Protein AF-0000000074132474 (afdb_homodimer)

Sequence (498 aa):
MSTITLLTIILFILMWIVGGKRGLASFSSVALNFILLFLTVIFISIGVPALWTTIFAGIAILAVTIYMGNSDEKTTNIAFEATLISLAIVVVVMVPFIKLVGIQGFSPEQSEEIEAFNLLIGVNFESIVISTMILSTLGAIAEAAIAIASGLDEIIEQQPDITLPALYTSGRNIGLQIMGMTFNTLFFGMFGGDLALFILLYKLNATFGYYLNSKIFVAESMEVLFSSISIILVIWITTYMMGKKVSRTMSTITLLTIILFILMWIVGGKRGLASFSSVALNFILLFLTVIFISIGVPALWTTIFAGIAILAVTIYMGNSDEKTTNIAFEATLISLAIVVVVMVPFIKLVGIQGFSPEQSEEIEAFNLLIGVNFESIVISTMILSTLGAIAEAAIAIASGLDEIIEQQPDITLPALYTSGRNIGLQIMGMTFNTLFFGMFGGDLALFILLYKLNATFGYYLNSKIFVAESMEVLFSSISIILVIWITTYMMGKKVSRT

Foldseek 3Di:
DPPVVVVLVVQCVVLCVVVPQLSNLQSVLVVVLVVLVVVLVVCVQVPHQNQVSLLVSLLVSLCSNLVSNDDDPVLSVLLSVLLNVLLVVLLVVLLVVLVVVPCPLAPPVVVVVQVVCCVVRVHRPSSVLSSVLSVVLSVLSSVLLSQLSVVLVVVCVVPVPDDLVRSLVVLVVSLVVSLVVVLVVLVCVLVVVCVVVVVVCVVVVHDPVCVCSHPSNVSSVSSSVSSSSSSSSSSVSSSVSSSVVSVVD/DPPVVVVLVVQCVVLCVVVPQLSNLQSVLVVVLVVLVVVLVVCVQVPHQNQVSLLVSLLVSLCSNLVSNDDDPVLSVLLSVLLNVLLVVLLVVLLVVLVVVPCPLAPPVVVVVQVVCCVVRVHRPSSVLSSVLSVVLSVLSSVLLSQLSVVLVVVCVVPVPDDLVRSLVVLVVSLVVSLVVVLVVLVCVLVVVCVVVVVVCVVVVHDPVCVCSHPSNVSSVSSSVSSSSSSSSSSVSSSVSSSVVSVVD

Radius of gyration: 21.5 Å; Cα contacts (8 Å, |Δi|>4): 686; chains: 2; bounding box: 45×64×52 Å

Solvent-accessible surface area (backbone atoms only — not comparable to full-atom values): 24483 Å² total; per-residue (Å²): 127,55,70,49,56,52,52,49,50,50,44,49,52,51,30,31,71,71,40,42,70,48,18,44,30,20,50,51,29,44,54,52,40,48,52,50,50,50,50,44,38,51,44,37,64,76,64,45,61,42,54,63,46,40,52,55,46,47,53,50,42,50,49,41,45,44,56,45,28,42,83,51,62,68,51,34,50,47,24,49,52,24,35,51,54,24,49,53,54,42,51,65,53,46,55,60,46,51,62,65,64,27,81,64,63,36,44,70,75,55,45,53,57,44,47,48,41,29,68,70,64,70,41,60,59,66,43,49,52,50,32,23,42,52,42,28,30,49,19,51,31,51,31,46,15,42,50,52,35,48,44,50,49,51,42,43,69,76,35,75,81,63,48,62,69,56,48,50,49,50,39,49,53,50,38,50,45,44,51,29,27,47,48,42,17,46,44,23,41,54,52,20,66,39,42,67,58,51,31,51,40,54,72,68,64,53,53,67,66,56,51,52,46,28,50,67,43,41,52,48,50,49,40,42,45,53,36,46,51,28,35,54,45,14,38,52,44,27,40,53,53,53,48,51,53,56,68,73,95,126,56,71,49,57,54,50,49,49,50,44,49,50,51,30,31,72,71,41,42,70,49,18,44,29,20,48,49,28,45,54,51,41,48,52,49,50,50,50,45,38,50,44,37,64,76,63,44,61,41,52,62,47,40,52,54,46,46,53,50,43,50,50,40,45,44,56,44,28,42,84,52,61,67,50,33,50,47,24,48,53,23,35,50,54,24,48,53,54,43,52,63,52,47,55,59,46,51,62,64,63,28,82,64,61,35,45,72,73,54,45,54,57,43,46,48,42,28,70,69,65,72,41,61,58,68,44,49,52,52,31,23,41,52,43,28,29,49,18,52,30,50,32,45,14,42,49,50,36,50,44,51,48,51,41,41,69,77,34,74,81,64,48,63,70,56,49,50,49,50,38,49,54,49,39,48,45,44,50,30,25,48,47,42,18,45,44,24,41,54,52,21,64,38,42,66,58,52,31,51,40,54,72,68,65,52,52,67,65,56,50,54,46,28,48,67,43,41,50,50,50,48,40,41,44,53,36,45,51,28,34,54,45,14,37,54,46,25,41,52,53,53,48,52,52,56,68,73,97

Nearest PDB structures (foldseek):
  7wiw-assembly1_B  TM=2.373E-01  e=6.576E+00  Mycobacterium tuberculosis H37Rv
  7wiw-assembly1_B  TM=2.374E-01  e=6.576E+00  Mycobacterium tuberculosis H37Rv

Structure (mmCIF, N/CA/C/O backbone):
data_AF-0000000074132474-model_v1
#
loop_
_entity.id
_entity.type
_entity.pdbx_description
1 polymer 'Hypothetical membrane spanning protein'
#
loop_
_atom_site.group_PDB
_atom_site.id
_atom_site.type_symbol
_atom_site.label_atom_id
_atom_site.label_alt_id
_atom_site.label_comp_id
_atom_site.label_asym_id
_atom_site.label_entity_id
_atom_site.label_seq_id
_atom_site.pdbx_PDB_ins_code
_atom_site.Cartn_x
_atom_site.Cartn_y
_atom_site.Cartn_z
_atom_site.occupancy
_atom_site.B_iso_or_equiv
_atom_site.auth_seq_id
_atom_site.auth_comp_id
_atom_site.auth_asym_id
_atom_site.auth_atom_id
_atom_site.pdbx_PDB_model_num
ATOM 1 N N . MET A 1 1 ? -9.727 -23.75 16.438 1 53.56 1 MET A N 1
ATOM 2 C CA . MET A 1 1 ? -9.914 -22.453 15.805 1 53.56 1 MET A CA 1
ATOM 3 C C . MET A 1 1 ? -9.039 -22.312 14.562 1 53.56 1 MET A C 1
ATOM 5 O O . MET A 1 1 ? -7.867 -22.703 14.578 1 53.56 1 MET A O 1
ATOM 9 N N . SER A 1 2 ? -9.68 -22.031 13.453 1 67.56 2 SER A N 1
ATOM 10 C CA . SER A 1 2 ? -8.906 -21.953 12.219 1 67.56 2 SER A CA 1
ATOM 11 C C . SER A 1 2 ? -7.852 -20.844 12.289 1 67.56 2 SER A C 1
ATOM 13 O O . SER A 1 2 ? -7.934 -19.953 13.141 1 67.56 2 SER A O 1
ATOM 15 N N . THR A 1 3 ? -6.738 -21.109 11.797 1 69.75 3 THR A N 1
ATOM 16 C CA . THR A 1 3 ? -5.645 -20.156 11.75 1 69.75 3 THR A CA 1
ATOM 17 C C . THR A 1 3 ? -6.164 -18.766 11.375 1 69.75 3 THR A C 1
ATOM 19 O O . THR A 1 3 ? -5.738 -17.766 11.953 1 69.75 3 THR A O 1
ATOM 22 N N . ILE A 1 4 ? -7.18 -18.719 10.586 1 70.88 4 ILE A N 1
ATOM 23 C CA . ILE A 1 4 ? -7.734 -17.453 10.125 1 70.88 4 ILE A CA 1
ATOM 24 C C . ILE A 1 4 ? -8.5 -16.781 11.266 1 70.88 4 ILE A C 1
ATOM 26 O O . ILE A 1 4 ? -8.43 -15.555 11.43 1 70.88 4 ILE A O 1
ATOM 30 N N . THR A 1 5 ? -9.227 -17.578 11.953 1 75.5 5 THR A N 1
ATOM 31 C CA . THR A 1 5 ? -9.984 -17.031 13.07 1 75.5 5 THR A CA 1
ATOM 32 C C . THR A 1 5 ? -9.055 -16.438 14.117 1 75.5 5 THR A C 1
ATOM 34 O O . THR A 1 5 ? -9.312 -15.359 14.648 1 75.5 5 THR A O 1
ATOM 37 N N . LEU A 1 6 ? -8.031 -17.125 14.336 1 75.75 6 LEU A N 1
ATOM 38 C CA . LEU A 1 6 ? -7.047 -16.656 15.305 1 75.75 6 LEU A CA 1
ATOM 39 C C . LEU A 1 6 ? -6.41 -15.344 14.836 1 75.75 6 LEU A C 1
ATOM 41 O O . LEU A 1 6 ? -6.273 -14.398 15.617 1 75.75 6 LEU A O 1
ATOM 45 N N . LEU A 1 7 ? -6.023 -15.32 13.562 1 75.75 7 LEU A N 1
ATOM 46 C CA . LEU A 1 7 ? -5.387 -14.133 13.008 1 75.75 7 LEU A CA 1
ATOM 47 C C . LEU A 1 7 ? -6.348 -12.953 13.016 1 75.75 7 LEU A C 1
ATOM 49 O O . LEU A 1 7 ? -5.941 -11.82 13.289 1 75.75 7 LEU A O 1
ATOM 53 N N . THR A 1 8 ? -7.605 -13.25 12.758 1 76.5 8 THR A N 1
ATOM 54 C CA . THR A 1 8 ? -8.617 -12.195 12.742 1 76.5 8 THR A CA 1
ATOM 55 C C . THR A 1 8 ? -8.805 -11.609 14.133 1 76.5 8 THR A C 1
ATOM 57 O O . THR A 1 8 ? -8.93 -10.398 14.289 1 76.5 8 THR A O 1
ATOM 60 N N . ILE A 1 9 ? -8.789 -12.438 15.094 1 82.5 9 ILE A N 1
ATOM 61 C CA . ILE A 1 9 ? -8.969 -11.992 16.469 1 82.5 9 ILE A CA 1
ATOM 62 C C . ILE A 1 9 ? -7.773 -11.148 16.906 1 82.5 9 ILE A C 1
ATOM 64 O O . ILE A 1 9 ? -7.938 -10.109 17.547 1 82.5 9 ILE A O 1
ATOM 68 N N . ILE A 1 10 ? -6.629 -11.562 16.516 1 78.31 10 ILE A N 1
ATOM 69 C CA . ILE A 1 10 ? -5.414 -10.828 16.844 1 78.31 10 ILE A CA 1
ATOM 70 C C . ILE A 1 10 ? -5.453 -9.445 16.203 1 78.31 10 ILE A C 1
ATOM 72 O O . ILE A 1 10 ? -5.137 -8.445 16.844 1 78.31 10 ILE A O 1
ATOM 76 N N . LEU A 1 11 ? -5.852 -9.5 14.977 1 76.12 11 LEU A N 1
ATOM 77 C CA . LEU A 1 11 ? -5.945 -8.227 14.273 1 76.12 11 LEU A CA 1
ATOM 78 C C . LEU A 1 11 ? -6.973 -7.312 14.93 1 76.12 11 LEU A C 1
ATOM 80 O O . LEU A 1 11 ? -6.73 -6.117 15.109 1 76.12 11 LEU A O 1
ATOM 84 N N . PHE A 1 12 ? -8.047 -7.887 15.32 1 81.38 12 PHE A N 1
ATOM 85 C CA . PHE A 1 12 ? -9.117 -7.145 15.977 1 81.38 12 PHE A CA 1
ATOM 86 C C . PHE A 1 12 ? -8.617 -6.531 17.281 1 81.38 12 PHE A C 1
ATOM 88 O O . PHE A 1 12 ? -8.828 -5.344 17.531 1 81.38 12 PHE A O 1
ATOM 95 N N . ILE A 1 13 ? -8.016 -7.293 18.031 1 82.94 13 ILE A N 1
ATOM 96 C CA . ILE A 1 13 ? -7.527 -6.844 19.328 1 82.94 13 ILE A CA 1
ATOM 97 C C . ILE A 1 13 ? -6.469 -5.762 19.141 1 82.94 13 ILE A C 1
ATOM 99 O O . ILE A 1 13 ? -6.477 -4.746 19.844 1 82.94 13 ILE A O 1
ATOM 103 N N . LEU A 1 14 ? -5.609 -5.953 18.219 1 75.44 14 LEU A N 1
ATOM 104 C CA . LEU A 1 14 ? -4.551 -4.984 17.953 1 75.44 14 LEU A CA 1
ATOM 105 C C . LEU A 1 14 ? -5.133 -3.652 17.5 1 75.44 14 LEU A C 1
ATOM 107 O O . LEU A 1 14 ? -4.703 -2.592 17.969 1 75.44 14 LEU A O 1
ATOM 111 N N . MET A 1 15 ? -6.062 -3.77 16.609 1 76.06 15 MET A N 1
ATOM 112 C CA . MET A 1 15 ? -6.68 -2.551 16.094 1 76.06 15 MET A CA 1
ATOM 113 C C . MET A 1 15 ? -7.461 -1.833 17.188 1 76.06 15 MET A C 1
ATOM 115 O O . MET A 1 15 ? -7.477 -0.602 17.234 1 76.06 15 MET A O 1
ATOM 119 N N . TRP A 1 16 ? -8.023 -2.613 18.031 1 81.62 16 TRP A N 1
ATOM 120 C CA . TRP A 1 16 ? -8.805 -2.043 19.125 1 81.62 16 TRP A CA 1
ATOM 121 C C . TRP A 1 16 ? -7.898 -1.365 20.141 1 81.62 16 TRP A C 1
ATOM 123 O O . TRP A 1 16 ? -8.195 -0.26 20.609 1 81.62 16 TRP A O 1
ATOM 133 N N . ILE A 1 17 ? -6.855 -1.933 20.5 1 79.75 17 ILE A N 1
ATOM 134 C CA . ILE A 1 17 ? -5.949 -1.417 21.516 1 79.75 17 ILE A CA 1
ATOM 135 C C . ILE A 1 17 ? -5.25 -0.161 21 1 79.75 17 ILE A C 1
ATOM 137 O O . ILE A 1 17 ? -5.113 0.825 21.719 1 79.75 17 ILE A O 1
ATOM 141 N N . VAL A 1 18 ? -4.945 -0.224 19.797 1 73.44 18 VAL A N 1
ATOM 142 C CA . VAL A 1 18 ? -4.117 0.852 19.266 1 73.44 18 VAL A CA 1
ATOM 143 C C . VAL A 1 18 ? -5.008 2.008 18.812 1 73.44 18 VAL A C 1
ATOM 145 O O . VAL A 1 18 ? -4.695 3.174 19.062 1 73.44 18 VAL A O 1
ATOM 148 N N . GLY A 1 19 ? -6.008 1.715 18.078 1 74.44 19 GLY A N 1
ATOM 149 C CA . GLY A 1 19 ? -6.824 2.764 17.484 1 74.44 19 GLY A CA 1
ATOM 150 C C . GLY A 1 19 ? -8.055 3.1 18.312 1 74.44 19 GLY A C 1
ATOM 151 O O . GLY A 1 19 ? -8.695 4.125 18.094 1 74.44 19 GLY A O 1
ATOM 152 N N . GLY A 1 20 ? -8.352 2.309 19.359 1 79.88 20 GLY A N 1
ATOM 153 C CA . GLY A 1 20 ? -9.562 2.539 20.125 1 79.88 20 GLY A CA 1
ATOM 154 C C . GLY A 1 20 ? -10.828 2.412 19.297 1 79.88 20 GLY A C 1
ATOM 155 O O . GLY A 1 20 ? -11.031 1.403 18.625 1 79.88 20 GLY A O 1
ATOM 156 N N . LYS A 1 21 ? -11.602 3.482 19.25 1 79.88 21 LYS A N 1
ATOM 157 C CA . LYS A 1 21 ? -12.844 3.498 18.484 1 79.88 21 LYS A CA 1
ATOM 158 C C . LYS A 1 21 ? -12.562 3.568 16.984 1 79.88 21 LYS A C 1
ATOM 160 O O . LYS A 1 21 ? -13.258 2.938 16.203 1 79.88 21 LYS A O 1
ATOM 165 N N . ARG A 1 22 ? -11.625 4.242 16.703 1 76.12 22 ARG A N 1
ATOM 166 C CA . ARG A 1 22 ? -11.266 4.375 15.297 1 76.12 22 ARG A CA 1
ATOM 167 C C . ARG A 1 22 ? -10.695 3.068 14.758 1 76.12 22 ARG A C 1
ATOM 169 O O . ARG A 1 22 ? -10.914 2.729 13.594 1 76.12 22 ARG A O 1
ATOM 176 N N . GLY A 1 23 ? -9.914 2.451 15.602 1 78.75 23 GLY A N 1
ATOM 177 C CA . GLY A 1 23 ? -9.414 1.138 15.219 1 78.75 23 GLY A CA 1
ATOM 178 C C . GLY A 1 23 ? -10.523 0.132 14.969 1 78.75 23 GLY A C 1
ATOM 179 O O . GLY A 1 23 ? -10.445 -0.662 14.023 1 78.75 23 GLY A O 1
ATOM 180 N N . LEU A 1 24 ? -11.516 0.223 15.734 1 82.81 24 LEU A N 1
ATOM 181 C CA . LEU A 1 24 ? -12.656 -0.669 15.562 1 82.81 24 LEU A CA 1
ATOM 182 C C . LEU A 1 24 ? -13.406 -0.351 14.273 1 82.81 24 LEU A C 1
ATOM 184 O O . LEU A 1 24 ? -13.906 -1.257 13.602 1 82.81 24 LEU A O 1
ATOM 188 N N . ALA A 1 25 ? -13.508 0.896 14.047 1 82.94 25 ALA A N 1
ATOM 189 C CA . ALA A 1 25 ? -14.164 1.31 12.805 1 82.94 25 ALA A CA 1
ATOM 190 C C . ALA A 1 25 ? -13.383 0.829 11.586 1 82.94 25 ALA A C 1
ATOM 192 O O . ALA A 1 25 ? -13.977 0.382 10.602 1 82.94 25 ALA A O 1
ATOM 193 N N . SER A 1 26 ? -12.094 0.909 11.711 1 79 26 SER A N 1
ATOM 194 C CA . SER A 1 26 ? -11.242 0.447 10.617 1 79 26 SER A CA 1
ATOM 195 C C . SER A 1 26 ? -11.375 -1.059 10.414 1 79 26 SER A C 1
ATOM 197 O O . SER A 1 26 ? -11.383 -1.538 9.281 1 79 26 SER A O 1
ATOM 199 N N . PHE A 1 27 ? -11.438 -1.724 11.523 1 83.25 27 PHE A N 1
ATOM 200 C CA . PHE A 1 27 ? -11.617 -3.168 11.438 1 83.25 27 PHE A CA 1
ATOM 201 C C . PHE A 1 27 ? -12.953 -3.504 10.781 1 83.25 27 PHE A C 1
ATOM 203 O O . PHE A 1 27 ? -13.031 -4.406 9.945 1 83.25 27 PHE A O 1
ATOM 210 N N . SER A 1 28 ? -13.938 -2.844 11.203 1 87.38 28 SER A N 1
ATOM 211 C CA . SER A 1 28 ? -15.266 -3.066 10.625 1 87.38 28 SER A CA 1
ATOM 212 C C . SER A 1 28 ? -15.273 -2.74 9.141 1 87.38 28 SER A C 1
ATOM 214 O O . SER A 1 28 ? -15.969 -3.4 8.359 1 87.38 28 SER A O 1
ATOM 216 N N . SER A 1 29 ? -14.531 -1.701 8.797 1 87.56 29 SER A N 1
ATOM 217 C CA . SER A 1 29 ? -14.43 -1.339 7.387 1 87.56 29 SER A CA 1
ATOM 218 C C . SER A 1 29 ? -13.789 -2.457 6.57 1 87.56 29 SER A C 1
ATOM 220 O O . SER A 1 29 ? -14.242 -2.762 5.465 1 87.56 29 SER A O 1
ATOM 222 N N . VAL A 1 30 ? -12.82 -3.105 7.145 1 84.5 30 VAL A N 1
ATOM 223 C CA . VAL A 1 30 ? -12.141 -4.199 6.457 1 84.5 30 VAL A CA 1
ATOM 224 C C . VAL A 1 30 ? -13.086 -5.391 6.32 1 84.5 30 VAL A C 1
ATOM 226 O O . VAL A 1 30 ? -13.133 -6.039 5.273 1 84.5 30 VAL A O 1
ATOM 229 N N . ALA A 1 31 ? -13.781 -5.656 7.387 1 86.62 31 ALA A N 1
ATOM 230 C CA . ALA A 1 31 ? -14.742 -6.758 7.367 1 86.62 31 ALA A CA 1
ATOM 231 C C . ALA A 1 31 ? -15.82 -6.531 6.312 1 86.62 31 ALA A C 1
ATOM 233 O O . ALA A 1 31 ? -16.156 -7.445 5.555 1 86.62 31 ALA A O 1
ATOM 234 N N . LEU A 1 32 ? -16.328 -5.375 6.285 1 91.31 32 LEU A N 1
ATOM 235 C CA . LEU A 1 32 ? -17.359 -5.051 5.305 1 91.31 32 LEU A CA 1
ATOM 236 C C . LEU A 1 32 ? -16.781 -5.09 3.889 1 91.31 32 LEU A C 1
ATOM 238 O O . LEU A 1 32 ? -17.469 -5.531 2.957 1 91.31 32 LEU A O 1
ATOM 242 N N . ASN A 1 33 ? -15.602 -4.609 3.771 1 89.5 33 ASN A N 1
ATOM 243 C CA . ASN A 1 33 ? -14.961 -4.617 2.459 1 89.5 33 ASN A CA 1
ATOM 244 C C . ASN A 1 33 ? -14.648 -6.035 1.993 1 89.5 33 ASN A C 1
ATOM 246 O O . ASN A 1 33 ? -14.648 -6.312 0.792 1 89.5 33 ASN A O 1
ATOM 250 N N . PHE A 1 34 ? -14.406 -6.863 2.936 1 86.5 34 PHE A N 1
ATOM 251 C CA . PHE A 1 34 ? -14.234 -8.273 2.6 1 86.5 34 PHE A CA 1
ATOM 252 C C . PHE A 1 34 ? -15.523 -8.859 2.035 1 86.5 34 PHE A C 1
ATOM 254 O O . PHE A 1 34 ? -15.492 -9.617 1.062 1 86.5 34 PHE A O 1
ATOM 261 N N . ILE A 1 35 ? -16.562 -8.531 2.666 1 90.12 35 ILE A N 1
ATOM 262 C CA . ILE A 1 35 ? -17.875 -8.992 2.193 1 90.12 35 ILE A CA 1
ATOM 263 C C . ILE A 1 35 ? -18.141 -8.445 0.793 1 90.12 35 ILE A C 1
ATOM 265 O O . ILE A 1 35 ? -18.594 -9.172 -0.088 1 90.12 35 ILE A O 1
ATOM 269 N N . LEU A 1 36 ? -17.844 -7.195 0.599 1 92.75 36 LEU A N 1
ATOM 270 C CA . LEU A 1 36 ? -18.047 -6.57 -0.7 1 92.75 36 LEU A CA 1
ATOM 271 C C . LEU A 1 36 ? -17.188 -7.219 -1.769 1 92.75 36 LEU A C 1
ATOM 273 O O . LEU A 1 36 ? -17.609 -7.379 -2.914 1 92.75 36 LEU A O 1
ATOM 277 N N . LEU A 1 37 ? -15.969 -7.52 -1.36 1 89.19 37 LEU A N 1
ATOM 278 C CA . LEU A 1 37 ? -15.078 -8.203 -2.289 1 89.19 37 LEU A CA 1
ATOM 279 C C . LEU A 1 37 ? -15.648 -9.555 -2.701 1 89.19 37 LEU A C 1
ATOM 281 O O . LEU A 1 37 ? -15.633 -9.906 -3.883 1 89.19 37 LEU A O 1
ATOM 285 N N . PHE A 1 38 ? -16.141 -10.281 -1.757 1 86.31 38 PHE A N 1
ATOM 286 C CA . PHE A 1 38 ? -16.703 -11.594 -2.057 1 86.31 38 PHE A CA 1
ATOM 287 C C . PHE A 1 38 ? -17.953 -11.461 -2.9 1 86.31 38 PHE A C 1
ATOM 289 O O . PHE A 1 38 ? -18.219 -12.297 -3.773 1 86.31 38 PHE A O 1
ATOM 296 N N . LEU A 1 39 ? -18.703 -10.5 -2.574 1 91.25 39 LEU A N 1
ATOM 297 C CA . LEU A 1 39 ? -19.875 -10.242 -3.402 1 91.25 39 LEU A CA 1
ATOM 298 C C . LEU A 1 39 ? -19.469 -9.953 -4.844 1 91.25 39 LEU A C 1
ATOM 300 O O . LEU A 1 39 ? -20.141 -10.375 -5.781 1 91.25 39 LEU A O 1
ATOM 304 N N . THR A 1 40 ? -18.438 -9.219 -4.98 1 91.44 40 THR A N 1
ATOM 305 C CA . THR A 1 40 ? -17.922 -8.914 -6.309 1 91.44 40 THR A CA 1
ATOM 306 C C . THR A 1 40 ? -17.531 -10.195 -7.039 1 91.44 40 THR A C 1
ATOM 308 O O . THR A 1 40 ? -17.828 -10.359 -8.227 1 91.44 40 THR A O 1
ATOM 311 N N . VAL A 1 41 ? -16.891 -11.086 -6.328 1 86.5 41 VAL A N 1
ATOM 312 C CA . VAL A 1 41 ? -16.469 -12.367 -6.895 1 86.5 41 VAL A CA 1
ATOM 313 C C . VAL A 1 41 ? -17.703 -13.156 -7.344 1 86.5 41 VAL A C 1
ATOM 315 O O . VAL A 1 41 ? -17.719 -13.719 -8.445 1 86.5 41 VAL A O 1
ATOM 318 N N . ILE A 1 42 ? -18.719 -13.18 -6.559 1 87.69 42 ILE A N 1
ATOM 319 C CA . ILE A 1 42 ? -19.938 -13.922 -6.848 1 87.69 42 ILE A CA 1
ATOM 320 C C . ILE A 1 42 ? -20.609 -13.344 -8.086 1 87.69 42 ILE A C 1
ATOM 322 O O . ILE A 1 42 ? -21 -14.078 -9 1 87.69 42 ILE A O 1
ATOM 326 N N . PHE A 1 43 ? -20.703 -12.062 -8.172 1 91.62 43 PHE A N 1
ATOM 327 C CA . PHE A 1 43 ? -21.375 -11.406 -9.289 1 91.62 43 PHE A CA 1
ATOM 328 C C . PHE A 1 43 ? -20.641 -11.656 -10.594 1 91.62 43 PHE A C 1
ATOM 330 O O . PHE A 1 43 ? -21.25 -11.93 -11.625 1 91.62 43 PHE A O 1
ATOM 337 N N . ILE A 1 44 ? -19.391 -11.602 -10.531 1 87.94 44 ILE A N 1
ATOM 338 C CA . ILE A 1 44 ? -18.594 -11.844 -11.734 1 87.94 44 ILE A CA 1
ATOM 339 C C . ILE A 1 44 ? -18.719 -13.305 -12.148 1 87.94 44 ILE A C 1
ATOM 341 O O . ILE A 1 44 ? -18.828 -13.609 -13.336 1 87.94 44 ILE A O 1
ATOM 345 N N . SER A 1 45 ? -18.75 -14.195 -11.211 1 83.62 45 SER A N 1
ATOM 346 C CA . SER A 1 45 ? -18.781 -15.633 -11.469 1 83.62 45 SER A CA 1
ATOM 347 C C . SER A 1 45 ? -20.125 -16.047 -12.078 1 83.62 45 SER A C 1
ATOM 349 O O . SER A 1 45 ? -20.203 -17.016 -12.836 1 83.62 45 SER A O 1
ATOM 351 N N . ILE A 1 46 ? -21.172 -15.383 -11.734 1 86.81 46 ILE A N 1
ATOM 352 C CA . ILE A 1 46 ? -22.484 -15.758 -12.25 1 86.81 46 ILE A CA 1
ATOM 353 C C . ILE A 1 46 ? -22.703 -15.109 -13.617 1 86.81 46 ILE A C 1
ATOM 355 O O . ILE A 1 46 ? -23.766 -15.273 -14.227 1 86.81 46 ILE A O 1
ATOM 359 N N . GLY A 1 47 ? -21.766 -14.289 -14.07 1 85.62 47 GLY A N 1
ATOM 360 C CA . GLY A 1 47 ? -21.812 -13.844 -15.461 1 85.62 47 GLY A CA 1
ATOM 361 C C . GLY A 1 47 ? -22 -12.344 -15.602 1 85.62 47 GLY A C 1
ATOM 362 O O . GLY A 1 47 ? -22.078 -11.828 -16.719 1 85.62 47 GLY A O 1
ATOM 363 N N . VAL A 1 48 ? -22.156 -11.625 -14.516 1 89.75 48 VAL A N 1
ATOM 364 C CA . VAL A 1 48 ? -22.234 -10.172 -14.602 1 89.75 48 VAL A CA 1
ATOM 365 C C . VAL A 1 48 ? -20.906 -9.609 -15.109 1 89.75 48 VAL A C 1
ATOM 367 O O . VAL A 1 48 ? -19.828 -10.086 -14.719 1 89.75 48 VAL A O 1
ATOM 370 N N . PRO A 1 49 ? -21.047 -8.641 -16.016 1 90.75 49 PRO A N 1
ATOM 371 C CA . PRO A 1 49 ? -19.797 -8.078 -16.547 1 90.75 49 PRO A CA 1
ATOM 372 C C . PRO A 1 49 ? -18.859 -7.602 -15.438 1 90.75 49 PRO A C 1
ATOM 374 O O . PRO A 1 49 ? -19.266 -6.871 -14.531 1 90.75 49 PRO A O 1
ATOM 377 N N . ALA A 1 50 ? -17.625 -8.016 -15.508 1 90 50 ALA A N 1
ATOM 378 C CA . ALA A 1 50 ? -16.625 -7.812 -14.461 1 90 50 ALA A CA 1
ATOM 379 C C . ALA A 1 50 ? -16.328 -6.328 -14.258 1 90 50 ALA A C 1
ATOM 381 O O . ALA A 1 50 ? -16.234 -5.855 -13.125 1 90 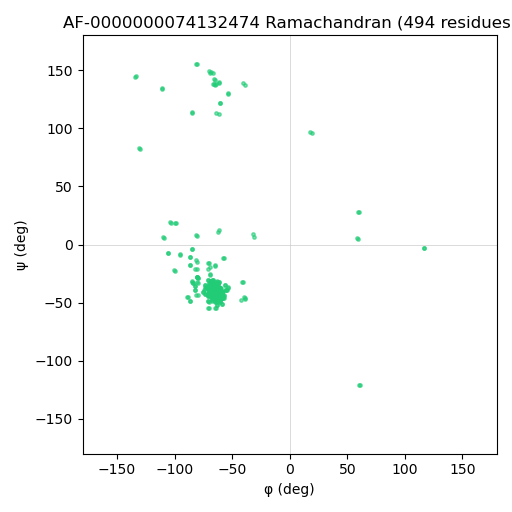50 ALA A O 1
ATOM 382 N N . LEU A 1 51 ? -16.25 -5.613 -15.32 1 89.88 51 LEU A N 1
ATOM 383 C CA . LEU A 1 51 ? -15.875 -4.203 -15.258 1 89.88 51 LEU A CA 1
ATOM 384 C C . LEU A 1 51 ? -16.922 -3.395 -14.492 1 89.88 51 LEU A C 1
ATOM 386 O O . LEU A 1 51 ? -16.578 -2.658 -13.57 1 89.88 51 LEU A O 1
ATOM 390 N N . TRP A 1 52 ? -18.156 -3.557 -14.812 1 91.81 52 TRP A N 1
ATOM 391 C CA . TRP A 1 52 ? -19.234 -2.809 -14.156 1 91.81 52 TRP A CA 1
ATOM 392 C C . TRP A 1 52 ? -19.359 -3.211 -12.695 1 91.81 52 TRP A C 1
ATOM 394 O O . TRP A 1 52 ? -19.562 -2.359 -11.828 1 91.81 52 TRP A O 1
ATOM 404 N N . THR A 1 53 ? -19.25 -4.473 -12.516 1 93.38 53 THR A N 1
ATOM 405 C CA . THR A 1 53 ? -19.328 -4.973 -11.148 1 93.38 53 THR A CA 1
ATOM 406 C C . THR A 1 53 ? -18.219 -4.383 -10.281 1 93.38 53 THR A C 1
ATOM 408 O O . THR A 1 53 ? -18.469 -3.967 -9.148 1 93.38 53 THR A O 1
ATOM 411 N N . THR A 1 54 ? -17.031 -4.297 -10.797 1 92.81 54 THR A N 1
ATOM 412 C CA . THR A 1 54 ? -15.883 -3.811 -10.039 1 92.81 54 THR A CA 1
ATOM 413 C C . THR A 1 54 ? -15.984 -2.307 -9.812 1 92.81 54 THR A C 1
ATOM 415 O O . THR A 1 54 ? -15.586 -1.805 -8.758 1 92.81 54 THR A O 1
ATOM 418 N N . ILE A 1 55 ? -16.5 -1.601 -10.789 1 93.5 55 ILE A N 1
ATOM 419 C CA . ILE A 1 55 ? -16.656 -0.158 -10.641 1 93.5 55 ILE A CA 1
ATOM 420 C C . ILE A 1 55 ? -17.656 0.141 -9.531 1 93.5 55 ILE A C 1
ATOM 422 O O . ILE A 1 55 ? -17.375 0.959 -8.648 1 93.5 55 ILE A O 1
ATOM 426 N N . PHE A 1 56 ? -18.734 -0.543 -9.531 1 95.19 56 PHE A N 1
ATOM 427 C CA . PHE A 1 56 ? -19.766 -0.338 -8.508 1 95.19 56 PHE A CA 1
ATOM 428 C C . PHE A 1 56 ? -19.25 -0.776 -7.141 1 95.19 56 PHE A C 1
ATOM 430 O O . PHE A 1 56 ? -19.453 -0.081 -6.145 1 95.19 56 PHE A O 1
ATOM 437 N N . ALA A 1 57 ? -18.641 -1.926 -7.113 1 94.25 57 ALA A N 1
ATOM 438 C CA . ALA A 1 57 ? -18.047 -2.396 -5.867 1 94.25 57 ALA A CA 1
ATOM 439 C C . ALA A 1 57 ? -16.984 -1.432 -5.367 1 94.25 57 ALA A C 1
ATOM 441 O O . ALA A 1 57 ? -16.859 -1.19 -4.164 1 94.25 57 ALA A O 1
ATOM 442 N N . GLY A 1 58 ? -16.188 -0.905 -6.316 1 94.31 58 GLY A N 1
ATOM 443 C CA . GLY A 1 58 ? -15.141 0.046 -5.961 1 94.31 58 GLY A CA 1
ATOM 444 C C . GLY A 1 58 ? -15.68 1.289 -5.277 1 94.31 58 GLY A C 1
ATOM 445 O O . GLY A 1 58 ? -15.109 1.759 -4.293 1 94.31 58 GLY A O 1
ATOM 446 N N . ILE A 1 59 ? -16.781 1.78 -5.828 1 95.56 59 ILE A N 1
ATOM 447 C CA . ILE A 1 59 ? -17.422 2.955 -5.238 1 95.56 59 ILE A CA 1
ATOM 448 C C . ILE A 1 59 ? -17.891 2.631 -3.824 1 95.56 59 ILE A C 1
ATOM 450 O O . ILE A 1 59 ? -17.688 3.414 -2.896 1 95.56 59 ILE A O 1
ATOM 454 N N . ALA A 1 60 ? -18.469 1.502 -3.664 1 95.69 60 ALA A N 1
ATOM 455 C CA . ALA A 1 60 ? -18.953 1.074 -2.354 1 95.69 60 ALA A CA 1
ATOM 456 C C . ALA A 1 60 ? -17.797 0.883 -1.376 1 95.69 60 ALA A C 1
ATOM 458 O O . ALA A 1 60 ? -17.875 1.294 -0.216 1 95.69 60 ALA A O 1
ATOM 459 N N . ILE A 1 61 ? -16.75 0.293 -1.812 1 93.94 61 ILE A N 1
ATOM 460 C CA . ILE A 1 61 ? -15.578 0.036 -0.985 1 93.94 61 ILE A CA 1
ATOM 461 C C . ILE A 1 61 ? -14.953 1.359 -0.55 1 93.94 61 ILE A C 1
ATOM 463 O O . ILE A 1 61 ? -14.578 1.523 0.614 1 93.94 61 ILE A O 1
ATOM 467 N N . LEU A 1 62 ? -14.883 2.285 -1.5 1 94 62 LEU A N 1
ATOM 468 C CA . LEU A 1 62 ? -14.336 3.598 -1.169 1 94 62 LEU A CA 1
ATOM 469 C C . LEU A 1 62 ? -15.195 4.289 -0.115 1 94 62 LEU A C 1
ATOM 471 O O . LEU A 1 62 ? -14.672 4.91 0.812 1 94 62 LEU A O 1
ATOM 475 N N . ALA A 1 63 ? -16.469 4.18 -0.301 1 94.06 63 ALA A N 1
ATOM 476 C CA . ALA A 1 63 ? -17.391 4.789 0.661 1 94.06 63 ALA A CA 1
ATOM 477 C C . ALA A 1 63 ? -17.188 4.195 2.055 1 94.06 63 ALA A C 1
ATOM 479 O O . ALA A 1 63 ? -17.062 4.934 3.035 1 94.06 63 ALA A O 1
ATOM 480 N N . VAL A 1 64 ? -17.125 2.941 2.115 1 92.44 64 VAL A N 1
ATOM 481 C CA . VAL A 1 64 ? -16.969 2.256 3.395 1 92.44 64 VAL A CA 1
ATOM 482 C C . VAL A 1 64 ? -15.617 2.6 4.016 1 92.44 64 VAL A C 1
ATOM 484 O O . VAL A 1 64 ? -15.539 2.93 5.199 1 92.44 64 VAL A O 1
ATOM 487 N N . THR A 1 65 ? -14.609 2.564 3.268 1 89 65 THR A N 1
ATOM 488 C CA . THR A 1 65 ? -13.25 2.775 3.742 1 89 65 THR A CA 1
ATOM 489 C C . THR A 1 65 ? -13.07 4.203 4.246 1 89 65 THR A C 1
ATOM 491 O O . THR A 1 65 ? -12.469 4.426 5.301 1 89 65 THR A O 1
ATOM 494 N N . ILE A 1 66 ? -13.57 5.145 3.516 1 89.44 66 ILE A N 1
ATOM 495 C CA . ILE A 1 66 ? -13.328 6.551 3.826 1 89.44 66 ILE A CA 1
ATOM 496 C C . ILE A 1 66 ? -14.258 6.996 4.953 1 89.44 66 ILE A C 1
ATOM 498 O O . ILE A 1 66 ? -13.812 7.625 5.918 1 89.44 66 ILE A O 1
ATOM 502 N N . TYR A 1 67 ? -15.492 6.609 4.895 1 88.31 67 TYR A N 1
ATOM 503 C CA . TYR A 1 67 ? -16.453 7.121 5.859 1 88.31 67 TYR A CA 1
ATOM 504 C C . TYR A 1 67 ? -16.344 6.375 7.184 1 88.31 67 TYR A C 1
ATOM 506 O O . TYR A 1 67 ? -16.609 6.949 8.242 1 88.31 67 TYR A O 1
ATOM 514 N N . MET A 1 68 ? -16.031 5.219 7.148 1 84.19 68 MET A N 1
ATOM 515 C CA . MET A 1 68 ? -15.906 4.473 8.398 1 84.19 68 MET A CA 1
ATOM 516 C C . MET A 1 68 ? -14.57 4.746 9.07 1 84.19 68 MET A C 1
ATOM 518 O O . MET A 1 68 ? -14.453 4.645 10.289 1 84.19 68 MET A O 1
ATOM 522 N N . GLY A 1 69 ? -13.602 5.051 8.367 1 74.75 69 GLY A N 1
ATOM 523 C CA . GLY A 1 69 ? -12.266 5.227 8.906 1 74.75 69 GLY A CA 1
ATOM 524 C C . GLY A 1 69 ? -12.008 6.633 9.414 1 74.75 69 GLY A C 1
ATOM 525 O O . GLY A 1 69 ? -10.992 6.887 10.07 1 74.75 69 GLY A O 1
ATOM 526 N N . ASN A 1 70 ? -12.922 7.523 9.109 1 75.31 70 ASN A N 1
ATOM 527 C CA . ASN A 1 70 ? -12.641 8.914 9.453 1 75.31 70 ASN A CA 1
ATOM 528 C C . ASN A 1 70 ? -13.852 9.578 10.117 1 75.31 70 ASN A C 1
ATOM 530 O O . ASN A 1 70 ? -14.992 9.266 9.781 1 75.31 70 ASN A O 1
ATOM 534 N N . SER A 1 71 ? -13.492 10.43 11.047 1 67.12 71 SER A N 1
ATOM 535 C CA . SER A 1 71 ? -14.547 11.023 11.859 1 67.12 71 SER A CA 1
ATOM 536 C C . SER A 1 71 ? -14.906 12.422 11.375 1 67.12 71 SER A C 1
ATOM 538 O O . SER A 1 71 ? -15.992 12.922 11.656 1 67.12 71 SER A O 1
ATOM 540 N N . ASP A 1 72 ? -14.039 13 10.727 1 78.31 72 ASP A N 1
ATOM 541 C CA . ASP A 1 72 ? -14.336 14.359 10.281 1 78.31 72 ASP A CA 1
ATOM 542 C C . ASP A 1 72 ? -15.109 14.344 8.961 1 78.31 72 ASP A C 1
ATOM 544 O O . ASP A 1 72 ? -14.562 13.984 7.918 1 78.31 72 ASP A O 1
ATOM 548 N N . GLU A 1 73 ? -16.266 14.773 9.062 1 82.44 73 GLU A N 1
ATOM 549 C CA . GLU A 1 73 ? -17.203 14.664 7.941 1 82.44 73 GLU A CA 1
ATOM 550 C C . GLU A 1 73 ? -16.719 15.484 6.746 1 82.44 73 GLU A C 1
ATOM 552 O O . GLU A 1 73 ? -16.781 15.023 5.605 1 82.44 73 GLU A O 1
ATOM 557 N N . LYS A 1 74 ? -16.312 16.672 7.031 1 83.62 74 LYS A N 1
ATOM 558 C CA . LYS A 1 74 ? -15.938 17.562 5.926 1 83.62 74 LYS A CA 1
ATOM 559 C C . LYS A 1 74 ? -14.719 17.016 5.184 1 83.62 74 LYS A C 1
ATOM 561 O O . LYS A 1 74 ? -14.727 16.938 3.953 1 83.62 74 LYS A O 1
ATOM 566 N N . THR A 1 75 ? -13.75 16.688 5.961 1 86.38 75 THR A N 1
ATOM 567 C CA . THR A 1 75 ? -12.531 16.141 5.375 1 86.38 75 THR A CA 1
ATOM 568 C C . THR A 1 75 ? -12.812 14.82 4.664 1 86.38 75 THR A C 1
ATOM 570 O O . THR A 1 75 ? -12.266 14.555 3.594 1 86.38 75 THR A O 1
ATOM 573 N N . THR A 1 76 ? -13.695 14.109 5.195 1 89.31 76 THR A N 1
ATOM 574 C CA . THR A 1 76 ? -14.07 12.812 4.641 1 89.31 76 THR A CA 1
ATOM 575 C C . THR A 1 76 ? -14.812 12.977 3.32 1 89.31 76 THR A C 1
ATOM 577 O O . THR A 1 76 ? -14.578 12.234 2.367 1 89.31 76 THR A O 1
ATOM 580 N N . ASN A 1 77 ? -15.664 13.938 3.25 1 93 77 ASN A N 1
ATOM 581 C CA . ASN A 1 77 ? -16.406 14.203 2.027 1 93 77 ASN A CA 1
ATOM 582 C C . ASN A 1 77 ? -15.5 14.641 0.889 1 93 77 ASN A C 1
ATOM 584 O O . ASN A 1 77 ? -15.68 14.219 -0.255 1 93 77 ASN A O 1
ATOM 588 N N . ILE A 1 78 ? -14.586 15.461 1.256 1 93.69 78 ILE A N 1
ATOM 589 C CA . ILE A 1 78 ? -13.648 15.953 0.255 1 93.69 78 ILE A CA 1
ATOM 590 C C . ILE A 1 78 ? -12.797 14.797 -0.266 1 93.69 78 ILE A C 1
ATOM 592 O O . ILE A 1 78 ? -12.625 14.641 -1.477 1 93.69 78 ILE A O 1
ATOM 596 N N . ALA A 1 79 ? -12.32 14.023 0.707 1 93.12 79 ALA A N 1
ATOM 597 C CA . ALA A 1 79 ? -11.508 12.875 0.326 1 93.12 79 ALA A CA 1
ATOM 598 C C . ALA A 1 79 ? -12.297 11.906 -0.548 1 93.12 79 ALA A C 1
ATOM 600 O O . ALA A 1 79 ? -11.773 11.375 -1.532 1 93.12 79 ALA A O 1
ATOM 601 N N . PHE A 1 80 ? -13.602 11.719 -0.216 1 95.38 80 PHE A N 1
ATOM 602 C CA . PHE A 1 80 ? -14.445 10.797 -0.963 1 95.38 80 PHE A CA 1
ATOM 603 C C . PHE A 1 80 ? -14.68 11.305 -2.381 1 95.38 80 PHE A C 1
ATOM 605 O O . PHE A 1 80 ? -14.531 10.547 -3.348 1 95.38 80 PHE A O 1
ATOM 612 N N . GLU A 1 81 ? -15.023 12.492 -2.508 1 95.69 81 GLU A N 1
ATOM 613 C CA . GLU A 1 81 ? -15.266 13.078 -3.82 1 95.69 81 GLU A CA 1
ATOM 614 C C . GLU A 1 81 ? -14.008 13.047 -4.68 1 95.69 81 GLU A C 1
ATOM 616 O O . GLU A 1 81 ? -14.062 12.727 -5.867 1 95.69 81 GLU A O 1
ATOM 621 N N . ALA A 1 82 ? -12.93 13.453 -4.078 1 95.88 82 ALA A N 1
ATOM 622 C CA . ALA A 1 82 ? -11.656 13.461 -4.797 1 95.88 82 ALA A CA 1
ATOM 623 C C . ALA A 1 82 ? -11.297 12.062 -5.293 1 95.88 82 ALA A C 1
ATOM 625 O O . ALA A 1 82 ? -10.812 11.906 -6.414 1 95.88 82 ALA A O 1
ATOM 626 N N . THR A 1 83 ? -11.547 11.023 -4.465 1 95.19 83 THR A N 1
ATOM 627 C CA . THR A 1 83 ? -11.219 9.656 -4.84 1 95.19 83 THR A CA 1
ATOM 628 C C . THR A 1 83 ? -12.133 9.172 -5.965 1 95.19 83 THR A C 1
ATOM 630 O O . THR A 1 83 ? -11.695 8.43 -6.848 1 95.19 83 THR A O 1
ATOM 633 N N . LEU A 1 84 ? -13.383 9.594 -5.926 1 96.31 84 LEU A N 1
ATOM 634 C CA . LEU A 1 84 ? -14.312 9.219 -6.984 1 96.31 84 LEU A CA 1
ATOM 635 C C . LEU A 1 84 ? -13.875 9.789 -8.328 1 96.31 84 LEU A C 1
ATOM 637 O O . LEU A 1 84 ? -13.914 9.102 -9.344 1 96.31 84 LEU A O 1
ATOM 641 N N . ILE A 1 85 ? -13.523 11.023 -8.305 1 95.94 85 ILE A N 1
ATOM 642 C CA . ILE A 1 85 ? -13.078 11.688 -9.523 1 95.94 85 ILE A CA 1
ATOM 643 C C . ILE A 1 85 ? -11.797 11.023 -10.039 1 95.94 85 ILE A C 1
ATOM 645 O O . ILE A 1 85 ? -11.68 10.734 -11.234 1 95.94 85 ILE A O 1
ATOM 649 N N . SER A 1 86 ? -10.875 10.781 -9.125 1 93.56 86 SER A N 1
ATOM 650 C CA . SER A 1 86 ? -9.617 10.148 -9.508 1 93.56 86 SER A CA 1
ATOM 651 C C . SER A 1 86 ? -9.844 8.742 -10.055 1 93.56 86 SER A C 1
ATOM 653 O O . SER A 1 86 ? -9.203 8.344 -11.031 1 93.56 86 SER A O 1
ATOM 655 N N . LEU A 1 87 ? -10.742 7.988 -9.398 1 93.56 87 LEU A N 1
ATOM 656 C CA . LEU A 1 87 ? -11.062 6.641 -9.859 1 93.56 87 LEU A CA 1
ATOM 657 C C . LEU A 1 87 ? -11.672 6.668 -11.25 1 93.56 87 LEU A C 1
ATOM 659 O O . LEU A 1 87 ? -11.312 5.855 -12.109 1 93.56 87 LEU A O 1
ATOM 663 N N . ALA A 1 88 ? -12.586 7.551 -11.492 1 94.31 88 ALA A N 1
ATOM 664 C CA . ALA A 1 88 ? -13.234 7.672 -12.797 1 94.31 88 ALA A CA 1
ATOM 665 C C . ALA A 1 88 ? -12.211 7.953 -13.891 1 94.31 88 ALA A C 1
ATOM 667 O O . ALA A 1 88 ? -12.234 7.328 -14.953 1 94.31 88 ALA A O 1
ATOM 668 N N . ILE A 1 89 ? -11.289 8.836 -13.625 1 92.06 89 ILE A N 1
ATOM 669 C CA . ILE A 1 89 ? -10.281 9.227 -14.609 1 92.06 89 ILE A CA 1
ATOM 670 C C . ILE A 1 89 ? -9.352 8.047 -14.891 1 92.06 89 ILE A C 1
ATOM 672 O O . ILE A 1 89 ? -9.047 7.754 -16.047 1 92.06 89 ILE A O 1
ATOM 676 N N . VAL A 1 90 ? -8.977 7.371 -13.859 1 89.12 90 VAL A N 1
ATOM 677 C CA . VAL A 1 90 ? -8.008 6.289 -14.023 1 89.12 90 VAL A CA 1
ATOM 678 C C . VAL A 1 90 ? -8.656 5.129 -14.773 1 89.12 90 VAL A C 1
ATOM 680 O O . VAL A 1 90 ? -8.016 4.488 -15.609 1 89.12 90 VAL A O 1
ATOM 683 N N . VAL A 1 91 ? -9.906 4.832 -14.469 1 90.56 91 VAL A N 1
ATOM 684 C CA . VAL A 1 91 ? -10.609 3.746 -15.148 1 90.56 91 VAL A CA 1
ATOM 685 C C . VAL A 1 91 ? -10.742 4.062 -16.641 1 90.56 91 VAL A C 1
ATOM 687 O O . VAL A 1 91 ? -10.57 3.184 -17.484 1 90.56 91 VAL A O 1
ATOM 690 N N . VAL A 1 92 ? -11.086 5.277 -16.969 1 91.25 92 VAL A N 1
ATOM 691 C CA . VAL A 1 92 ? -11.273 5.695 -18.344 1 91.25 92 VAL A CA 1
ATOM 692 C C . VAL A 1 92 ? -9.953 5.562 -19.109 1 91.25 92 VAL A C 1
ATOM 694 O O . VAL A 1 92 ? -9.945 5.215 -20.297 1 91.25 92 VAL A O 1
ATOM 697 N N . VAL A 1 93 ? -8.82 5.77 -18.484 1 85.62 93 VAL A N 1
ATOM 698 C CA . VAL A 1 93 ? -7.512 5.691 -19.125 1 85.62 93 VAL A CA 1
ATOM 699 C C . VAL A 1 93 ? -7.051 4.238 -19.188 1 85.62 93 VAL A C 1
ATOM 701 O O . VAL A 1 93 ? -6.426 3.814 -20.156 1 85.62 93 VAL A O 1
ATOM 704 N N . MET A 1 94 ? -7.336 3.541 -18.125 1 86.06 94 MET A N 1
ATOM 705 C CA . MET A 1 94 ? -6.855 2.172 -17.969 1 86.06 94 MET A CA 1
ATOM 706 C C . MET A 1 94 ? -7.484 1.25 -19 1 86.06 94 MET A C 1
ATOM 708 O O . MET A 1 94 ? -6.809 0.387 -19.562 1 86.06 94 MET A O 1
ATOM 712 N N . VAL A 1 95 ? -8.773 1.357 -19.312 1 85.06 95 VAL A N 1
ATOM 713 C CA . VAL A 1 95 ? -9.508 0.434 -20.156 1 85.06 95 VAL A CA 1
ATOM 714 C C . VAL A 1 95 ? -8.953 0.482 -21.578 1 85.06 95 VAL A C 1
ATOM 716 O O . VAL A 1 95 ? -8.555 -0.547 -22.141 1 85.06 95 VAL A O 1
ATOM 719 N N . PRO A 1 96 ? -8.883 1.636 -22.203 1 82.44 96 PRO A N 1
ATOM 720 C CA . PRO A 1 96 ? -8.32 1.668 -23.562 1 82.44 96 PRO A CA 1
ATOM 721 C C . PRO A 1 96 ? -6.844 1.296 -23.594 1 82.44 96 PRO A C 1
ATOM 723 O O . PRO A 1 96 ? -6.371 0.725 -24.594 1 82.44 96 PRO A O 1
ATOM 726 N N . PHE A 1 97 ? -6.094 1.641 -22.609 1 80.62 97 PHE A N 1
ATOM 727 C CA . PHE A 1 97 ? -4.668 1.34 -22.562 1 80.62 97 PHE A CA 1
ATOM 728 C C . PHE A 1 97 ? -4.43 -0.166 -22.547 1 80.62 97 PHE A C 1
ATOM 730 O O . PHE A 1 97 ? -3.549 -0.674 -23.234 1 80.62 97 PHE A O 1
ATOM 737 N N . ILE A 1 98 ? -5.172 -0.796 -21.719 1 78.56 98 ILE A N 1
ATOM 738 C CA . ILE A 1 98 ? -4.996 -2.238 -21.594 1 78.56 98 ILE A CA 1
ATOM 739 C C . ILE A 1 98 ? -5.43 -2.926 -22.875 1 78.56 98 ILE A C 1
ATOM 741 O O . ILE A 1 98 ? -4.816 -3.912 -23.297 1 78.56 98 ILE A O 1
ATOM 745 N N . LYS A 1 99 ? -6.477 -2.441 -23.5 1 73.38 99 LYS A N 1
ATOM 746 C CA . LYS A 1 99 ? -6.91 -2.994 -24.781 1 73.38 99 LYS A CA 1
ATOM 747 C C . LYS A 1 99 ? -5.832 -2.824 -25.859 1 73.38 99 LYS A C 1
ATOM 749 O O . LYS A 1 99 ? -5.656 -3.693 -26.703 1 73.38 99 LYS A O 1
ATOM 754 N N . LEU A 1 100 ? -5.219 -1.617 -25.766 1 70.62 100 LEU A N 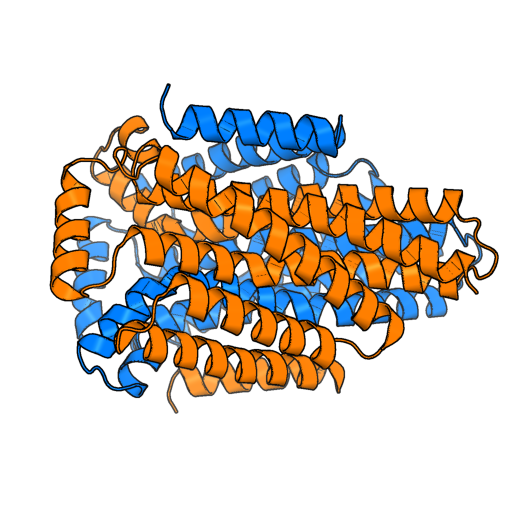1
ATOM 755 C CA . LEU A 1 100 ? -4.176 -1.326 -26.75 1 70.62 100 LEU A CA 1
ATOM 756 C C . LEU A 1 100 ? -2.934 -2.176 -26.484 1 70.62 100 LEU A C 1
ATOM 758 O O . LEU A 1 100 ? -2.293 -2.648 -27.422 1 70.62 100 LEU A O 1
ATOM 762 N N . VAL A 1 101 ? -2.521 -1.999 -25.234 1 62.47 101 VAL A N 1
ATOM 763 C CA . VAL A 1 101 ? -1.34 -2.789 -24.906 1 62.47 101 VAL A CA 1
ATOM 764 C C . VAL A 1 101 ? -1.657 -4.277 -25.047 1 62.47 101 VAL A C 1
ATOM 766 O O . VAL A 1 101 ? -0.77 -5.082 -25.344 1 62.47 101 VAL A O 1
ATOM 769 N N . GLY A 1 102 ? -2.771 -4.445 -25.656 1 54.62 102 GLY A N 1
ATOM 770 C CA . GLY A 1 102 ? -3.18 -5.785 -26.047 1 54.62 102 GLY A CA 1
ATOM 771 C C . GLY A 1 102 ? -2.463 -6.875 -25.281 1 54.62 102 GLY A C 1
ATOM 772 O O . GLY A 1 102 ? -1.246 -6.816 -25.094 1 54.62 102 GLY A O 1
ATOM 773 N N . ILE A 1 103 ? -2.873 -7.547 -24.172 1 47.69 103 ILE A N 1
ATOM 774 C CA . ILE A 1 103 ? -2.266 -8.797 -23.719 1 47.69 103 ILE A CA 1
ATOM 775 C C . ILE A 1 103 ? -1.761 -9.586 -24.922 1 47.69 103 ILE A C 1
ATOM 777 O O . ILE A 1 103 ? -2.439 -10.492 -25.406 1 47.69 103 ILE A O 1
ATOM 781 N N . GLN A 1 104 ? -1.711 -9.289 -26.078 1 42.16 104 GLN A N 1
ATOM 782 C CA . GLN A 1 104 ? -0.813 -9.922 -27.031 1 42.16 104 GLN A CA 1
ATOM 783 C C . GLN A 1 104 ? 0.573 -10.133 -26.438 1 42.16 104 GLN A C 1
ATOM 785 O O . GLN A 1 104 ? 1.319 -11.008 -26.875 1 42.16 104 GLN A O 1
ATOM 790 N N . GLY A 1 105 ? 1.003 -9.219 -25.906 1 42.09 105 GLY A N 1
ATOM 791 C CA . GLY A 1 105 ? 2.367 -9.352 -25.422 1 42.09 105 GLY A CA 1
ATOM 792 C C . GLY A 1 105 ? 2.555 -10.508 -24.469 1 42.09 105 GLY A C 1
ATOM 793 O O . GLY A 1 105 ? 3.623 -10.672 -23.875 1 42.09 105 GLY A O 1
ATOM 794 N N . PHE A 1 106 ? 1.346 -11.023 -24.078 1 43.41 106 PHE A N 1
ATOM 795 C CA . PHE A 1 106 ? 1.478 -12.211 -23.25 1 43.41 106 PHE A CA 1
ATOM 796 C C . PHE A 1 106 ? 2.184 -13.328 -24 1 43.41 106 PHE A C 1
ATOM 798 O O . PHE A 1 106 ? 1.911 -13.555 -25.188 1 43.41 106 PHE A O 1
ATOM 805 N N . SER A 1 107 ? 3.203 -13.562 -23.578 1 44.78 107 SER A N 1
ATOM 806 C CA . SER A 1 107 ? 3.949 -14.648 -24.203 1 44.78 107 SER A CA 1
ATOM 807 C C . SER A 1 107 ? 3.031 -15.805 -24.578 1 44.78 107 SER A C 1
ATOM 809 O O . SER A 1 107 ? 1.999 -16.016 -23.938 1 44.78 107 SER A O 1
ATOM 811 N N . PRO A 1 108 ? 3.221 -16.312 -25.672 1 42 108 PRO A N 1
ATOM 812 C CA . PRO A 1 108 ? 2.465 -17.438 -26.219 1 42 108 PRO A CA 1
ATOM 813 C C . PRO A 1 108 ? 2.129 -18.484 -25.156 1 42 108 PRO A C 1
ATOM 815 O O . PRO A 1 108 ? 1.039 -19.062 -25.188 1 42 108 PRO A O 1
ATOM 818 N N . GLU A 1 109 ? 2.996 -18.828 -24.422 1 42.97 109 GLU A N 1
ATOM 819 C CA . GLU A 1 109 ? 2.83 -19.906 -23.453 1 42.97 109 GLU A CA 1
ATOM 820 C C . GLU A 1 109 ? 1.754 -19.578 -22.422 1 42.97 109 GLU A C 1
ATOM 822 O O . GLU A 1 109 ? 0.99 -20.453 -22.016 1 42.97 109 GLU A O 1
ATOM 827 N N . GLN A 1 110 ? 1.674 -18.406 -22.047 1 46.75 110 GLN A N 1
ATOM 828 C CA . GLN A 1 110 ? 0.699 -17.984 -21.047 1 46.75 110 GLN A CA 1
ATOM 829 C C . GLN A 1 110 ? -0.674 -17.766 -21.672 1 46.75 110 GLN A C 1
ATOM 831 O O . GLN A 1 110 ? -1.694 -17.812 -20.984 1 46.75 110 GLN A O 1
ATOM 836 N N . SER A 1 111 ? -0.638 -17.734 -22.969 1 47.03 111 SER A N 1
ATOM 837 C CA . SER A 1 111 ? -1.886 -17.656 -23.719 1 47.03 111 SER A CA 1
ATOM 838 C C . SER A 1 111 ? -2.736 -18.906 -23.5 1 47.03 111 SER A C 1
ATOM 840 O O . SER A 1 111 ? -3.963 -18.812 -23.406 1 47.03 111 SER A O 1
ATOM 842 N N . GLU A 1 112 ? -2.029 -19.938 -23.375 1 45.59 112 GLU A N 1
ATOM 843 C CA . GLU A 1 112 ? -2.791 -21.156 -23.188 1 45.59 112 GLU A CA 1
ATOM 844 C C . GLU A 1 112 ? -3.463 -21.188 -21.812 1 45.59 112 GLU A C 1
ATOM 846 O O . GLU A 1 112 ? -4.609 -21.609 -21.688 1 45.59 112 GLU A O 1
ATOM 851 N N . GLU A 1 113 ? -2.775 -20.75 -20.812 1 47.78 113 GLU A N 1
ATOM 852 C CA . GLU A 1 113 ? -3.348 -20.703 -19.469 1 47.78 113 GLU A CA 1
ATOM 853 C C . GLU A 1 113 ? -4.469 -19.672 -19.375 1 47.78 113 GLU A C 1
ATOM 855 O O . GLU A 1 113 ? -5.492 -19.906 -18.734 1 47.78 113 GLU A O 1
ATOM 860 N N . ILE A 1 114 ? -4.27 -18.672 -20.141 1 52.44 114 ILE A N 1
ATOM 861 C CA . ILE A 1 114 ? -5.301 -17.641 -20.25 1 52.44 114 ILE A CA 1
ATOM 862 C C . ILE A 1 114 ? -6.516 -18.203 -20.984 1 52.44 114 ILE A C 1
ATOM 864 O O . ILE A 1 114 ? -7.656 -17.969 -20.562 1 52.44 114 ILE A O 1
ATOM 868 N N . GLU A 1 115 ? -6.113 -18.891 -22.031 1 50.38 115 GLU A N 1
ATOM 869 C CA . GLU A 1 115 ? -7.191 -19.516 -22.781 1 50.38 115 GLU A CA 1
ATOM 870 C C . GLU A 1 115 ? -7.938 -20.547 -21.922 1 50.38 115 GLU A C 1
ATOM 872 O O . GLU A 1 115 ? -9.164 -20.656 -22.016 1 50.38 115 GLU A O 1
ATOM 877 N N . ALA A 1 116 ? -7.18 -21.219 -21.219 1 51.88 116 ALA A N 1
ATOM 878 C CA . ALA A 1 116 ? -7.82 -22.203 -20.344 1 51.88 116 ALA A CA 1
ATOM 879 C C . ALA A 1 116 ? -8.688 -21.516 -19.297 1 51.88 116 ALA A C 1
ATOM 881 O O . ALA A 1 116 ? -9.781 -21.984 -18.984 1 51.88 116 ALA A O 1
ATOM 882 N N . PHE A 1 117 ? -8.172 -20.406 -18.859 1 53.25 117 PHE A N 1
ATOM 883 C CA . PHE A 1 117 ? -8.938 -19.609 -17.922 1 53.25 117 PHE A CA 1
ATOM 884 C C . PHE A 1 117 ? -10.211 -19.078 -18.578 1 53.25 117 PHE A C 1
ATOM 886 O O . PHE A 1 117 ? -11.289 -19.125 -17.969 1 53.25 117 PHE A O 1
ATOM 893 N N . ASN A 1 118 ? -10 -18.562 -19.781 1 53.69 118 ASN A N 1
ATOM 894 C CA . ASN A 1 118 ? -11.141 -18.047 -20.531 1 53.69 118 ASN A CA 1
ATOM 895 C C . ASN A 1 118 ? -12.203 -19.125 -20.734 1 53.69 118 ASN A C 1
ATOM 897 O O . ASN A 1 118 ? -13.398 -18.875 -20.578 1 53.69 118 ASN A O 1
ATOM 901 N N . LEU A 1 119 ? -11.719 -20.266 -21.094 1 51.09 119 LEU A N 1
ATOM 902 C CA . LEU A 1 119 ? -12.609 -21.375 -21.391 1 51.09 119 LEU A CA 1
ATOM 903 C C . LEU A 1 119 ? -13.273 -21.906 -20.125 1 51.09 119 LEU A C 1
ATOM 905 O O . LEU A 1 119 ? -14.453 -22.25 -20.141 1 51.09 119 LEU A O 1
ATOM 909 N N . LEU A 1 120 ? -12.438 -21.859 -19.188 1 52.31 120 LEU A N 1
ATOM 910 C CA . LEU A 1 120 ? -12.953 -22.484 -17.984 1 52.31 120 LEU A CA 1
ATOM 911 C C . LEU A 1 120 ? -13.797 -21.516 -17.172 1 52.31 120 LEU A C 1
ATOM 913 O O . LEU A 1 120 ? -14.805 -21.906 -16.578 1 52.31 120 LEU A O 1
ATOM 917 N N . ILE A 1 121 ? -13.414 -20.25 -17.281 1 58.09 121 ILE A N 1
ATOM 918 C CA . ILE A 1 121 ? -14.055 -19.312 -16.375 1 58.09 121 ILE A CA 1
ATOM 919 C C . ILE A 1 121 ? -15.078 -18.469 -17.141 1 58.09 121 ILE A C 1
ATOM 921 O O . ILE A 1 121 ? -16.031 -17.953 -16.562 1 58.09 121 ILE A O 1
ATOM 925 N N . GLY A 1 122 ? -15.062 -18.641 -18.5 1 59.66 122 GLY A N 1
ATOM 926 C CA . GLY A 1 122 ? -16 -17.891 -19.312 1 59.66 122 GLY A CA 1
ATOM 927 C C . GLY A 1 122 ? -15.844 -16.391 -19.156 1 59.66 122 GLY A C 1
ATOM 928 O O . GLY A 1 122 ? -16.797 -15.633 -19.375 1 59.66 122 GLY A O 1
ATOM 929 N N . VAL A 1 123 ? -14.875 -15.984 -18.438 1 64.31 123 VAL A N 1
ATOM 930 C CA . VAL A 1 123 ? -14.664 -14.555 -18.281 1 64.31 123 VAL A CA 1
ATOM 931 C C . VAL A 1 123 ? -13.398 -14.125 -19 1 64.31 123 VAL A C 1
ATOM 933 O O . VAL A 1 123 ? -12.414 -14.875 -19.047 1 64.31 123 VAL A O 1
ATOM 936 N N . ASN A 1 124 ? -13.562 -13.07 -19.703 1 72.38 124 ASN A N 1
ATOM 937 C CA . ASN A 1 124 ? -12.43 -12.523 -20.438 1 72.38 124 ASN A CA 1
ATOM 938 C C . ASN A 1 124 ? -11.289 -12.133 -19.5 1 72.38 124 ASN A C 1
ATOM 940 O O . ASN A 1 124 ? -11.5 -11.414 -18.516 1 72.38 124 ASN A O 1
ATOM 944 N N . PHE A 1 125 ? -10.164 -12.664 -19.672 1 71.94 125 PHE A N 1
ATOM 945 C CA . PHE A 1 125 ? -8.969 -12.445 -18.859 1 71.94 125 PHE A CA 1
ATOM 946 C C . PHE A 1 125 ? -8.656 -10.953 -18.75 1 71.94 125 PHE A C 1
ATOM 948 O O . PHE A 1 125 ? -8.273 -10.477 -17.672 1 71.94 125 PHE A O 1
ATOM 955 N N . GLU A 1 126 ? -8.898 -10.266 -19.828 1 77.12 126 GLU A N 1
ATOM 956 C CA . GLU A 1 126 ? -8.633 -8.828 -19.828 1 77.12 126 GLU A CA 1
ATOM 957 C C . GLU A 1 126 ? -9.508 -8.102 -18.828 1 77.12 126 GLU A C 1
ATOM 959 O O . GLU A 1 126 ? -9.039 -7.215 -18.109 1 77.12 126 GLU A O 1
ATOM 964 N N . SER A 1 127 ? -10.766 -8.539 -18.797 1 82 127 SER A N 1
ATOM 965 C CA . SER A 1 127 ? -11.703 -7.91 -17.875 1 82 127 SER A CA 1
ATOM 966 C C . SER A 1 127 ? -11.336 -8.195 -16.422 1 82 127 SER A C 1
ATOM 968 O O . SER A 1 127 ? -11.523 -7.34 -15.555 1 82 127 SER A O 1
ATOM 970 N N . ILE A 1 128 ? -10.758 -9.297 -16.219 1 80.81 128 ILE A N 1
ATOM 971 C CA . ILE A 1 128 ? -10.367 -9.688 -14.859 1 80.81 128 ILE A CA 1
ATOM 972 C C . ILE A 1 128 ? -9.125 -8.898 -14.438 1 80.81 128 ILE A C 1
ATOM 974 O O . ILE A 1 128 ? -9.031 -8.438 -13.305 1 80.81 128 ILE A O 1
ATOM 978 N N . VAL A 1 129 ? -8.234 -8.75 -15.367 1 79 129 VAL A N 1
ATOM 979 C CA . VAL A 1 129 ? -7.004 -8.016 -15.086 1 79 129 VAL A CA 1
ATOM 980 C C . VAL A 1 129 ? -7.336 -6.562 -14.758 1 79 129 VAL A C 1
ATOM 982 O O . VAL A 1 129 ? -6.816 -6.004 -13.789 1 79 129 VAL A O 1
ATOM 985 N N . ILE A 1 130 ? -8.227 -6.023 -15.5 1 85.31 130 ILE A N 1
ATOM 986 C CA . ILE A 1 130 ? -8.641 -4.645 -15.266 1 85.31 130 ILE A CA 1
ATOM 987 C C . ILE A 1 130 ? -9.328 -4.531 -13.906 1 85.31 130 ILE A C 1
ATOM 989 O O . ILE A 1 130 ? -9.055 -3.604 -13.141 1 85.31 130 ILE A O 1
ATOM 993 N N . SER A 1 131 ? -10.18 -5.48 -13.656 1 87.75 131 SER A N 1
ATOM 994 C CA . SER A 1 131 ? -10.898 -5.5 -12.383 1 87.75 131 SER A CA 1
ATOM 995 C C . SER A 1 131 ? -9.93 -5.617 -11.211 1 87.75 131 SER A C 1
ATOM 997 O O . SER A 1 131 ? -10.094 -4.934 -10.195 1 87.75 131 SER A O 1
ATOM 999 N N . THR A 1 132 ? -9.023 -6.473 -11.367 1 83.5 132 THR A N 1
ATOM 1000 C CA . THR A 1 132 ? -8.023 -6.664 -10.328 1 83.5 132 THR A CA 1
ATOM 1001 C C . THR A 1 132 ? -7.227 -5.383 -10.102 1 83.5 132 THR A C 1
ATOM 1003 O O . THR A 1 132 ? -6.945 -5.012 -8.953 1 83.5 132 THR A O 1
ATOM 1006 N N . MET A 1 133 ? -6.871 -4.699 -11.094 1 84.75 133 MET A N 1
ATOM 1007 C CA . MET A 1 133 ? -6.105 -3.459 -11 1 84.75 133 MET A CA 1
ATOM 1008 C C . MET A 1 133 ? -6.926 -2.363 -10.328 1 84.75 133 MET A C 1
ATOM 1010 O O . MET A 1 133 ? -6.398 -1.596 -9.523 1 84.75 133 MET A O 1
ATOM 1014 N N . ILE A 1 134 ? -8.156 -2.33 -10.672 1 89.25 134 ILE A N 1
ATOM 1015 C CA . ILE A 1 134 ? -9.039 -1.339 -10.062 1 89.25 134 ILE A CA 1
ATOM 1016 C C . ILE A 1 134 ? -9.133 -1.585 -8.555 1 89.25 134 ILE A C 1
ATOM 1018 O O . ILE A 1 134 ? -8.922 -0.671 -7.758 1 89.25 134 ILE A O 1
ATOM 1022 N N . LEU A 1 135 ? -9.344 -2.754 -8.227 1 88.12 135 LEU A N 1
ATOM 1023 C CA . LEU A 1 135 ? -9.508 -3.098 -6.816 1 88.12 135 LEU A CA 1
ATOM 1024 C C . LEU A 1 135 ? -8.227 -2.848 -6.039 1 88.12 135 LEU A C 1
ATOM 1026 O O . LEU A 1 135 ? -8.266 -2.377 -4.898 1 88.12 135 LEU A O 1
ATOM 1030 N N . SER A 1 136 ? -7.168 -3.143 -6.633 1 81.75 136 SER A N 1
ATOM 1031 C CA . SER A 1 136 ? -5.875 -2.99 -5.973 1 81.75 136 SER A CA 1
ATOM 1032 C C . SER A 1 136 ? -5.527 -1.519 -5.77 1 81.75 136 SER A C 1
ATOM 1034 O O . SER A 1 136 ? -4.773 -1.173 -4.855 1 81.75 136 SER A O 1
ATOM 1036 N N . THR A 1 137 ? -6.059 -0.688 -6.582 1 84.75 137 THR A N 1
ATOM 1037 C CA . THR A 1 137 ? -5.723 0.732 -6.543 1 84.75 137 THR A CA 1
ATOM 1038 C C . THR A 1 137 ? -6.613 1.469 -5.543 1 84.75 137 THR A C 1
ATOM 1040 O O . THR A 1 137 ? -6.262 2.555 -5.078 1 84.75 137 THR A O 1
ATOM 1043 N N . LEU A 1 138 ? -7.715 0.891 -5.16 1 88.62 138 LEU A N 1
ATOM 1044 C CA . LEU A 1 138 ? -8.703 1.569 -4.332 1 88.62 138 LEU A CA 1
ATOM 1045 C C . LEU A 1 138 ? -8.109 1.964 -2.984 1 88.62 138 LEU A C 1
ATOM 1047 O O . LEU A 1 138 ? -8.305 3.088 -2.52 1 88.62 138 LEU A O 1
ATOM 1051 N N . GLY A 1 139 ? -7.41 1.079 -2.418 1 85.62 139 GLY A N 1
ATOM 1052 C CA . GLY A 1 139 ? -6.809 1.356 -1.122 1 85.62 139 GLY A CA 1
ATOM 1053 C C . GLY A 1 139 ? -5.801 2.488 -1.162 1 85.62 139 GLY A C 1
ATOM 1054 O O . GLY A 1 139 ? -5.805 3.361 -0.29 1 85.62 139 GLY A O 1
ATOM 1055 N N . ALA A 1 140 ? -4.988 2.494 -2.145 1 85.12 140 ALA A N 1
ATOM 1056 C CA . ALA A 1 140 ? -3.941 3.504 -2.281 1 85.12 140 ALA A CA 1
ATOM 1057 C C . ALA A 1 140 ? -4.539 4.887 -2.523 1 85.12 140 ALA A C 1
ATOM 1059 O O . ALA A 1 140 ? -4.051 5.887 -1.993 1 85.12 140 ALA A O 1
ATOM 1060 N N . ILE A 1 141 ? -5.578 4.934 -3.309 1 89.88 141 ILE A N 1
ATOM 1061 C CA . ILE A 1 141 ? -6.215 6.207 -3.635 1 89.88 141 ILE A CA 1
ATOM 1062 C C . ILE A 1 141 ? -6.879 6.785 -2.387 1 89.88 141 ILE A C 1
ATOM 1064 O O . ILE A 1 141 ? -6.75 7.98 -2.105 1 89.88 141 ILE A O 1
ATOM 1068 N N . ALA A 1 142 ? -7.562 5.957 -1.698 1 90.25 142 ALA A N 1
ATOM 1069 C CA . ALA A 1 142 ? -8.25 6.398 -0.487 1 90.25 142 ALA A CA 1
ATOM 1070 C C . ALA A 1 142 ? -7.254 6.859 0.571 1 90.25 142 ALA A C 1
ATOM 1072 O O . ALA A 1 142 ? -7.469 7.879 1.232 1 90.25 142 ALA A O 1
ATOM 1073 N N . GLU A 1 143 ? -6.227 6.094 0.667 1 87.75 143 GLU A N 1
ATOM 1074 C CA . GLU A 1 143 ? -5.211 6.43 1.66 1 87.75 143 GLU A CA 1
ATOM 1075 C C . GLU A 1 143 ? -4.543 7.766 1.342 1 87.75 143 GLU A C 1
ATOM 1077 O O . GLU A 1 143 ? -4.348 8.594 2.232 1 87.75 143 GLU A O 1
ATOM 1082 N N . ALA A 1 144 ? -4.164 7.941 0.135 1 88.88 144 ALA A N 1
ATOM 1083 C CA . ALA A 1 144 ? -3.518 9.188 -0.265 1 88.88 144 ALA A CA 1
ATOM 1084 C C . ALA A 1 144 ? -4.453 10.375 -0.067 1 88.88 144 ALA A C 1
ATOM 1086 O O . ALA A 1 144 ? -4.031 11.438 0.406 1 88.88 144 ALA A O 1
ATOM 1087 N N . ALA A 1 145 ? -5.676 10.219 -0.42 1 91.88 145 ALA A N 1
ATOM 1088 C CA . ALA A 1 145 ? -6.66 11.289 -0.276 1 91.88 145 ALA A CA 1
ATOM 1089 C C . ALA A 1 145 ? -6.832 11.68 1.188 1 91.88 145 ALA A C 1
ATOM 1091 O O . ALA A 1 145 ? -6.832 12.867 1.523 1 91.88 145 ALA A O 1
ATOM 1092 N N . ILE A 1 146 ? -6.914 10.719 2.012 1 88.69 146 ILE A N 1
ATOM 1093 C CA . ILE A 1 146 ? -7.16 10.977 3.426 1 88.69 146 ILE A CA 1
ATOM 1094 C C . ILE A 1 146 ? -5.895 11.531 4.078 1 88.69 146 ILE A C 1
ATOM 1096 O O . ILE A 1 146 ? -5.969 12.398 4.949 1 88.69 146 ILE A O 1
ATOM 1100 N N . ALA A 1 147 ? -4.781 11.016 3.693 1 85.19 147 ALA A N 1
ATOM 1101 C CA . ALA A 1 147 ? -3.521 11.523 4.238 1 85.19 147 ALA A CA 1
ATOM 1102 C C . ALA A 1 147 ? -3.361 13.008 3.961 1 85.19 147 ALA A C 1
ATOM 1104 O O . ALA A 1 147 ? -2.998 13.781 4.855 1 85.19 147 ALA A O 1
ATOM 1105 N N . ILE A 1 148 ? -3.658 13.383 2.773 1 89.69 148 ILE A N 1
ATOM 1106 C CA . ILE A 1 148 ? -3.531 14.781 2.396 1 89.69 148 ILE A CA 1
ATOM 1107 C C . ILE A 1 148 ? -4.625 15.602 3.082 1 89.69 148 ILE A C 1
ATOM 1109 O O . ILE A 1 148 ? -4.352 16.672 3.645 1 89.69 148 ILE A O 1
ATOM 1113 N N . ALA A 1 149 ? -5.824 15.148 3.006 1 90.25 149 ALA A N 1
ATOM 1114 C CA . ALA A 1 149 ? -6.957 15.875 3.574 1 90.25 149 ALA A CA 1
ATOM 1115 C C . ALA A 1 149 ? -6.789 16.062 5.082 1 90.25 149 ALA A C 1
ATOM 1117 O O . ALA A 1 149 ? -7.039 17.141 5.609 1 90.25 149 ALA A O 1
ATOM 1118 N N . SER A 1 150 ? -6.387 14.984 5.711 1 86.19 150 SER A N 1
ATOM 1119 C CA . SER A 1 150 ? -6.219 15.062 7.16 1 86.19 150 SER A CA 1
ATOM 1120 C C . SER A 1 150 ? -5.035 15.945 7.531 1 86.19 150 SER A C 1
ATOM 1122 O O . SER A 1 150 ? -5.086 16.672 8.523 1 86.19 150 SER A O 1
ATOM 1124 N N . GLY A 1 151 ? -3.967 15.883 6.82 1 86.31 151 GLY A N 1
ATOM 1125 C CA . GLY A 1 151 ? -2.832 16.766 7.047 1 86.31 151 GLY A CA 1
ATOM 1126 C C . GLY A 1 151 ? -3.18 18.234 6.906 1 86.31 151 GLY A C 1
ATOM 1127 O O . GLY A 1 151 ? -2.826 19.047 7.766 1 86.31 151 GLY A O 1
ATOM 1128 N N . LEU A 1 152 ? -3.857 18.516 5.891 1 89.88 152 LEU A N 1
ATOM 1129 C CA . LEU A 1 152 ? -4.23 19.891 5.645 1 89.88 152 LEU A CA 1
ATOM 1130 C C . LEU A 1 152 ? -5.258 20.375 6.664 1 89.88 152 LEU A C 1
ATOM 1132 O O . LEU A 1 152 ? -5.238 21.547 7.074 1 89.88 152 LEU A O 1
ATOM 1136 N N . ASP A 1 153 ? -6.102 19.469 7 1 88.69 153 ASP A N 1
ATOM 1137 C CA . ASP A 1 153 ? -7.09 19.812 8.016 1 88.69 153 ASP A CA 1
ATOM 1138 C C . ASP A 1 153 ? -6.418 20.156 9.344 1 88.69 153 ASP A C 1
ATOM 1140 O O . ASP A 1 153 ? -6.836 21.094 10.031 1 88.69 153 ASP A O 1
ATOM 1144 N N . GLU A 1 154 ? -5.461 19.391 9.711 1 86.62 154 GLU A N 1
ATOM 1145 C CA . GLU A 1 154 ? -4.715 19.641 10.938 1 86.62 154 GLU A CA 1
ATOM 1146 C C . GLU A 1 154 ? -3.979 20.984 10.867 1 86.62 154 GLU A C 1
ATOM 1148 O O . GLU A 1 154 ? -3.873 21.688 11.867 1 86.62 154 GLU A O 1
ATOM 1153 N N . ILE A 1 155 ? -3.463 21.297 9.727 1 86.88 155 ILE A N 1
ATOM 1154 C CA . ILE A 1 155 ? -2.762 22.562 9.531 1 86.88 155 ILE A CA 1
ATOM 1155 C C . ILE A 1 155 ? -3.742 23.719 9.68 1 86.88 155 ILE A C 1
ATOM 1157 O O . ILE A 1 155 ? -3.438 24.719 10.328 1 86.88 155 ILE A O 1
ATOM 1161 N N . ILE A 1 156 ? -4.887 23.578 9.109 1 88.31 156 ILE A N 1
ATOM 1162 C CA . ILE A 1 156 ? -5.922 24.609 9.188 1 88.31 156 ILE A CA 1
ATOM 1163 C C . ILE A 1 156 ? -6.371 24.766 10.641 1 88.31 156 ILE A C 1
ATOM 1165 O O . ILE A 1 156 ? -6.625 25.891 11.094 1 88.31 156 ILE A O 1
ATOM 1169 N N . GLU A 1 157 ? -6.473 23.672 11.328 1 85.69 157 GLU A N 1
ATOM 1170 C CA . GLU A 1 157 ? -6.906 23.703 12.727 1 85.69 157 GLU A CA 1
ATOM 1171 C C . GLU A 1 157 ? -5.871 24.391 13.609 1 85.69 157 GLU A C 1
ATOM 1173 O O . GLU A 1 157 ? -6.227 25.109 14.547 1 85.69 157 GLU A O 1
ATOM 1178 N N . GLN A 1 158 ? -4.641 24.156 13.375 1 84.56 158 GLN A N 1
ATOM 1179 C CA . GLN A 1 158 ? -3.57 24.719 14.188 1 84.56 158 GLN A CA 1
ATOM 1180 C C . GLN A 1 158 ? -3.264 26.156 13.781 1 84.56 158 GLN A C 1
ATOM 1182 O O . GLN A 1 158 ? -2.799 26.953 14.594 1 84.56 158 GLN A O 1
ATOM 1187 N N . GLN A 1 159 ? -3.518 26.469 12.484 1 86.06 159 GLN A N 1
ATOM 1188 C CA . GLN A 1 159 ? -3.328 27.812 11.961 1 86.06 159 GLN A CA 1
ATOM 1189 C C . GLN A 1 159 ? -4.559 28.281 11.195 1 86.06 159 GLN A C 1
ATOM 1191 O O . GLN A 1 159 ? -4.531 28.375 9.969 1 86.06 159 GLN A O 1
ATOM 1196 N N . PRO A 1 160 ? -5.492 28.75 11.922 1 85.5 160 PRO A N 1
ATOM 1197 C CA . PRO A 1 160 ? -6.754 29.141 11.281 1 85.5 160 PRO A CA 1
ATOM 1198 C C . PRO A 1 160 ? -6.59 30.312 10.32 1 85.5 160 PRO A C 1
ATOM 1200 O O . PRO A 1 160 ? -7.418 30.5 9.422 1 85.5 160 PRO A O 1
ATOM 1203 N N . ASP A 1 161 ? -5.492 31.016 10.461 1 87.81 161 ASP A N 1
ATOM 1204 C CA . ASP A 1 161 ? -5.289 32.188 9.633 1 87.81 161 ASP A CA 1
ATOM 1205 C C . ASP A 1 161 ? -4.375 31.891 8.445 1 87.81 161 ASP A C 1
ATOM 1207 O O . ASP A 1 161 ? -3.877 32.812 7.781 1 87.81 161 ASP A O 1
ATOM 1211 N N . ILE A 1 162 ? -4.238 30.641 8.141 1 87.56 162 ILE A N 1
ATOM 1212 C CA . ILE A 1 162 ? -3.338 30.25 7.055 1 87.56 162 ILE A CA 1
ATOM 1213 C C . ILE A 1 162 ? -3.885 30.781 5.727 1 87.56 162 ILE A C 1
ATOM 1215 O O . ILE A 1 162 ? -5.094 30.75 5.492 1 87.56 162 ILE A O 1
ATOM 1219 N N . THR A 1 163 ? -2.99 31.281 4.918 1 90.81 163 THR A N 1
ATOM 1220 C CA . THR A 1 163 ? -3.375 31.797 3.605 1 90.81 163 THR A CA 1
ATOM 1221 C C . THR A 1 163 ? -3.523 30.656 2.605 1 90.81 163 THR A C 1
ATOM 1223 O O . THR A 1 163 ? -2.943 29.578 2.787 1 90.81 163 THR A O 1
ATOM 1226 N N . LEU A 1 164 ? -4.305 30.875 1.59 1 91.69 164 LEU A N 1
ATOM 1227 C CA . LEU A 1 164 ? -4.574 29.844 0.582 1 91.69 164 LEU A CA 1
ATOM 1228 C C . LEU A 1 164 ? -3.287 29.422 -0.112 1 91.69 164 LEU A C 1
ATOM 1230 O O . LEU A 1 164 ? -3.037 28.219 -0.28 1 91.69 164 LEU A O 1
ATOM 1234 N N . PRO A 1 165 ? -2.453 30.359 -0.458 1 92.19 165 PRO A N 1
ATOM 1235 C CA . PRO A 1 165 ? -1.203 29.938 -1.094 1 92.19 165 PRO A CA 1
ATOM 1236 C C . PRO A 1 165 ? -0.331 29.094 -0.173 1 92.19 165 PRO A C 1
ATOM 1238 O O . PRO A 1 165 ? 0.321 28.141 -0.631 1 92.19 165 PRO A O 1
ATOM 1241 N N . ALA A 1 166 ? -0.385 29.422 1.058 1 90.38 166 ALA A N 1
ATOM 1242 C CA . ALA A 1 166 ? 0.393 28.656 2.025 1 90.38 166 ALA A CA 1
ATOM 1243 C C . ALA A 1 166 ? -0.173 27.25 2.193 1 90.38 166 ALA A C 1
ATOM 1245 O O . ALA A 1 166 ? 0.58 26.281 2.336 1 90.38 166 ALA A O 1
ATOM 1246 N N . LEU A 1 167 ? -1.459 27.219 2.16 1 91.12 167 LEU A N 1
ATOM 1247 C CA . LEU A 1 167 ? -2.119 25.922 2.277 1 91.12 167 LEU A CA 1
ATOM 1248 C C . LEU A 1 167 ? -1.809 25.047 1.071 1 91.12 167 LEU A C 1
ATOM 1250 O O . LEU A 1 167 ? -1.521 23.859 1.223 1 91.12 167 LEU A O 1
ATOM 1254 N N . TYR A 1 168 ? -1.839 25.609 -0.104 1 91.5 168 TYR A N 1
ATOM 1255 C CA . TYR A 1 168 ? -1.526 24.875 -1.32 1 91.5 168 TYR A CA 1
ATOM 1256 C C . TYR A 1 168 ? -0.069 24.422 -1.328 1 91.5 168 TYR A C 1
ATOM 1258 O O . TYR A 1 168 ? 0.249 23.328 -1.798 1 91.5 168 TYR A O 1
ATOM 1266 N N . THR A 1 169 ? 0.737 25.234 -0.776 1 89.69 169 THR A N 1
ATOM 1267 C CA . THR A 1 169 ? 2.148 24.891 -0.684 1 89.69 169 THR A CA 1
ATOM 1268 C C . THR A 1 169 ? 2.35 23.703 0.272 1 89.69 169 THR A C 1
ATOM 1270 O O . THR A 1 169 ? 3.121 22.797 -0.017 1 89.69 169 THR A O 1
ATOM 1273 N N . SER A 1 170 ? 1.634 23.797 1.354 1 88.88 170 SER A N 1
ATOM 1274 C CA . SER A 1 170 ? 1.703 22.703 2.312 1 88.88 170 SER A CA 1
ATOM 1275 C C . SER A 1 170 ? 1.17 21.406 1.711 1 88.88 170 SER A C 1
ATOM 1277 O O . SER A 1 170 ? 1.744 20.328 1.919 1 88.88 170 SER A O 1
ATOM 1279 N N . GLY A 1 171 ? 0.032 21.562 1.002 1 88.62 171 GLY A N 1
ATOM 1280 C CA . GLY A 1 171 ? -0.532 20.391 0.334 1 88.62 171 GLY A CA 1
ATOM 1281 C C . GLY A 1 171 ? 0.396 19.797 -0.708 1 88.62 171 GLY A C 1
ATOM 1282 O O . GLY A 1 171 ? 0.521 18.578 -0.807 1 88.62 171 GLY A O 1
ATOM 1283 N N . ARG A 1 172 ? 1.032 20.609 -1.405 1 85.31 172 ARG A N 1
ATOM 1284 C CA . ARG A 1 172 ? 1.982 20.156 -2.414 1 85.31 172 ARG A CA 1
ATOM 1285 C C . ARG A 1 172 ? 3.18 19.469 -1.767 1 85.31 172 ARG A C 1
ATOM 1287 O O . ARG A 1 172 ? 3.639 18.438 -2.248 1 85.31 172 ARG A O 1
ATOM 1294 N N . ASN A 1 173 ? 3.658 20.031 -0.718 1 84.94 173 ASN A N 1
ATOM 1295 C CA . ASN A 1 173 ? 4.805 19.469 -0.019 1 84.94 173 ASN A CA 1
ATOM 1296 C C . ASN A 1 173 ? 4.48 18.094 0.558 1 84.94 173 ASN A C 1
ATOM 1298 O O . ASN A 1 173 ? 5.258 17.141 0.395 1 84.94 173 ASN A O 1
ATOM 1302 N N . ILE A 1 174 ? 3.367 18.031 1.176 1 84.12 174 ILE A N 1
ATOM 1303 C CA . ILE A 1 174 ? 2.941 16.766 1.763 1 84.12 174 ILE A CA 1
ATOM 1304 C C . ILE A 1 174 ? 2.695 15.742 0.657 1 84.12 174 ILE A C 1
ATOM 1306 O O . ILE A 1 174 ? 3.129 14.594 0.759 1 84.12 174 ILE A O 1
ATOM 1310 N N . GLY A 1 175 ? 1.979 16.188 -0.389 1 84.56 175 GLY A N 1
ATOM 1311 C CA . GLY A 1 175 ? 1.642 15.32 -1.504 1 84.56 175 GLY A CA 1
ATOM 1312 C C . GLY A 1 175 ? 2.859 14.75 -2.205 1 84.56 175 GLY A C 1
ATOM 1313 O O . GLY A 1 175 ? 2.885 13.562 -2.553 1 84.56 175 GLY A O 1
ATOM 1314 N N . LEU A 1 176 ? 3.855 15.5 -2.41 1 82.19 176 LEU A N 1
ATOM 1315 C CA . LEU A 1 176 ? 5.074 15.055 -3.08 1 82.19 176 LEU A CA 1
ATOM 1316 C C . LEU A 1 176 ? 5.812 14.023 -2.24 1 82.19 176 LEU A C 1
ATOM 1318 O O . LEU A 1 176 ? 6.402 13.086 -2.783 1 82.19 176 LEU A O 1
ATOM 1322 N N . GLN A 1 177 ? 5.762 14.188 -0.992 1 79.38 177 GLN A N 1
ATOM 1323 C CA . GLN A 1 177 ? 6.41 13.219 -0.112 1 79.38 177 GLN A CA 1
ATOM 1324 C C . GLN A 1 177 ? 5.66 11.891 -0.105 1 79.38 177 GLN A C 1
ATOM 1326 O O . GLN A 1 177 ? 6.277 10.82 -0.133 1 79.38 177 GLN A O 1
ATOM 1331 N N . ILE A 1 178 ? 4.371 11.992 -0.159 1 77.75 178 ILE A N 1
ATOM 1332 C CA . ILE A 1 178 ? 3.527 10.805 -0.132 1 77.75 178 ILE A CA 1
ATOM 1333 C C . ILE A 1 178 ? 3.654 10.047 -1.453 1 77.75 178 ILE A C 1
ATOM 1335 O O . ILE A 1 178 ? 3.727 8.82 -1.469 1 77.75 178 ILE A O 1
ATOM 1339 N N . MET A 1 179 ? 3.656 10.758 -2.518 1 78.94 179 MET A N 1
ATOM 1340 C CA . MET A 1 179 ? 3.699 10.156 -3.85 1 78.94 179 MET A CA 1
ATOM 1341 C C . MET A 1 179 ? 4.941 9.297 -4.02 1 78.94 179 MET A C 1
ATOM 1343 O O . MET A 1 179 ? 4.855 8.156 -4.488 1 78.94 179 MET A O 1
ATOM 1347 N N . GLY A 1 180 ? 6.113 9.875 -3.697 1 72.69 180 GLY A N 1
ATOM 1348 C CA . GLY A 1 180 ? 7.352 9.125 -3.814 1 72.69 180 GLY A CA 1
ATOM 1349 C C . GLY A 1 180 ? 7.344 7.832 -3.021 1 72.69 180 GLY A C 1
ATOM 1350 O O . GLY A 1 180 ? 7.781 6.793 -3.518 1 72.69 180 GLY A O 1
ATOM 1351 N N . MET A 1 181 ? 6.727 7.75 -1.877 1 78.81 181 MET A N 1
ATOM 1352 C CA . MET A 1 181 ? 6.719 6.594 -0.987 1 78.81 181 MET A CA 1
ATOM 1353 C C . MET A 1 181 ? 5.68 5.57 -1.434 1 78.81 181 MET A C 1
ATOM 1355 O O . MET A 1 181 ? 5.906 4.363 -1.336 1 78.81 181 MET A O 1
ATOM 1359 N N . THR A 1 182 ? 4.625 6.117 -1.91 1 77.88 182 THR A N 1
ATOM 1360 C CA . THR A 1 182 ? 3.549 5.223 -2.32 1 77.88 182 THR A CA 1
ATOM 1361 C C . THR A 1 182 ? 3.971 4.387 -3.525 1 77.88 182 THR A C 1
ATOM 1363 O O . THR A 1 182 ? 3.6 3.217 -3.635 1 77.88 182 THR A O 1
ATOM 1366 N N . PHE A 1 183 ? 4.711 5.004 -4.348 1 80.5 183 PHE A N 1
ATOM 1367 C CA . PHE A 1 183 ? 5.23 4.262 -5.492 1 80.5 183 PHE A CA 1
ATOM 1368 C C . PHE A 1 183 ? 6.059 3.068 -5.027 1 80.5 183 PHE A C 1
ATOM 1370 O O . PHE A 1 183 ? 5.914 1.965 -5.555 1 80.5 183 PHE A O 1
ATOM 1377 N N . ASN A 1 184 ? 6.84 3.348 -4.129 1 80.5 184 ASN A N 1
ATOM 1378 C CA . ASN A 1 184 ? 7.676 2.277 -3.594 1 80.5 184 ASN A CA 1
ATOM 1379 C C . ASN A 1 184 ? 6.844 1.227 -2.865 1 80.5 184 ASN A C 1
ATOM 1381 O O . ASN A 1 184 ? 7.125 0.031 -2.957 1 80.5 184 ASN A O 1
ATOM 1385 N N . THR A 1 185 ? 5.871 1.678 -2.168 1 80.25 185 THR A N 1
ATOM 1386 C CA . THR A 1 185 ? 4.977 0.775 -1.452 1 80.25 185 THR A CA 1
ATOM 1387 C C . THR A 1 185 ? 4.266 -0.162 -2.422 1 80.25 185 THR A C 1
ATOM 1389 O O . THR A 1 185 ? 4.195 -1.37 -2.189 1 80.25 185 THR A O 1
ATOM 1392 N N . LEU A 1 186 ? 3.736 0.383 -3.441 1 78.5 186 LEU A N 1
ATOM 1393 C CA . LEU A 1 186 ? 3.035 -0.428 -4.434 1 78.5 186 LEU A CA 1
ATOM 1394 C C . LEU A 1 186 ? 4 -1.369 -5.145 1 78.5 186 LEU A C 1
ATOM 1396 O O . LEU A 1 186 ? 3.658 -2.52 -5.426 1 78.5 186 LEU A O 1
ATOM 1400 N N . PHE A 1 187 ? 5.117 -0.835 -5.355 1 80.75 187 PHE A N 1
ATOM 1401 C CA . PHE A 1 187 ? 6.137 -1.629 -6.031 1 80.75 187 PHE A CA 1
ATOM 1402 C C . PHE A 1 187 ? 6.508 -2.854 -5.199 1 80.75 187 PHE A C 1
ATOM 1404 O O . PHE A 1 187 ? 6.492 -3.979 -5.707 1 80.75 187 PHE A O 1
ATOM 1411 N N . PHE A 1 188 ? 6.746 -2.695 -3.98 1 79.06 188 PHE A N 1
ATOM 1412 C CA . PHE A 1 188 ? 7.188 -3.803 -3.141 1 79.06 188 PHE A CA 1
ATOM 1413 C C . PHE A 1 188 ? 6.008 -4.672 -2.729 1 79.06 188 PHE A C 1
ATOM 1415 O O . PHE A 1 188 ? 6.164 -5.871 -2.492 1 79.06 188 PHE A O 1
ATOM 1422 N N . GLY A 1 189 ? 4.93 -4.066 -2.658 1 73.75 189 GLY A N 1
ATOM 1423 C CA . GLY A 1 189 ? 3.746 -4.875 -2.402 1 73.75 189 GLY A CA 1
ATOM 1424 C C . GLY A 1 189 ? 3.455 -5.875 -3.508 1 73.75 189 GLY A C 1
ATOM 1425 O O . GLY A 1 189 ? 3.09 -7.02 -3.236 1 73.75 189 GLY A O 1
ATOM 1426 N N . MET A 1 190 ? 3.684 -5.449 -4.637 1 71 190 MET A N 1
ATOM 1427 C CA . MET A 1 190 ? 3.361 -6.289 -5.789 1 71 190 MET A CA 1
ATOM 1428 C C . MET A 1 190 ? 4.527 -7.207 -6.137 1 71 190 MET A C 1
ATOM 1430 O O . MET A 1 190 ? 4.348 -8.414 -6.289 1 71 190 MET A O 1
ATOM 1434 N N . PHE A 1 191 ? 5.719 -6.641 -6.152 1 71.62 191 PHE A N 1
ATOM 1435 C CA . PHE A 1 191 ? 6.867 -7.438 -6.57 1 71.62 191 PHE A CA 1
ATOM 1436 C C . PHE A 1 191 ? 7.406 -8.258 -5.41 1 71.62 191 PHE A C 1
ATOM 1438 O O . PHE A 1 191 ? 7.945 -9.352 -5.609 1 71.62 191 PHE A O 1
ATOM 1445 N N . GLY A 1 192 ? 7.277 -7.676 -4.254 1 71.06 192 GLY A N 1
ATOM 1446 C CA . GLY A 1 192 ? 7.676 -8.445 -3.088 1 71.06 192 GLY A CA 1
ATOM 1447 C C . GLY A 1 192 ? 6.859 -9.711 -2.904 1 71.06 192 GLY A C 1
ATOM 1448 O O . GLY A 1 192 ? 7.379 -10.734 -2.447 1 71.06 192 GLY A O 1
ATOM 1449 N N . GLY A 1 193 ? 5.602 -9.625 -3.305 1 70.12 193 GLY A N 1
ATOM 1450 C CA . GLY A 1 193 ? 4.719 -10.781 -3.23 1 70.12 193 GLY A CA 1
ATOM 1451 C C . GLY A 1 193 ? 5.066 -11.867 -4.234 1 70.12 193 GLY A C 1
ATOM 1452 O O . GLY A 1 193 ? 4.668 -13.023 -4.07 1 70.12 193 GLY A O 1
ATOM 1453 N N . ASP A 1 194 ? 5.855 -11.516 -5.223 1 72.19 194 ASP A N 1
ATOM 1454 C CA . ASP A 1 194 ? 6.211 -12.453 -6.277 1 72.19 194 ASP A CA 1
ATOM 1455 C C . ASP A 1 194 ? 7.633 -12.984 -6.086 1 72.19 194 ASP A C 1
ATOM 1457 O O . ASP A 1 194 ? 8.227 -13.531 -7.02 1 72.19 194 ASP A O 1
ATOM 1461 N N . LEU A 1 195 ? 8.133 -12.852 -4.957 1 76.31 195 LEU A N 1
ATOM 1462 C CA . LEU A 1 195 ? 9.508 -13.242 -4.684 1 76.31 195 LEU A CA 1
ATOM 1463 C C . LEU A 1 195 ? 9.727 -14.719 -5.004 1 76.31 195 LEU A C 1
ATOM 1465 O O . LEU A 1 195 ? 10.727 -15.078 -5.629 1 76.31 195 LEU A O 1
ATOM 1469 N N . ALA A 1 196 ? 8.859 -15.516 -4.598 1 70.44 196 ALA A N 1
ATOM 1470 C CA . ALA A 1 196 ? 8.969 -16.953 -4.848 1 70.44 196 ALA A CA 1
ATOM 1471 C C . ALA A 1 196 ? 9.023 -17.234 -6.348 1 70.44 196 ALA A C 1
ATOM 1473 O O . ALA A 1 196 ? 9.805 -18.078 -6.793 1 70.44 196 ALA A O 1
ATOM 1474 N N . LEU A 1 197 ? 8.164 -16.531 -6.992 1 69.38 197 LEU A N 1
ATOM 1475 C CA . LEU A 1 197 ? 8.125 -16.703 -8.438 1 69.38 197 LEU A CA 1
ATOM 1476 C C . LEU A 1 197 ? 9.438 -16.266 -9.078 1 69.38 197 LEU A C 1
ATOM 1478 O O . LEU A 1 197 ? 9.93 -16.906 -10 1 69.38 197 LEU A O 1
ATOM 1482 N N . PHE A 1 198 ? 10.023 -15.25 -8.602 1 76.38 198 PHE A N 1
ATOM 1483 C CA . PHE A 1 198 ? 11.266 -14.734 -9.156 1 76.38 198 PHE A CA 1
ATOM 1484 C C . PHE A 1 198 ? 12.422 -15.695 -8.883 1 76.38 198 PHE A C 1
ATOM 1486 O O . PHE A 1 198 ? 13.281 -15.898 -9.742 1 76.38 198 PHE A O 1
ATOM 1493 N N . ILE A 1 199 ? 12.391 -16.25 -7.773 1 77.38 199 ILE A N 1
ATOM 1494 C CA . ILE A 1 199 ? 13.43 -17.219 -7.426 1 77.38 199 ILE A CA 1
ATOM 1495 C C . ILE A 1 199 ? 13.32 -18.438 -8.328 1 77.38 199 ILE A C 1
ATOM 1497 O O . ILE A 1 199 ? 14.328 -18.953 -8.828 1 77.38 199 ILE A O 1
ATOM 1501 N N . LEU A 1 200 ? 12.086 -18.859 -8.477 1 72.62 200 LEU A N 1
ATOM 1502 C CA . LEU A 1 200 ? 11.836 -20.016 -9.336 1 72.62 200 LEU A CA 1
ATOM 1503 C C . LEU A 1 200 ? 12.297 -19.75 -10.758 1 72.62 200 LEU A C 1
ATOM 1505 O O . LEU A 1 200 ? 12.945 -20.594 -11.383 1 72.62 200 LEU A O 1
ATOM 1509 N N . LEU A 1 201 ? 11.977 -18.656 -11.195 1 72.94 201 LEU A N 1
ATOM 1510 C CA . LEU A 1 201 ? 12.336 -18.312 -12.57 1 72.94 201 LEU A CA 1
ATOM 1511 C C . LEU A 1 201 ? 13.844 -18.203 -12.727 1 72.94 201 LEU A C 1
ATOM 1513 O O . LEU A 1 201 ? 14.391 -18.562 -13.773 1 72.94 201 LEU A O 1
ATOM 1517 N N . TYR A 1 202 ? 14.461 -17.719 -11.75 1 76.25 202 TYR A N 1
ATOM 1518 C CA . TYR A 1 202 ? 15.922 -17.625 -11.781 1 76.25 202 TYR A CA 1
ATOM 1519 C C . TYR A 1 202 ? 16.547 -19.016 -11.828 1 76.25 202 TYR A C 1
ATOM 1521 O O . TYR A 1 202 ? 17.516 -19.25 -12.547 1 76.25 202 TYR A O 1
ATOM 1529 N N . LYS A 1 203 ? 16.031 -19.859 -11.148 1 75.56 203 LYS A N 1
ATOM 1530 C CA . LYS A 1 203 ? 16.562 -21.219 -11.07 1 75.56 203 LYS A CA 1
ATOM 1531 C C . LYS A 1 203 ? 16.328 -21.969 -12.375 1 75.56 203 LYS A C 1
ATOM 1533 O O . LYS A 1 203 ? 17.094 -22.875 -12.719 1 75.56 203 LYS A O 1
ATOM 1538 N N . LEU A 1 204 ? 15.242 -21.594 -13.008 1 74.56 204 LEU A N 1
ATOM 1539 C CA . LEU A 1 204 ? 14.93 -22.25 -14.273 1 74.56 204 LEU A CA 1
ATOM 1540 C C . LEU A 1 204 ? 15.742 -21.625 -15.414 1 74.56 204 LEU A C 1
ATOM 1542 O O . LEU A 1 204 ? 15.523 -21.953 -16.578 1 74.56 204 LEU A O 1
ATOM 1546 N N . ASN A 1 205 ? 16.656 -20.766 -15.031 1 76.06 205 ASN A N 1
ATOM 1547 C CA . ASN A 1 205 ? 17.562 -20.125 -15.969 1 76.06 205 ASN A CA 1
ATOM 1548 C C . ASN A 1 205 ? 16.812 -19.312 -17.016 1 76.06 205 ASN A C 1
ATOM 1550 O O . ASN A 1 205 ? 17.172 -19.344 -18.203 1 76.06 205 ASN A O 1
ATOM 1554 N N . ALA A 1 206 ? 15.719 -18.906 -16.578 1 68.88 206 ALA A N 1
ATOM 1555 C CA . ALA A 1 206 ? 15.031 -18.016 -17.5 1 68.88 206 ALA A CA 1
ATOM 1556 C C . ALA A 1 206 ? 15.82 -16.719 -17.688 1 68.88 206 ALA A C 1
ATOM 1558 O O . ALA A 1 206 ? 16.531 -16.281 -16.797 1 68.88 206 ALA A O 1
ATOM 1559 N N . THR A 1 207 ? 15.789 -16.25 -18.906 1 67.25 207 THR A N 1
ATOM 1560 C CA . THR A 1 207 ? 16.484 -14.992 -19.188 1 67.25 207 THR A CA 1
ATOM 1561 C C . THR A 1 207 ? 15.758 -13.82 -18.531 1 67.25 207 THR A C 1
ATOM 1563 O O . THR A 1 207 ? 14.539 -13.867 -18.344 1 67.25 207 THR A O 1
ATOM 1566 N N . PHE A 1 208 ? 16.438 -12.836 -18.156 1 70.31 208 PHE A N 1
ATOM 1567 C CA . PHE A 1 208 ? 15.898 -11.633 -17.531 1 70.31 208 PHE A CA 1
ATOM 1568 C C . PHE A 1 208 ? 14.836 -11 -18.422 1 70.31 208 PHE A C 1
ATOM 1570 O O . PHE A 1 208 ? 13.82 -10.5 -17.922 1 70.31 208 PHE A O 1
ATOM 1577 N N . GLY A 1 209 ? 15.141 -11.055 -19.625 1 63.53 209 GLY A N 1
ATOM 1578 C CA . GLY A 1 209 ? 14.164 -10.523 -20.562 1 63.53 209 GLY A CA 1
ATOM 1579 C C . GLY A 1 209 ? 12.836 -11.266 -20.516 1 63.53 209 GLY A C 1
ATOM 1580 O O . GLY A 1 209 ? 11.773 -10.648 -20.609 1 63.53 209 GLY A O 1
ATOM 1581 N N . TYR A 1 210 ? 12.922 -12.523 -20.344 1 65.12 210 TYR A N 1
ATOM 1582 C CA . TYR A 1 210 ? 11.711 -13.328 -20.203 1 65.12 210 TYR A CA 1
ATOM 1583 C C . TYR A 1 210 ? 10.914 -12.922 -18.969 1 65.12 210 TYR A C 1
ATOM 1585 O O . TYR A 1 210 ? 9.688 -12.781 -19.031 1 65.12 210 TYR A O 1
ATOM 1593 N N . TYR A 1 211 ? 11.578 -12.539 -17.984 1 65.94 211 TYR A N 1
ATOM 1594 C CA . TYR A 1 211 ? 10.977 -12.117 -16.734 1 65.94 211 TYR A CA 1
ATOM 1595 C C . TYR A 1 211 ? 10.203 -10.812 -16.906 1 65.94 211 TYR A C 1
ATOM 1597 O O . TYR A 1 211 ? 9.031 -10.727 -16.531 1 65.94 211 TYR A O 1
ATOM 1605 N N . LEU A 1 212 ? 10.953 -9.992 -17.531 1 67 212 LEU A N 1
ATOM 1606 C CA . LEU A 1 212 ? 10.445 -8.625 -17.641 1 67 212 LEU A CA 1
ATOM 1607 C C . LEU A 1 212 ? 9.258 -8.562 -18.594 1 67 212 LEU A C 1
ATOM 1609 O O . LEU A 1 212 ? 8.391 -7.703 -18.453 1 67 212 LEU A O 1
ATOM 1613 N N . ASN A 1 213 ? 9.273 -9.602 -19.391 1 64.69 213 ASN A N 1
ATOM 1614 C CA . ASN A 1 213 ? 8.227 -9.547 -20.406 1 64.69 213 ASN A CA 1
ATOM 1615 C C . ASN A 1 213 ? 7.133 -10.578 -20.141 1 64.69 213 ASN A C 1
ATOM 1617 O O . ASN A 1 213 ? 6.223 -10.742 -20.953 1 64.69 213 ASN A O 1
ATOM 1621 N N . SER A 1 214 ? 7.363 -11.148 -19.016 1 67.25 214 SER A N 1
ATOM 1622 C CA . SER A 1 214 ? 6.305 -12.086 -18.656 1 67.25 214 SER A CA 1
ATOM 1623 C C . SER A 1 214 ? 4.992 -11.359 -18.375 1 67.25 214 SER A C 1
ATOM 1625 O O . SER A 1 214 ? 4.996 -10.195 -17.969 1 67.25 214 SER A O 1
ATOM 1627 N N . LYS A 1 215 ? 3.859 -11.953 -18.656 1 66.81 215 LYS A N 1
ATOM 1628 C CA . LYS A 1 215 ? 2.531 -11.367 -18.484 1 66.81 215 LYS A CA 1
ATOM 1629 C C . LYS A 1 215 ? 2.316 -10.891 -17.062 1 66.81 215 LYS A C 1
ATOM 1631 O O . LYS A 1 215 ? 1.729 -9.828 -16.828 1 66.81 215 LYS A O 1
ATOM 1636 N N . ILE A 1 216 ? 2.828 -11.695 -16.188 1 66.75 216 ILE A N 1
ATOM 1637 C CA . ILE A 1 216 ? 2.633 -11.359 -14.781 1 66.75 216 ILE A CA 1
ATOM 1638 C C . ILE A 1 216 ? 3.406 -10.086 -14.438 1 66.75 216 ILE A C 1
ATOM 1640 O O . ILE A 1 216 ? 2.895 -9.211 -13.742 1 66.75 216 ILE A O 1
ATOM 1644 N N . PHE A 1 217 ? 4.59 -9.992 -15.008 1 71.62 217 PHE A N 1
ATOM 1645 C CA . PHE A 1 217 ? 5.418 -8.828 -14.727 1 71.62 217 PHE A CA 1
ATOM 1646 C C . PHE A 1 217 ? 4.828 -7.578 -15.367 1 71.62 217 PHE A C 1
ATOM 1648 O O . PHE A 1 217 ? 4.809 -6.508 -14.758 1 71.62 217 PHE A O 1
ATOM 1655 N N . VAL A 1 218 ? 4.406 -7.746 -16.531 1 73.81 218 VAL A N 1
ATOM 1656 C CA . VAL A 1 218 ? 3.816 -6.621 -17.25 1 73.81 218 VAL A CA 1
ATOM 1657 C C . VAL A 1 218 ? 2.549 -6.16 -16.531 1 73.81 218 VAL A C 1
ATOM 1659 O O . VAL A 1 218 ? 2.328 -4.957 -16.359 1 73.81 218 VAL A O 1
ATOM 1662 N N . ALA A 1 219 ? 1.725 -7.113 -16.109 1 73.62 219 ALA A N 1
ATOM 1663 C CA . ALA A 1 219 ? 0.486 -6.793 -15.398 1 73.62 219 ALA A CA 1
ATOM 1664 C C . ALA A 1 219 ? 0.772 -6.059 -14.094 1 73.62 219 ALA A C 1
ATOM 1666 O O . ALA A 1 219 ? 0.102 -5.078 -13.766 1 73.62 219 ALA A O 1
ATOM 1667 N N . GLU A 1 220 ? 1.784 -6.531 -13.398 1 74.94 220 GLU A N 1
ATOM 1668 C CA . GLU A 1 220 ? 2.158 -5.906 -12.141 1 74.94 220 GLU A CA 1
ATOM 1669 C C . GLU A 1 220 ? 2.711 -4.5 -12.367 1 74.94 220 GLU A C 1
ATOM 1671 O O . GLU A 1 220 ? 2.428 -3.584 -11.586 1 74.94 220 GLU A O 1
ATOM 1676 N N . SER A 1 221 ? 3.467 -4.375 -13.398 1 78.12 221 SER A N 1
ATOM 1677 C CA . SER A 1 221 ? 4.027 -3.066 -13.719 1 78.12 221 SER A CA 1
ATOM 1678 C C . SER A 1 221 ? 2.93 -2.078 -14.109 1 78.12 221 SER A C 1
ATOM 1680 O O . SER A 1 221 ? 2.98 -0.907 -13.734 1 78.12 221 SER A O 1
ATOM 1682 N N . MET A 1 222 ? 1.974 -2.559 -14.836 1 81.5 222 MET A N 1
ATOM 1683 C CA . MET A 1 222 ? 0.846 -1.712 -15.211 1 81.5 222 MET A CA 1
ATOM 1684 C C . MET A 1 222 ? 0.036 -1.305 -13.984 1 81.5 222 MET A C 1
ATOM 1686 O O . MET A 1 222 ? -0.433 -0.169 -13.891 1 81.5 222 MET A O 1
ATOM 1690 N N . GLU A 1 223 ? -0.122 -2.254 -13.102 1 80.31 223 GLU A N 1
ATOM 1691 C CA . GLU A 1 223 ? -0.839 -1.969 -11.867 1 80.31 223 GLU A CA 1
ATOM 1692 C C . GLU A 1 223 ? -0.147 -0.866 -11.07 1 80.31 223 GLU A C 1
ATOM 1694 O O . GLU A 1 223 ? -0.806 0.029 -10.539 1 80.31 223 GLU A O 1
ATOM 1699 N N . VAL A 1 224 ? 1.135 -0.962 -11.016 1 80.75 224 VAL A N 1
ATOM 1700 C CA . VAL A 1 224 ? 1.907 0.045 -10.297 1 80.75 224 VAL A CA 1
ATOM 1701 C C . VAL A 1 224 ? 1.779 1.395 -11 1 80.75 224 VAL A C 1
ATOM 1703 O O . VAL A 1 224 ? 1.601 2.426 -10.352 1 80.75 224 VAL A O 1
ATOM 1706 N N . LEU A 1 225 ? 1.85 1.349 -12.266 1 81.94 225 LEU A N 1
ATOM 1707 C CA . LEU A 1 225 ? 1.778 2.572 -13.055 1 81.94 225 LEU A CA 1
ATOM 1708 C C . LEU A 1 225 ? 0.43 3.262 -12.875 1 81.94 225 LEU A C 1
ATOM 1710 O O . LEU A 1 225 ? 0.375 4.457 -12.57 1 81.94 225 LEU A O 1
ATOM 1714 N N . PHE A 1 226 ? -0.628 2.529 -13.07 1 84.56 226 PHE A N 1
ATOM 1715 C CA . PHE A 1 226 ? -1.956 3.127 -12.992 1 84.56 226 PHE A CA 1
ATOM 1716 C C . PHE A 1 226 ? -2.279 3.541 -11.562 1 84.56 226 PHE A C 1
ATOM 1718 O O . PHE A 1 226 ? -2.971 4.539 -11.336 1 84.56 226 PHE A O 1
ATOM 1725 N N . SER A 1 227 ? -1.825 2.768 -10.617 1 83.88 227 SER A N 1
ATOM 1726 C CA . SER A 1 227 ? -1.986 3.164 -9.227 1 83.88 227 SER A CA 1
ATOM 1727 C C . SER A 1 227 ? -1.257 4.473 -8.93 1 83.88 227 SER A C 1
ATOM 1729 O O . SER A 1 227 ? -1.774 5.332 -8.219 1 83.88 227 SER A O 1
ATOM 1731 N N . SER A 1 228 ? -0.07 4.605 -9.492 1 82.88 228 SER A N 1
ATOM 1732 C CA . SER A 1 228 ? 0.713 5.82 -9.297 1 82.88 228 SER A CA 1
ATOM 1733 C C . SER A 1 228 ? 0.024 7.027 -9.922 1 82.88 228 SER A C 1
ATOM 1735 O O . SER A 1 228 ? -0.011 8.109 -9.32 1 82.88 228 SER A O 1
ATOM 1737 N N . ILE A 1 229 ? -0.51 6.812 -11.023 1 84.44 229 ILE A N 1
ATOM 1738 C CA . ILE A 1 229 ? -1.234 7.883 -11.695 1 84.44 229 ILE A CA 1
ATOM 1739 C C . ILE A 1 229 ? -2.439 8.305 -10.859 1 84.44 229 ILE A C 1
ATOM 1741 O O . ILE A 1 229 ? -2.707 9.492 -10.695 1 84.44 229 ILE A O 1
ATOM 1745 N N . SER A 1 230 ? -3.096 7.336 -10.414 1 88.12 230 SER A N 1
ATOM 1746 C CA . SER A 1 230 ? -4.281 7.605 -9.609 1 88.12 230 SER A CA 1
ATOM 1747 C C . SER A 1 230 ? -3.928 8.391 -8.352 1 88.12 230 SER A C 1
ATOM 1749 O O . SER A 1 230 ? -4.672 9.281 -7.934 1 88.12 230 SER A O 1
ATOM 1751 N N . ILE A 1 231 ? -2.818 8.094 -7.766 1 87.69 231 ILE A N 1
ATOM 1752 C CA . ILE A 1 231 ? -2.383 8.734 -6.531 1 87.69 231 ILE A CA 1
ATOM 1753 C C . ILE A 1 231 ? -2.01 10.188 -6.805 1 87.69 231 ILE A C 1
ATOM 1755 O O . ILE A 1 231 ? -2.352 11.078 -6.027 1 87.69 231 ILE A O 1
ATOM 1759 N N . ILE A 1 232 ? -1.316 10.398 -7.852 1 85.81 232 ILE A N 1
ATOM 1760 C CA . ILE A 1 232 ? -0.935 11.758 -8.227 1 85.81 232 ILE A CA 1
ATOM 1761 C C . ILE A 1 232 ? -2.188 12.609 -8.438 1 85.81 232 ILE A C 1
ATOM 1763 O O . ILE A 1 232 ? -2.273 13.734 -7.938 1 85.81 232 ILE A O 1
ATOM 1767 N N . LEU A 1 233 ? -3.107 12.078 -9.125 1 89.56 233 LEU A N 1
ATOM 1768 C CA . LEU A 1 233 ? -4.344 12.797 -9.422 1 89.56 233 LEU A CA 1
ATOM 1769 C C . LEU A 1 233 ? -5.117 13.102 -8.148 1 89.56 233 LEU A C 1
ATOM 1771 O O . LEU A 1 233 ? -5.605 14.219 -7.965 1 89.56 233 LEU A O 1
ATOM 1775 N N . VAL A 1 234 ? -5.188 12.133 -7.297 1 93.44 234 VAL A N 1
ATOM 1776 C CA . VAL A 1 234 ? -6.008 12.312 -6.102 1 93.44 234 VAL A CA 1
ATOM 1777 C C . VAL A 1 234 ? -5.348 13.32 -5.164 1 93.44 234 VAL A C 1
ATOM 1779 O O . VAL A 1 234 ? -6.035 14.07 -4.473 1 93.44 234 VAL A O 1
ATOM 1782 N N . ILE A 1 235 ? -4.066 13.352 -5.129 1 89.75 235 ILE A N 1
ATOM 1783 C CA . ILE A 1 235 ? -3.342 14.32 -4.309 1 89.75 235 ILE A CA 1
ATOM 1784 C C . ILE A 1 235 ? -3.635 15.734 -4.801 1 89.75 235 ILE A C 1
ATOM 1786 O O . ILE A 1 235 ? -3.963 16.625 -4.008 1 89.75 235 ILE A O 1
ATOM 1790 N N . TRP A 1 236 ? -3.588 15.93 -6.078 1 90.19 236 TRP A N 1
ATOM 1791 C CA . TRP A 1 236 ? -3.846 17.234 -6.664 1 90.19 236 TRP A CA 1
ATOM 1792 C C . TRP A 1 236 ? -5.297 17.656 -6.453 1 90.19 236 TRP A C 1
ATOM 1794 O O . TRP A 1 236 ? -5.574 18.781 -6.039 1 90.19 236 TRP A O 1
ATOM 1804 N N . ILE A 1 237 ? -6.18 16.797 -6.695 1 94.69 237 ILE A N 1
ATOM 1805 C CA . ILE A 1 237 ? -7.605 17.094 -6.602 1 94.69 237 ILE A CA 1
ATOM 1806 C C . ILE A 1 237 ? -7.988 17.344 -5.148 1 94.69 237 ILE A C 1
ATOM 1808 O O . ILE A 1 237 ? -8.734 18.281 -4.848 1 94.69 237 ILE A O 1
ATOM 1812 N N . THR A 1 238 ? -7.473 16.531 -4.242 1 94.25 238 THR A N 1
ATOM 1813 C CA . THR A 1 238 ? -7.785 16.688 -2.826 1 94.25 238 THR A CA 1
ATOM 1814 C C . THR A 1 238 ? -7.246 18.016 -2.299 1 94.25 238 THR A C 1
ATOM 1816 O O . THR A 1 238 ? -7.934 18.719 -1.557 1 94.25 238 THR A O 1
ATOM 1819 N N . THR A 1 239 ? -6.004 18.312 -2.664 1 92.81 239 THR A N 1
ATOM 1820 C CA . THR A 1 239 ? -5.402 19.578 -2.23 1 92.81 239 THR A CA 1
ATOM 1821 C C . THR A 1 239 ? -6.223 20.766 -2.723 1 92.81 239 THR A C 1
ATOM 1823 O O . THR A 1 239 ? -6.5 21.688 -1.961 1 92.81 239 THR A O 1
ATOM 1826 N N . TYR A 1 240 ? -6.574 20.672 -3.977 1 93.75 240 TYR A N 1
ATOM 1827 C CA . TYR A 1 240 ? -7.363 21.75 -4.562 1 93.75 240 TYR A CA 1
ATOM 1828 C C . TYR A 1 240 ? -8.711 21.875 -3.865 1 93.75 240 TYR A C 1
ATOM 1830 O O . TYR A 1 240 ? -9.156 22.984 -3.549 1 93.75 240 TYR A O 1
ATOM 1838 N N . MET A 1 241 ? -9.359 20.828 -3.584 1 94.06 241 MET A N 1
ATOM 1839 C CA . MET A 1 241 ? -10.68 20.844 -2.959 1 94.06 241 MET A CA 1
ATOM 1840 C C . MET A 1 241 ? -10.594 21.312 -1.51 1 94.06 241 MET A C 1
ATOM 1842 O O . MET A 1 241 ? -11.508 21.953 -1.008 1 94.06 241 MET A O 1
ATOM 1846 N N . MET A 1 242 ? -9.523 20.969 -0.827 1 91.75 242 MET A N 1
ATOM 1847 C CA . MET A 1 242 ? -9.32 21.453 0.54 1 91.75 242 MET A CA 1
ATOM 1848 C C . MET A 1 242 ? -9.125 22.953 0.569 1 91.75 242 MET A C 1
ATOM 1850 O O . MET A 1 242 ? -9.602 23.641 1.481 1 91.75 242 MET A O 1
ATOM 1854 N N . GLY A 1 243 ? -8.352 23.484 -0.313 1 90.56 243 GLY A N 1
ATOM 1855 C CA . GLY A 1 243 ? -8.172 24.922 -0.409 1 90.56 243 GLY A CA 1
ATOM 1856 C C . GLY A 1 243 ? -9.469 25.672 -0.664 1 90.56 243 GLY A C 1
ATOM 1857 O O . GLY A 1 243 ? -9.695 26.734 -0.095 1 90.56 243 GLY A O 1
ATOM 1858 N N . LYS A 1 244 ? -10.258 25.094 -1.523 1 88.94 244 LYS A N 1
ATOM 1859 C CA . LYS A 1 244 ? -11.539 25.719 -1.84 1 88.94 244 LYS A CA 1
ATOM 1860 C C . LYS A 1 244 ? -12.445 25.766 -0.611 1 88.94 244 LYS A C 1
ATOM 1862 O O . LYS A 1 244 ? -13.242 26.703 -0.462 1 88.94 244 LYS A O 1
ATOM 1867 N N . LYS A 1 245 ? -12.344 24.844 0.21 1 79 245 LYS A N 1
ATOM 1868 C CA . LYS A 1 245 ? -13.148 24.797 1.425 1 79 245 LYS A CA 1
ATOM 1869 C C . LYS A 1 245 ? -12.773 25.922 2.383 1 79 245 LYS A C 1
ATOM 1871 O O . LYS A 1 245 ? -13.641 26.5 3.051 1 79 245 LYS A O 1
ATOM 1876 N N . VAL A 1 246 ? -11.562 26.25 2.494 1 77.06 246 VAL A N 1
ATOM 1877 C CA . VAL A 1 246 ? -11.102 27.312 3.383 1 77.06 246 VAL A CA 1
ATOM 1878 C C . VAL A 1 246 ? -11.477 28.672 2.801 1 77.06 246 VAL A C 1
ATOM 1880 O O . VAL A 1 246 ? -11.766 29.625 3.543 1 77.06 246 VAL A O 1
ATOM 1883 N N . SER A 1 247 ? -11.414 28.688 1.553 1 71.06 247 SER A N 1
ATOM 1884 C CA . SER A 1 247 ? -11.75 29.969 0.932 1 71.06 247 SER A CA 1
ATOM 1885 C C . SER A 1 247 ? -13.234 30.297 1.104 1 71.06 247 SER A C 1
ATOM 1887 O O . SER A 1 247 ? -13.617 31.469 1.161 1 71.06 247 SER A O 1
ATOM 1889 N N . ARG A 1 248 ? -14 29.281 1.142 1 63.19 248 ARG A N 1
ATOM 1890 C CA . ARG A 1 248 ? -15.438 29.5 1.257 1 63.19 248 ARG A CA 1
ATOM 1891 C C . ARG A 1 248 ? -15.836 29.781 2.703 1 63.19 248 ARG A C 1
ATOM 1893 O O . ARG A 1 248 ? -16.953 30.25 2.969 1 63.19 248 ARG A O 1
ATOM 1900 N N . THR A 1 249 ? -14.977 29.359 3.541 1 51.09 249 THR A N 1
ATOM 1901 C CA . THR A 1 249 ? -15.336 29.75 4.898 1 51.09 249 THR A CA 1
ATOM 1902 C C . THR A 1 249 ? -14.781 31.141 5.227 1 51.09 249 THR A C 1
ATOM 1904 O O . THR A 1 249 ? -13.656 31.453 4.855 1 51.09 249 THR A O 1
ATOM 1907 N N . MET B 1 1 ? 9.789 -1.91 -29.078 1 53.69 1 MET B N 1
ATOM 1908 C CA . MET B 1 1 ? 9.984 -1.586 -27.672 1 53.69 1 MET B CA 1
ATOM 1909 C C . MET B 1 1 ? 9.109 -2.477 -26.781 1 53.69 1 MET B C 1
ATOM 1911 O O . MET B 1 1 ? 7.945 -2.715 -27.094 1 53.69 1 MET B O 1
ATOM 1915 N N . SER B 1 2 ? 9.75 -3.17 -25.859 1 67.62 2 SER B N 1
ATOM 1916 C CA . SER B 1 2 ? 8.984 -4.082 -25.016 1 67.62 2 SER B CA 1
ATOM 1917 C C . SER B 1 2 ? 7.93 -3.33 -24.203 1 67.62 2 SER B C 1
ATOM 1919 O O . SER B 1 2 ? 8.016 -2.109 -24.047 1 67.62 2 SER B O 1
ATOM 1921 N N . THR B 1 3 ? 6.809 -3.885 -24.109 1 69.69 3 THR B N 1
ATOM 1922 C CA . THR B 1 3 ? 5.715 -3.316 -23.328 1 69.69 3 THR B CA 1
ATOM 1923 C C . THR B 1 3 ? 6.23 -2.73 -22.031 1 69.69 3 THR B C 1
ATOM 1925 O O . THR B 1 3 ? 5.809 -1.648 -21.609 1 69.69 3 THR B O 1
ATOM 1928 N N . ILE B 1 4 ? 7.25 -3.303 -21.5 1 70.94 4 ILE B N 1
ATOM 1929 C CA . ILE B 1 4 ? 7.805 -2.865 -20.219 1 70.94 4 ILE B CA 1
ATOM 1930 C C . ILE B 1 4 ? 8.562 -1.553 -20.406 1 70.94 4 ILE B C 1
ATOM 1932 O O . ILE B 1 4 ? 8.492 -0.659 -19.562 1 70.94 4 ILE B O 1
ATOM 1936 N N . THR B 1 5 ? 9.297 -1.525 -21.469 1 75.44 5 THR B N 1
ATOM 1937 C CA . THR B 1 5 ? 10.055 -0.309 -21.734 1 75.44 5 THR B CA 1
ATOM 1938 C C . THR B 1 5 ? 9.117 0.879 -21.938 1 75.44 5 THR B C 1
ATOM 1940 O O . THR B 1 5 ? 9.375 1.971 -21.422 1 75.44 5 THR B O 1
ATOM 1943 N N . LEU B 1 6 ? 8.086 0.622 -22.609 1 75.69 6 LEU B N 1
ATOM 1944 C CA . LEU B 1 6 ? 7.105 1.674 -22.844 1 75.69 6 LEU B CA 1
ATOM 1945 C C . LEU B 1 6 ? 6.461 2.125 -21.531 1 75.69 6 LEU B C 1
ATOM 1947 O O . LEU B 1 6 ? 6.324 3.324 -21.281 1 75.69 6 LEU B O 1
ATOM 1951 N N . LEU B 1 7 ? 6.074 1.143 -20.719 1 75.44 7 LEU B N 1
ATOM 1952 C CA . LEU B 1 7 ? 5.438 1.453 -19.453 1 75.44 7 LEU B CA 1
ATOM 1953 C C . LEU B 1 7 ? 6.395 2.203 -18.531 1 75.44 7 LEU B C 1
ATOM 1955 O O . LEU B 1 7 ? 5.988 3.127 -17.828 1 75.44 7 LEU B O 1
ATOM 1959 N N . THR B 1 8 ? 7.656 1.812 -18.594 1 76.44 8 THR B N 1
ATOM 1960 C CA . THR B 1 8 ? 8.664 2.461 -17.766 1 76.44 8 THR B CA 1
ATOM 1961 C C . THR B 1 8 ? 8.859 3.916 -18.188 1 76.44 8 THR B C 1
ATOM 1963 O O . THR B 1 8 ? 8.969 4.801 -17.328 1 76.44 8 THR B O 1
ATOM 1966 N N . ILE B 1 9 ? 8.844 4.145 -19.422 1 82.5 9 ILE B N 1
ATOM 1967 C CA . ILE B 1 9 ? 9.023 5.496 -19.953 1 82.5 9 ILE B CA 1
ATOM 1968 C C . ILE B 1 9 ? 7.824 6.359 -19.562 1 82.5 9 ILE B C 1
ATOM 1970 O O . ILE B 1 9 ? 7.984 7.512 -19.141 1 82.5 9 ILE B O 1
ATOM 1974 N N . ILE B 1 10 ? 6.676 5.789 -19.625 1 78.38 10 ILE B N 1
ATOM 1975 C CA . ILE B 1 10 ? 5.461 6.508 -19.266 1 78.38 10 ILE B CA 1
ATOM 1976 C C . ILE B 1 10 ? 5.496 6.867 -17.781 1 78.38 10 ILE B C 1
ATOM 1978 O O . ILE B 1 10 ? 5.176 7.996 -17.406 1 78.38 10 ILE B O 1
ATOM 1982 N N . LEU B 1 11 ? 5.887 5.883 -17.062 1 76.25 11 LEU B N 1
ATOM 1983 C CA . LEU B 1 11 ? 5.984 6.129 -15.625 1 76.25 11 LEU B CA 1
ATOM 1984 C C . LEU B 1 11 ? 7.008 7.219 -15.328 1 76.25 11 LEU B C 1
ATOM 1986 O O . LEU B 1 11 ? 6.762 8.102 -14.5 1 76.25 11 LEU B O 1
ATOM 1990 N N . PHE B 1 12 ? 8.094 7.152 -16.016 1 81.44 12 PHE B N 1
ATOM 1991 C CA . PHE B 1 12 ? 9.156 8.133 -15.844 1 81.44 12 PHE B CA 1
ATOM 1992 C C . PHE B 1 12 ? 8.656 9.539 -16.172 1 81.44 12 PHE B C 1
ATOM 1994 O O . PHE B 1 12 ? 8.867 10.477 -15.406 1 81.44 12 PHE B O 1
ATOM 2001 N N . ILE B 1 13 ? 8.055 9.648 -17.234 1 83.12 13 ILE B N 1
ATOM 2002 C CA . ILE B 1 13 ? 7.566 10.945 -17.703 1 83.12 13 ILE B CA 1
ATOM 2003 C C . ILE B 1 13 ? 6.504 11.469 -16.734 1 83.12 13 ILE B C 1
ATOM 2005 O O . ILE B 1 13 ? 6.508 12.648 -16.375 1 83.12 13 ILE B O 1
ATOM 2009 N N . LEU B 1 14 ? 5.645 10.625 -16.312 1 75.25 14 LEU B N 1
ATOM 2010 C CA . LEU B 1 14 ? 4.586 11.023 -15.391 1 75.25 14 LEU B CA 1
ATOM 2011 C C . LEU B 1 14 ? 5.168 11.5 -14.062 1 75.25 14 LEU B C 1
ATOM 2013 O O . LEU B 1 14 ? 4.738 12.523 -13.523 1 75.25 14 LEU B O 1
ATOM 2017 N N . MET B 1 15 ? 6.102 10.727 -13.594 1 76.06 15 MET B N 1
ATOM 2018 C CA . MET B 1 15 ? 6.719 11.086 -12.32 1 76.06 15 MET B CA 1
ATOM 2019 C C . MET B 1 15 ? 7.5 12.391 -12.445 1 76.06 15 MET B C 1
ATOM 2021 O O . MET B 1 15 ? 7.516 13.195 -11.516 1 76.06 15 MET B O 1
ATOM 2025 N N . TRP B 1 16 ? 8.062 12.57 -13.586 1 81.75 16 TRP B N 1
ATOM 2026 C CA . TRP B 1 16 ? 8.844 13.781 -13.82 1 81.75 16 TRP B CA 1
ATOM 2027 C C . TRP B 1 16 ? 7.934 15 -13.93 1 81.75 16 TRP B C 1
ATOM 2029 O O . TRP B 1 16 ? 8.227 16.047 -13.359 1 81.75 16 TRP B O 1
ATOM 2039 N N . ILE B 1 17 ? 6.895 14.922 -14.602 1 79.56 17 ILE B N 1
ATOM 2040 C CA . ILE B 1 17 ? 5.984 16.047 -14.836 1 79.56 17 ILE B CA 1
ATOM 2041 C C . ILE B 1 17 ? 5.285 16.422 -13.531 1 79.56 17 ILE B C 1
ATOM 2043 O O . ILE B 1 17 ? 5.145 17.594 -13.211 1 79.56 17 ILE B O 1
ATOM 2047 N N . VAL B 1 18 ? 4.984 15.43 -12.82 1 73.31 18 VAL B N 1
ATOM 2048 C CA . VAL B 1 18 ? 4.16 15.68 -11.641 1 73.31 18 VAL B CA 1
ATOM 2049 C C . VAL B 1 18 ? 5.051 16.047 -10.461 1 73.31 18 VAL B C 1
ATOM 2051 O O . VAL B 1 18 ? 4.742 16.969 -9.711 1 73.31 18 VAL B O 1
ATOM 2054 N N . GLY B 1 19 ? 6.051 15.289 -10.234 1 74.69 19 GLY B N 1
ATOM 2055 C CA . GLY B 1 19 ? 6.867 15.484 -9.047 1 74.69 19 GLY B CA 1
ATOM 2056 C C . GLY B 1 19 ? 8.094 16.344 -9.305 1 74.69 19 GLY B C 1
ATOM 2057 O O . GLY B 1 19 ? 8.742 16.797 -8.359 1 74.69 19 GLY B O 1
ATOM 2058 N N . GLY B 1 20 ? 8.383 16.672 -10.57 1 79.94 20 GLY B N 1
ATOM 2059 C CA . GLY B 1 20 ? 9.594 17.422 -10.867 1 79.94 20 GLY B CA 1
ATOM 2060 C C . GLY B 1 20 ? 10.859 16.703 -10.445 1 79.94 20 GLY B C 1
ATOM 2061 O O . GLY B 1 20 ? 11.07 15.539 -10.805 1 79.94 20 GLY B O 1
ATOM 2062 N N . LYS B 1 21 ? 11.633 17.328 -9.586 1 80.06 21 LYS B N 1
ATOM 2063 C CA . LYS B 1 21 ? 12.875 16.75 -9.086 1 80.06 21 LYS B CA 1
ATOM 2064 C C . LYS B 1 21 ? 12.594 15.617 -8.094 1 80.06 21 LYS B C 1
ATOM 2066 O O . LYS B 1 21 ? 13.289 14.602 -8.086 1 80.06 21 LYS B O 1
ATOM 2071 N N . ARG B 1 22 ? 11.648 15.812 -7.391 1 76.5 22 ARG B N 1
ATOM 2072 C CA . ARG B 1 22 ? 11.281 14.789 -6.41 1 76.5 22 ARG B CA 1
ATOM 2073 C C . ARG B 1 22 ? 10.719 13.555 -7.098 1 76.5 22 ARG B C 1
ATOM 2075 O O . ARG B 1 22 ? 10.93 12.43 -6.633 1 76.5 22 ARG B O 1
ATOM 2082 N N . GLY B 1 23 ? 9.945 13.82 -8.125 1 78.81 23 GLY B N 1
ATOM 2083 C CA . GLY B 1 23 ? 9.453 12.703 -8.914 1 78.81 23 GLY B CA 1
ATOM 2084 C C . GLY B 1 23 ? 10.562 11.883 -9.539 1 78.81 23 GLY B C 1
ATOM 2085 O O . GLY B 1 23 ? 10.484 10.656 -9.578 1 78.81 23 GLY B O 1
ATOM 2086 N N . LEU B 1 24 ? 11.562 12.547 -9.945 1 82.88 24 LEU B N 1
ATOM 2087 C CA . LEU B 1 24 ? 12.703 11.859 -10.531 1 82.88 24 LEU B CA 1
ATOM 2088 C C . LEU B 1 24 ? 13.453 11.047 -9.477 1 82.88 24 LEU B C 1
ATOM 2090 O O . LEU B 1 24 ? 13.953 9.961 -9.758 1 82.88 24 LEU B O 1
ATOM 2094 N N . ALA B 1 25 ? 13.547 11.648 -8.352 1 83.12 25 ALA B N 1
ATOM 2095 C CA . ALA B 1 25 ? 14.203 10.938 -7.258 1 83.12 25 ALA B CA 1
ATOM 2096 C C . ALA B 1 25 ? 13.422 9.688 -6.875 1 83.12 25 ALA B C 1
ATOM 2098 O O . ALA B 1 25 ? 14.008 8.633 -6.602 1 83.12 25 ALA B O 1
ATOM 2099 N N . SER B 1 26 ? 12.125 9.836 -6.891 1 79.25 26 SER B N 1
ATOM 2100 C CA . SER B 1 26 ? 11.281 8.695 -6.57 1 79.25 26 SER B CA 1
ATOM 2101 C C . SER B 1 26 ? 11.414 7.594 -7.617 1 79.25 26 SER B C 1
ATOM 2103 O O . SER B 1 26 ? 11.414 6.406 -7.285 1 79.25 26 SER B O 1
ATOM 2105 N N . PHE B 1 27 ? 11.469 8.047 -8.828 1 83.44 27 PHE B N 1
ATOM 2106 C CA . PHE B 1 27 ? 11.656 7.078 -9.898 1 83.44 27 PHE B CA 1
ATOM 2107 C C . PHE B 1 27 ? 12.992 6.363 -9.758 1 83.44 27 PHE B C 1
ATOM 2109 O O . PHE B 1 27 ? 13.078 5.145 -9.938 1 83.44 27 PHE B O 1
ATOM 2116 N N . SER B 1 28 ? 13.992 7.105 -9.5 1 87.5 28 SER B N 1
ATOM 2117 C CA . SER B 1 28 ? 15.312 6.516 -9.312 1 87.5 28 SER B CA 1
ATOM 2118 C C . SER B 1 28 ? 15.328 5.555 -8.125 1 87.5 28 SER B C 1
ATOM 2120 O O . SER B 1 28 ? 16.016 4.535 -8.156 1 87.5 28 SER B O 1
ATOM 2122 N N . SER B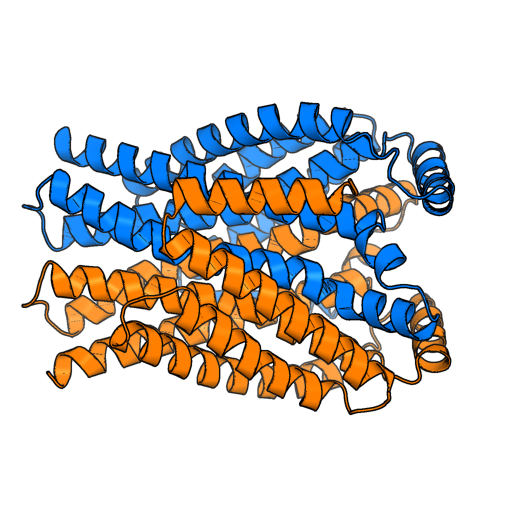 1 29 ? 14.562 5.938 -7.102 1 87.69 29 SER B N 1
ATOM 2123 C CA . SER B 1 29 ? 14.461 5.062 -5.938 1 87.69 29 SER B CA 1
ATOM 2124 C C . SER B 1 29 ? 13.828 3.727 -6.301 1 87.69 29 SER B C 1
ATOM 2126 O O . SER B 1 29 ? 14.273 2.674 -5.848 1 87.69 29 SER B O 1
ATOM 2128 N N . VAL B 1 30 ? 12.859 3.768 -7.164 1 84.69 30 VAL B N 1
ATOM 2129 C CA . VAL B 1 30 ? 12.188 2.545 -7.59 1 84.69 30 VAL B CA 1
ATOM 2130 C C . VAL B 1 30 ? 13.133 1.697 -8.438 1 84.69 30 VAL B C 1
ATOM 2132 O O . VAL B 1 30 ? 13.18 0.474 -8.281 1 84.69 30 VAL B O 1
ATOM 2135 N N . ALA B 1 31 ? 13.828 2.367 -9.312 1 86.62 31 ALA B N 1
ATOM 2136 C CA . ALA B 1 31 ? 14.789 1.666 -10.164 1 86.62 31 ALA B CA 1
ATOM 2137 C C . ALA B 1 31 ? 15.867 0.981 -9.328 1 86.62 31 ALA B C 1
ATOM 2139 O O . ALA B 1 31 ? 16.203 -0.179 -9.57 1 86.62 31 ALA B O 1
ATOM 2140 N N . LEU B 1 32 ? 16.375 1.677 -8.398 1 91.44 32 LEU B N 1
ATOM 2141 C CA . LEU B 1 32 ? 17.391 1.113 -7.531 1 91.44 32 LEU B CA 1
ATOM 2142 C C . LEU B 1 32 ? 16.828 -0.016 -6.68 1 91.44 32 LEU B C 1
ATOM 2144 O O . LEU B 1 32 ? 17.516 -1.019 -6.438 1 91.44 32 LEU B O 1
ATOM 2148 N N . ASN B 1 33 ? 15.641 0.194 -6.234 1 89.56 33 ASN B N 1
ATOM 2149 C CA . ASN B 1 33 ? 15 -0.835 -5.418 1 89.56 33 ASN B CA 1
ATOM 2150 C C . ASN B 1 33 ? 14.695 -2.086 -6.238 1 89.56 33 ASN B C 1
ATOM 2152 O O . ASN B 1 33 ? 14.688 -3.195 -5.703 1 89.56 33 ASN B O 1
ATOM 2156 N N . PHE B 1 34 ? 14.445 -1.861 -7.465 1 86.62 34 PHE B N 1
ATOM 2157 C CA . PHE B 1 34 ? 14.273 -3.002 -8.359 1 86.62 34 PHE B CA 1
ATOM 2158 C C . PHE B 1 34 ? 15.562 -3.809 -8.461 1 86.62 34 PHE B C 1
ATOM 2160 O O . PHE B 1 34 ? 15.531 -5.043 -8.445 1 86.62 34 PHE B O 1
ATOM 2167 N N . ILE B 1 35 ? 16.609 -3.115 -8.602 1 90.19 35 ILE B N 1
ATOM 2168 C CA . ILE B 1 35 ? 17.906 -3.773 -8.672 1 90.19 35 ILE B CA 1
ATOM 2169 C C . ILE B 1 35 ? 18.172 -4.523 -7.367 1 90.19 35 ILE B C 1
ATOM 2171 O O . ILE B 1 35 ? 18.641 -5.668 -7.387 1 90.19 35 ILE B O 1
ATOM 2175 N N . LEU B 1 36 ? 17.891 -3.895 -6.27 1 92.81 36 LEU B N 1
ATOM 2176 C CA . LEU B 1 36 ? 18.094 -4.52 -4.969 1 92.81 36 LEU B CA 1
ATOM 2177 C C . LEU B 1 36 ? 17.219 -5.762 -4.809 1 92.81 36 LEU B C 1
ATOM 2179 O O . LEU B 1 36 ? 17.656 -6.754 -4.219 1 92.81 36 LEU B O 1
ATOM 2183 N N . LEU B 1 37 ? 16.016 -5.625 -5.297 1 89.19 37 LEU B N 1
ATOM 2184 C CA . LEU B 1 37 ? 15.117 -6.777 -5.25 1 89.19 37 LEU B CA 1
ATOM 2185 C C . LEU B 1 37 ? 15.688 -7.941 -6.051 1 89.19 37 LEU B C 1
ATOM 2187 O O . LEU B 1 37 ? 15.68 -9.086 -5.586 1 89.19 37 LEU B O 1
ATOM 2191 N N . PHE B 1 38 ? 16.188 -7.648 -7.215 1 86.38 38 PHE B N 1
ATOM 2192 C CA . PHE B 1 38 ? 16.75 -8.703 -8.055 1 86.38 38 PHE B CA 1
ATOM 2193 C C . PHE B 1 38 ? 18 -9.281 -7.422 1 86.38 38 PHE B C 1
ATOM 2195 O O . PHE B 1 38 ? 18.25 -10.484 -7.527 1 86.38 38 PHE B O 1
ATOM 2202 N N . LEU B 1 39 ? 18.734 -8.445 -6.863 1 91.19 39 LEU B N 1
ATOM 2203 C CA . LEU B 1 39 ? 19.922 -8.938 -6.148 1 91.19 39 LEU B CA 1
ATOM 2204 C C . LEU B 1 39 ? 19.516 -9.875 -5.02 1 91.19 39 LEU B C 1
ATOM 2206 O O . LEU B 1 39 ? 20.188 -10.867 -4.762 1 91.19 39 LEU B O 1
ATOM 2210 N N . THR B 1 40 ? 18.484 -9.516 -4.363 1 91.38 40 THR B N 1
ATOM 2211 C CA . THR B 1 40 ? 17.969 -10.367 -3.295 1 91.38 40 THR B CA 1
ATOM 2212 C C . THR B 1 40 ? 17.562 -11.734 -3.834 1 91.38 40 THR B C 1
ATOM 2214 O O . THR B 1 40 ? 17.875 -12.758 -3.221 1 91.38 40 THR B O 1
ATOM 2217 N N . VAL B 1 41 ? 16.922 -11.734 -4.98 1 86.5 41 VAL B N 1
ATOM 2218 C CA . VAL B 1 41 ? 16.5 -12.977 -5.621 1 86.5 41 VAL B CA 1
ATOM 2219 C C . VAL B 1 41 ? 17.734 -13.828 -5.957 1 86.5 41 VAL B C 1
ATOM 2221 O O . VAL B 1 41 ? 17.75 -15.031 -5.715 1 86.5 41 VAL B O 1
ATOM 2224 N N . ILE B 1 42 ? 18.75 -13.227 -6.473 1 87.75 42 ILE B N 1
ATOM 2225 C CA . ILE B 1 42 ? 19.969 -13.922 -6.871 1 87.75 42 ILE B CA 1
ATOM 2226 C C . ILE B 1 42 ? 20.641 -14.523 -5.645 1 87.75 42 ILE B C 1
ATOM 2228 O O . ILE B 1 42 ? 21.031 -15.695 -5.648 1 87.75 42 ILE B O 1
ATOM 2232 N N . PHE B 1 43 ? 20.75 -13.789 -4.586 1 91.56 43 PHE B N 1
ATOM 2233 C CA . PHE B 1 43 ? 21.422 -14.25 -3.377 1 91.56 43 PHE B CA 1
ATOM 2234 C C . PHE B 1 43 ? 20.672 -15.43 -2.76 1 91.56 43 PHE B C 1
ATOM 2236 O O . PHE B 1 43 ? 21.297 -16.406 -2.324 1 91.56 43 PHE B O 1
ATOM 2243 N N . ILE B 1 44 ? 19.422 -15.336 -2.748 1 87.94 44 ILE B N 1
ATOM 2244 C CA . ILE B 1 44 ? 18.625 -16.422 -2.184 1 87.94 44 ILE B CA 1
ATOM 2245 C C . ILE B 1 44 ? 18.75 -17.672 -3.066 1 87.94 44 ILE B C 1
ATOM 2247 O O . ILE B 1 44 ? 18.859 -18.781 -2.562 1 87.94 44 ILE B O 1
ATOM 2251 N N . SER B 1 45 ? 18.766 -17.5 -4.348 1 83.62 45 SER B N 1
ATOM 2252 C CA . SER B 1 45 ? 18.812 -18.594 -5.305 1 83.62 45 SER B CA 1
ATOM 2253 C C . SER B 1 45 ? 20.156 -19.328 -5.246 1 83.62 45 SER B C 1
ATOM 2255 O O . SER B 1 45 ? 20.219 -20.531 -5.527 1 83.62 45 SER B O 1
ATOM 2257 N N . ILE B 1 46 ? 21.203 -18.656 -4.945 1 86.75 46 ILE B N 1
ATOM 2258 C CA . ILE B 1 46 ? 22.516 -19.297 -4.914 1 86.75 46 ILE B CA 1
ATOM 2259 C C . ILE B 1 46 ? 22.734 -19.953 -3.559 1 86.75 46 ILE B C 1
ATOM 2261 O O . ILE B 1 46 ? 23.797 -20.547 -3.309 1 86.75 46 ILE B O 1
ATOM 2265 N N . GLY B 1 47 ? 21.797 -19.797 -2.629 1 85.62 47 GLY B N 1
ATOM 2266 C CA . GLY B 1 47 ? 21.828 -20.594 -1.417 1 85.62 47 GLY B CA 1
ATOM 2267 C C . GLY B 1 47 ? 22.016 -19.766 -0.158 1 85.62 47 GLY B C 1
ATOM 2268 O O . GLY B 1 47 ? 22.094 -20.312 0.944 1 85.62 47 GLY B O 1
ATOM 2269 N N . VAL B 1 48 ? 22.188 -18.469 -0.271 1 89.69 48 VAL B N 1
ATOM 2270 C CA . VAL B 1 48 ? 22.281 -17.625 0.92 1 89.69 48 VAL B CA 1
ATOM 2271 C C . VAL B 1 48 ? 20.953 -17.672 1.676 1 89.69 48 VAL B C 1
ATOM 2273 O O . VAL B 1 48 ? 19.875 -17.656 1.063 1 89.69 48 VAL B O 1
ATOM 2276 N N . PRO B 1 49 ? 21.078 -17.766 3.002 1 90.75 49 PRO B N 1
ATOM 2277 C CA . PRO B 1 49 ? 19.828 -17.812 3.771 1 90.75 49 PRO B CA 1
ATOM 2278 C C . PRO B 1 49 ? 18.891 -16.656 3.451 1 90.75 49 PRO B C 1
ATOM 2280 O O . PRO B 1 49 ? 19.312 -15.5 3.451 1 90.75 49 PRO B O 1
ATOM 2283 N N . ALA B 1 50 ? 17.656 -16.969 3.168 1 90 50 ALA B N 1
ATOM 2284 C CA . ALA B 1 50 ? 16.672 -16.031 2.672 1 90 50 ALA B CA 1
ATOM 2285 C C . ALA B 1 50 ? 16.375 -14.945 3.707 1 90 50 ALA B C 1
ATOM 2287 O O . ALA B 1 50 ? 16.281 -13.758 3.367 1 90 50 ALA B O 1
ATOM 2288 N N . LEU B 1 51 ? 16.297 -15.328 4.934 1 89.88 51 LEU B N 1
ATOM 2289 C CA . LEU B 1 51 ? 15.922 -14.398 5.996 1 89.88 51 LEU B CA 1
ATOM 2290 C C . LEU B 1 51 ? 16.953 -13.289 6.145 1 89.88 51 LEU B C 1
ATOM 2292 O O . LEU B 1 51 ? 16.625 -12.109 6.141 1 89.88 51 LEU B O 1
ATOM 2296 N N . TRP B 1 52 ? 18.203 -13.633 6.223 1 91.69 52 TRP B N 1
ATOM 2297 C CA . TRP B 1 52 ? 19.266 -12.656 6.398 1 91.69 52 TRP B CA 1
ATOM 2298 C C . TRP B 1 52 ? 19.406 -11.766 5.164 1 91.69 52 TRP B C 1
ATOM 2300 O O . TRP B 1 52 ? 19.609 -10.555 5.285 1 91.69 52 TRP B O 1
ATOM 2310 N N . THR B 1 53 ? 19.297 -12.414 4.07 1 93.38 53 THR B N 1
ATOM 2311 C CA . THR B 1 53 ? 19.375 -11.664 2.82 1 93.38 53 THR B CA 1
ATOM 2312 C C . THR B 1 53 ? 18.266 -10.617 2.742 1 93.38 53 THR B C 1
ATOM 2314 O O . THR B 1 53 ? 18.516 -9.477 2.355 1 93.38 53 THR B O 1
ATOM 2317 N N . THR B 1 54 ? 17.078 -10.969 3.135 1 92.88 54 THR B N 1
ATOM 2318 C CA . THR B 1 54 ? 15.93 -10.078 3.041 1 92.88 54 THR B CA 1
ATOM 2319 C C . THR B 1 54 ? 16.031 -8.953 4.074 1 92.88 54 THR B C 1
ATOM 2321 O O . THR B 1 54 ? 15.633 -7.82 3.805 1 92.88 54 THR B O 1
ATOM 2324 N N . ILE B 1 55 ? 16.531 -9.281 5.234 1 93.5 55 ILE B N 1
ATOM 2325 C CA . ILE B 1 55 ? 16.688 -8.266 6.27 1 93.5 55 ILE B CA 1
ATOM 2326 C C . ILE B 1 55 ? 17.688 -7.207 5.805 1 93.5 55 ILE B C 1
ATOM 2328 O O . ILE B 1 55 ? 17.422 -6.008 5.891 1 93.5 55 ILE B O 1
ATOM 2332 N N . PHE B 1 56 ? 18.781 -7.637 5.27 1 95.19 56 PHE B N 1
ATOM 2333 C CA . PHE B 1 56 ? 19.797 -6.711 4.789 1 95.19 56 PHE B CA 1
ATOM 2334 C C . PHE B 1 56 ? 19.297 -5.922 3.592 1 95.19 56 PHE B C 1
ATOM 2336 O O . PHE B 1 56 ? 19.5 -4.707 3.506 1 95.19 56 PHE B O 1
ATOM 2343 N N . ALA B 1 57 ? 18.688 -6.621 2.676 1 94.25 57 ALA B N 1
ATOM 2344 C CA . ALA B 1 57 ? 18.094 -5.945 1.526 1 94.25 57 ALA B CA 1
ATOM 2345 C C . ALA B 1 57 ? 17.016 -4.953 1.968 1 94.25 57 ALA B C 1
ATOM 2347 O O . ALA B 1 57 ? 16.906 -3.863 1.401 1 94.25 57 ALA B O 1
ATOM 2348 N N . GLY B 1 58 ? 16.219 -5.363 2.971 1 94.31 58 GLY B N 1
ATOM 2349 C CA . GLY B 1 58 ? 15.188 -4.488 3.488 1 94.31 58 GLY B CA 1
ATOM 2350 C C . GLY B 1 58 ? 15.719 -3.18 4.035 1 94.31 58 GLY B C 1
ATOM 2351 O O . GLY B 1 58 ? 15.148 -2.115 3.787 1 94.31 58 GLY B O 1
ATOM 2352 N N . ILE B 1 59 ? 16.828 -3.301 4.766 1 95.56 59 ILE B N 1
ATOM 2353 C CA . ILE B 1 59 ? 17.469 -2.105 5.312 1 95.56 59 ILE B CA 1
ATOM 2354 C C . ILE B 1 59 ? 17.938 -1.205 4.176 1 95.56 59 ILE B C 1
ATOM 2356 O O . ILE B 1 59 ? 17.734 0.011 4.211 1 95.56 59 ILE B O 1
ATOM 2360 N N . ALA B 1 60 ? 18.5 -1.784 3.193 1 95.75 60 ALA B N 1
ATOM 2361 C CA . ALA B 1 60 ? 18.984 -1.029 2.041 1 95.75 60 ALA B CA 1
ATOM 2362 C C . ALA B 1 60 ? 17.828 -0.387 1.279 1 95.75 60 ALA B C 1
ATOM 2364 O O . ALA B 1 60 ? 17.922 0.775 0.875 1 95.75 60 ALA B O 1
ATOM 2365 N N . ILE B 1 61 ? 16.797 -1.103 1.093 1 93.94 61 ILE B N 1
ATOM 2366 C CA . ILE B 1 61 ? 15.625 -0.619 0.374 1 93.94 61 ILE B CA 1
ATOM 2367 C C . ILE B 1 61 ? 15 0.548 1.134 1 93.94 61 ILE B C 1
ATOM 2369 O O . ILE B 1 61 ? 14.633 1.56 0.534 1 93.94 61 ILE B O 1
ATOM 2373 N N . LEU B 1 62 ? 14.93 0.387 2.447 1 94 62 LEU B N 1
ATOM 2374 C CA . LEU B 1 62 ? 14.383 1.468 3.264 1 94 62 LEU B CA 1
ATOM 2375 C C . LEU B 1 62 ? 15.242 2.723 3.146 1 94 62 LEU B C 1
ATOM 2377 O O . LEU B 1 62 ? 14.711 3.834 3.053 1 94 62 LEU B O 1
ATOM 2381 N N . ALA B 1 63 ? 16.516 2.506 3.178 1 94.06 63 ALA B N 1
ATOM 2382 C CA . ALA B 1 63 ? 17.422 3.639 3.053 1 94.06 63 ALA B CA 1
ATOM 2383 C C . ALA B 1 63 ? 17.234 4.355 1.72 1 94.06 63 ALA B C 1
ATOM 2385 O O . ALA B 1 63 ? 17.094 5.582 1.681 1 94.06 63 ALA B O 1
ATOM 2386 N N . VAL B 1 64 ? 17.172 3.625 0.693 1 92.44 64 VAL B N 1
ATOM 2387 C CA . VAL B 1 64 ? 17.016 4.191 -0.642 1 92.44 64 VAL B CA 1
ATOM 2388 C C . VAL B 1 64 ? 15.664 4.887 -0.761 1 92.44 64 VAL B C 1
ATOM 2390 O O . VAL B 1 64 ? 15.586 6.02 -1.245 1 92.44 64 VAL B O 1
ATOM 2393 N N . THR B 1 65 ? 14.648 4.281 -0.316 1 89.06 65 THR B N 1
ATOM 2394 C CA . THR B 1 65 ? 13.289 4.781 -0.447 1 89.06 65 THR B CA 1
ATOM 2395 C C . THR B 1 65 ? 13.102 6.066 0.354 1 89.06 65 THR B C 1
ATOM 2397 O O . THR B 1 65 ? 12.5 7.027 -0.131 1 89.06 65 THR B O 1
ATOM 2400 N N . ILE B 1 66 ? 13.617 6.09 1.536 1 89.56 66 ILE B N 1
ATOM 2401 C CA . ILE B 1 66 ? 13.367 7.207 2.439 1 89.56 66 ILE B CA 1
ATOM 2402 C C . ILE B 1 66 ? 14.297 8.367 2.086 1 89.56 66 ILE B C 1
ATOM 2404 O O . ILE B 1 66 ? 13.844 9.516 1.974 1 89.56 66 ILE B O 1
ATOM 2408 N N . TYR B 1 67 ? 15.523 8.094 1.828 1 88.38 67 TYR B N 1
ATOM 2409 C CA . TYR B 1 67 ? 16.484 9.164 1.622 1 88.38 67 TYR B CA 1
ATOM 2410 C C . TYR B 1 67 ? 16.375 9.742 0.215 1 88.38 67 TYR B C 1
ATOM 2412 O O . TYR B 1 67 ? 16.641 10.93 -0 1 88.38 67 TYR B O 1
ATOM 2420 N N . MET B 1 68 ? 16.062 8.977 -0.667 1 84.25 68 MET B N 1
ATOM 2421 C CA . MET B 1 68 ? 15.945 9.484 -2.031 1 84.25 68 MET B CA 1
ATOM 2422 C C . MET B 1 68 ? 14.602 10.188 -2.238 1 84.25 68 MET B C 1
ATOM 2424 O O . MET B 1 68 ? 14.484 11.07 -3.084 1 84.25 68 MET B O 1
ATOM 2428 N N . GLY B 1 69 ? 13.633 9.82 -1.552 1 74.81 69 GLY B N 1
ATOM 2429 C CA . GLY B 1 69 ? 12.297 10.352 -1.747 1 74.81 69 GLY B CA 1
ATOM 2430 C C . GLY B 1 69 ? 12.039 11.633 -0.97 1 74.81 69 GLY B C 1
ATOM 2431 O O . GLY B 1 69 ? 11.023 12.297 -1.173 1 74.81 69 GLY B O 1
ATOM 2432 N N . ASN B 1 70 ? 12.961 11.945 -0.086 1 75.19 70 ASN B N 1
ATOM 2433 C CA . ASN B 1 70 ? 12.688 13.086 0.782 1 75.19 70 ASN B CA 1
ATOM 2434 C C . ASN B 1 70 ? 13.891 14.023 0.875 1 75.19 70 ASN B C 1
ATOM 2436 O O . ASN B 1 70 ? 15.031 13.57 0.837 1 75.19 70 ASN B O 1
ATOM 2440 N N . SER B 1 71 ? 13.531 15.281 0.966 1 67.06 71 SER B N 1
ATOM 2441 C CA . SER B 1 71 ? 14.594 16.281 0.917 1 67.06 71 SER B CA 1
ATOM 2442 C C . SER B 1 71 ? 14.945 16.781 2.314 1 67.06 71 SER B C 1
ATOM 2444 O O . SER B 1 71 ? 16.031 17.312 2.529 1 67.06 71 SER B O 1
ATOM 2446 N N . ASP B 1 72 ? 14.078 16.625 3.174 1 78.5 72 ASP B N 1
ATOM 2447 C CA . ASP B 1 72 ? 14.367 17.125 4.516 1 78.5 72 ASP B CA 1
ATOM 2448 C C . ASP B 1 72 ? 15.148 16.094 5.324 1 78.5 72 ASP B C 1
ATOM 2450 O O . ASP B 1 72 ? 14.602 15.055 5.691 1 78.5 72 ASP B O 1
ATOM 2454 N N . GLU B 1 73 ? 16.297 16.438 5.59 1 82.56 73 GLU B N 1
ATOM 2455 C CA . GLU B 1 73 ? 17.234 15.508 6.207 1 82.56 73 GLU B CA 1
ATOM 2456 C C . GLU B 1 73 ? 16.75 15.086 7.594 1 82.56 73 GLU B C 1
ATOM 2458 O O . GLU B 1 73 ? 16.812 13.906 7.945 1 82.56 73 GLU B O 1
ATOM 2463 N N . LYS B 1 74 ? 16.344 16.047 8.352 1 83.69 74 LYS B N 1
ATOM 2464 C CA . LYS B 1 74 ? 15.984 15.734 9.734 1 83.69 74 LYS B CA 1
ATOM 2465 C C . LYS B 1 74 ? 14.766 14.82 9.781 1 83.69 74 LYS B C 1
ATOM 2467 O O . LYS B 1 74 ? 14.773 13.805 10.477 1 83.69 74 LYS B O 1
ATOM 2472 N N . THR B 1 75 ? 13.797 15.219 9.031 1 86.38 75 THR B N 1
ATOM 2473 C CA . THR B 1 75 ? 12.578 14.422 8.977 1 86.38 75 THR B CA 1
ATOM 2474 C C . THR B 1 75 ? 12.859 13.047 8.391 1 86.38 75 THR B C 1
ATOM 2476 O O . THR B 1 75 ? 12.305 12.039 8.852 1 86.38 75 THR B O 1
ATOM 2479 N N . THR B 1 76 ? 13.727 13.016 7.492 1 89.38 76 THR B N 1
ATOM 2480 C CA . THR B 1 76 ? 14.102 11.773 6.824 1 89.38 76 THR B CA 1
ATOM 2481 C C . THR B 1 76 ? 14.852 10.844 7.781 1 89.38 76 THR B C 1
ATOM 2483 O O . THR B 1 76 ? 14.609 9.633 7.797 1 89.38 76 THR B O 1
ATOM 2486 N N . ASN B 1 77 ? 15.703 11.391 8.578 1 93 77 ASN B N 1
ATOM 2487 C CA . ASN B 1 77 ? 16.453 10.602 9.547 1 93 77 ASN B CA 1
ATOM 2488 C C . ASN B 1 77 ? 15.539 9.984 10.602 1 93 77 ASN B C 1
ATOM 2490 O O . ASN B 1 77 ? 15.719 8.828 10.992 1 93 77 ASN B O 1
ATOM 2494 N N . ILE B 1 78 ? 14.625 10.781 11.016 1 93.75 78 ILE B N 1
ATOM 2495 C CA . ILE B 1 78 ? 13.688 10.305 12.023 1 93.75 78 ILE B CA 1
ATOM 2496 C C . ILE B 1 78 ? 12.836 9.172 11.445 1 93.75 78 ILE B C 1
ATOM 2498 O O . ILE B 1 78 ? 12.672 8.133 12.078 1 93.75 78 ILE B O 1
ATOM 2502 N N . ALA B 1 79 ? 12.352 9.453 10.242 1 93.19 79 ALA B N 1
ATOM 2503 C CA . ALA B 1 79 ? 11.539 8.438 9.586 1 93.19 79 ALA B CA 1
ATOM 2504 C C . ALA B 1 79 ? 12.328 7.152 9.375 1 93.19 79 ALA B C 1
ATOM 2506 O O . ALA B 1 79 ? 11.805 6.051 9.57 1 93.19 79 ALA B O 1
ATOM 2507 N N . PHE B 1 80 ? 13.648 7.301 9.016 1 95.38 80 PHE B N 1
ATOM 2508 C CA . PHE B 1 80 ? 14.484 6.137 8.758 1 95.38 80 PHE B CA 1
ATOM 2509 C C . PHE B 1 80 ? 14.727 5.348 10.039 1 95.38 80 PHE B C 1
ATOM 2511 O O . PHE B 1 80 ? 14.578 4.125 10.055 1 95.38 80 PHE B O 1
ATOM 2518 N N . GLU B 1 81 ? 15.062 5.988 11.047 1 95.75 81 GLU B N 1
ATOM 2519 C CA . GLU B 1 81 ? 15.305 5.328 12.328 1 95.75 81 GLU B CA 1
ATOM 2520 C C . GLU B 1 81 ? 14.039 4.641 12.844 1 95.75 81 GLU B C 1
ATOM 2522 O O . GLU B 1 81 ? 14.102 3.51 13.328 1 95.75 81 GLU B O 1
ATOM 2527 N N . ALA B 1 82 ? 12.969 5.359 12.781 1 95.94 82 ALA B N 1
ATOM 2528 C CA . ALA B 1 82 ? 11.695 4.801 13.242 1 95.94 82 ALA B CA 1
ATOM 2529 C C . ALA B 1 82 ? 11.344 3.541 12.461 1 95.94 82 ALA B C 1
ATOM 2531 O O . ALA B 1 82 ? 10.852 2.564 13.031 1 95.94 82 ALA B O 1
ATOM 2532 N N . THR B 1 83 ? 11.578 3.541 11.133 1 95.25 83 THR B N 1
ATOM 2533 C CA . THR B 1 83 ? 11.25 2.391 10.297 1 95.25 83 THR B CA 1
ATOM 2534 C C . THR B 1 83 ? 12.156 1.21 10.625 1 95.25 83 THR B C 1
ATOM 2536 O O . THR B 1 83 ? 11.719 0.058 10.602 1 95.25 83 THR B O 1
ATOM 2539 N N . LEU B 1 84 ? 13.422 1.51 10.922 1 96.38 84 LEU B N 1
ATOM 2540 C CA . LEU B 1 84 ? 14.352 0.444 11.289 1 96.38 84 LEU B CA 1
ATOM 2541 C C . LEU B 1 84 ? 13.914 -0.242 12.578 1 96.38 84 LEU B C 1
ATOM 2543 O O . LEU B 1 84 ? 13.961 -1.47 12.68 1 96.38 84 LEU B O 1
ATOM 2547 N N . ILE B 1 85 ? 13.555 0.545 13.523 1 95.94 85 ILE B N 1
ATOM 2548 C CA . ILE B 1 85 ? 13.109 0.014 14.805 1 95.94 85 ILE B CA 1
ATOM 2549 C C . ILE B 1 85 ? 11.836 -0.807 14.609 1 95.94 85 ILE B C 1
ATOM 2551 O O . ILE B 1 85 ? 11.719 -1.916 15.133 1 95.94 85 ILE B O 1
ATOM 2555 N N . SER B 1 86 ? 10.906 -0.247 13.859 1 93.62 86 SER B N 1
ATOM 2556 C CA . SER B 1 86 ? 9.648 -0.938 13.602 1 93.62 86 SER B CA 1
ATOM 2557 C C . SER B 1 86 ? 9.875 -2.244 12.852 1 93.62 86 SER B C 1
ATOM 2559 O O . SER B 1 86 ? 9.242 -3.258 13.148 1 93.62 86 SER B O 1
ATOM 2561 N N . LEU B 1 87 ? 10.773 -2.207 11.852 1 93.62 87 LEU B N 1
ATOM 2562 C CA . LEU B 1 87 ? 11.102 -3.406 11.086 1 93.62 87 LEU B CA 1
ATOM 2563 C C . LEU B 1 87 ? 11.703 -4.48 11.984 1 93.62 87 LEU B C 1
ATOM 2565 O O . LEU B 1 87 ? 11.352 -5.652 11.883 1 93.62 87 LEU B O 1
ATOM 2569 N N . ALA B 1 88 ? 12.633 -4.109 12.812 1 94.31 88 ALA B N 1
ATOM 2570 C CA . ALA B 1 88 ? 13.273 -5.051 13.727 1 94.31 88 ALA B CA 1
ATOM 2571 C C . ALA B 1 88 ? 12.25 -5.73 14.625 1 94.31 88 ALA B C 1
ATOM 2573 O O . ALA B 1 88 ? 12.281 -6.949 14.805 1 94.31 88 ALA B O 1
ATOM 2574 N N . ILE B 1 89 ? 11.32 -4.98 15.148 1 92.06 89 ILE B N 1
ATOM 2575 C CA . ILE B 1 89 ? 10.32 -5.508 16.062 1 92.06 89 ILE B CA 1
ATOM 2576 C C . ILE B 1 89 ? 9.391 -6.465 15.32 1 92.06 89 ILE B C 1
ATOM 2578 O O . ILE B 1 89 ? 9.078 -7.551 15.82 1 92.06 89 ILE B O 1
ATOM 2582 N N . VAL B 1 90 ? 9.008 -6.074 14.148 1 89.19 90 VAL B N 1
ATOM 2583 C CA . VAL B 1 90 ? 8.039 -6.883 13.414 1 89.19 90 VAL B CA 1
ATOM 2584 C C . VAL B 1 90 ? 8.688 -8.195 12.977 1 89.19 90 VAL B C 1
ATOM 2586 O O . VAL B 1 90 ? 8.055 -9.25 12.992 1 89.19 90 VAL B O 1
ATOM 2589 N N . VAL B 1 91 ? 9.953 -8.141 12.555 1 90.69 91 VAL B N 1
ATOM 2590 C CA . VAL B 1 91 ? 10.648 -9.352 12.125 1 90.69 91 VAL B CA 1
ATOM 2591 C C . VAL B 1 91 ? 10.789 -10.312 13.305 1 90.69 91 VAL B C 1
ATOM 2593 O O . VAL B 1 91 ? 10.617 -11.523 13.148 1 90.69 91 VAL B O 1
ATOM 2596 N N . VAL B 1 92 ? 11.133 -9.797 14.453 1 91.25 92 VAL B N 1
ATOM 2597 C CA . VAL B 1 92 ? 11.32 -10.617 15.648 1 91.25 92 VAL B CA 1
ATOM 2598 C C . VAL B 1 92 ? 10 -11.297 16.016 1 91.25 92 VAL B C 1
ATOM 2600 O O . VAL B 1 92 ? 9.992 -12.438 16.484 1 91.25 92 VAL B O 1
ATOM 2603 N N . VAL B 1 93 ? 8.859 -10.68 15.797 1 85.75 93 VAL B N 1
ATOM 2604 C CA . VAL B 1 93 ? 7.555 -11.227 16.141 1 85.75 93 VAL B CA 1
ATOM 2605 C C . VAL B 1 93 ? 7.094 -12.188 15.039 1 85.75 93 VAL B C 1
ATOM 2607 O O . VAL B 1 93 ? 6.473 -13.211 15.32 1 85.75 93 VAL B O 1
ATOM 2610 N N . MET B 1 94 ? 7.375 -11.805 13.836 1 86.25 94 MET B N 1
ATOM 2611 C CA . MET B 1 94 ? 6.895 -12.531 12.664 1 86.25 94 MET B CA 1
ATOM 2612 C C . MET B 1 94 ? 7.527 -13.922 12.594 1 86.25 94 MET B C 1
ATOM 2614 O O . MET B 1 94 ? 6.848 -14.898 12.273 1 86.25 94 MET B O 1
ATOM 2618 N N . VAL B 1 95 ? 8.82 -14.094 12.867 1 85.19 95 VAL B N 1
ATOM 2619 C CA . VAL B 1 95 ? 9.555 -15.336 12.68 1 85.19 95 VAL B CA 1
ATOM 2620 C C . VAL B 1 95 ? 9 -16.406 13.602 1 85.19 95 VAL B C 1
ATOM 2622 O O . VAL B 1 95 ? 8.602 -17.484 13.148 1 85.19 95 VAL B O 1
ATOM 2625 N N . PRO B 1 96 ? 8.922 -16.172 14.898 1 82.75 96 PRO B N 1
ATOM 2626 C CA . PRO B 1 96 ? 8.367 -17.219 15.773 1 82.75 96 PRO B CA 1
ATOM 2627 C C . PRO B 1 96 ? 6.891 -17.484 15.508 1 82.75 96 PRO B C 1
ATOM 2629 O O . PRO B 1 96 ? 6.422 -18.609 15.672 1 82.75 96 PRO B O 1
ATOM 2632 N N . PHE B 1 97 ? 6.148 -16.484 15.156 1 80.56 97 PHE B N 1
ATOM 2633 C CA . PHE B 1 97 ? 4.723 -16.641 14.898 1 80.56 97 PHE B CA 1
ATOM 2634 C C . PHE B 1 97 ? 4.488 -17.562 13.703 1 80.56 97 PHE B C 1
ATOM 2636 O O . PHE B 1 97 ? 3.607 -18.422 13.742 1 80.56 97 PHE B O 1
ATOM 2643 N N . ILE B 1 98 ? 5.223 -17.297 12.688 1 78.56 98 ILE B N 1
ATOM 2644 C CA . ILE B 1 98 ? 5.047 -18.109 11.484 1 78.56 98 ILE B CA 1
ATOM 2645 C C . ILE B 1 98 ? 5.48 -19.547 11.758 1 78.56 98 ILE B C 1
ATOM 2647 O O . ILE B 1 98 ? 4.875 -20.484 11.242 1 78.56 98 ILE B O 1
ATOM 2651 N N . LYS B 1 99 ? 6.543 -19.734 12.531 1 73.5 99 LYS B N 1
ATOM 2652 C CA . LYS B 1 99 ? 6.977 -21.078 12.898 1 73.5 99 LYS B CA 1
ATOM 2653 C C . LYS B 1 99 ? 5.898 -21.812 13.695 1 73.5 99 LYS B C 1
ATOM 2655 O O . LYS B 1 99 ? 5.727 -23.031 13.555 1 73.5 99 LYS B O 1
ATOM 2660 N N . LEU B 1 100 ? 5.285 -20.984 14.578 1 70.88 100 LEU B N 1
ATOM 2661 C CA . LEU B 1 100 ? 4.238 -21.562 15.414 1 70.88 100 LEU B CA 1
ATOM 2662 C C . LEU B 1 100 ? 3 -21.891 14.594 1 70.88 100 LEU B C 1
ATOM 2664 O O . LEU B 1 100 ? 2.359 -22.922 14.805 1 70.88 100 LEU B O 1
ATOM 2668 N N . VAL B 1 101 ? 2.604 -20.797 13.953 1 62.31 101 VAL B N 1
ATOM 2669 C CA . VAL B 1 101 ? 1.425 -21.047 13.125 1 62.31 101 VAL B CA 1
ATOM 2670 C C . VAL B 1 101 ? 1.745 -22.078 12.055 1 62.31 101 VAL B C 1
ATOM 2672 O O . VAL B 1 101 ? 0.859 -22.812 11.609 1 62.31 101 VAL B O 1
ATOM 2675 N N . GLY B 1 102 ? 2.881 -22.625 12.297 1 54.69 102 GLY B N 1
ATOM 2676 C CA . GLY B 1 102 ? 3.303 -23.766 11.5 1 54.69 102 GLY B CA 1
ATOM 2677 C C . GLY B 1 102 ? 2.533 -23.906 10.195 1 54.69 102 GLY B C 1
ATOM 2678 O O . GLY B 1 102 ? 1.314 -23.719 10.172 1 54.69 102 GLY B O 1
ATOM 2679 N N . ILE B 1 103 ? 2.912 -23.469 8.93 1 47.53 103 ILE B N 1
ATOM 2680 C CA . ILE B 1 103 ? 2.234 -23.891 7.707 1 47.53 103 ILE B CA 1
ATOM 2681 C C . ILE B 1 103 ? 1.698 -25.312 7.871 1 47.53 103 ILE B C 1
ATOM 2683 O O . ILE B 1 103 ? 2.398 -26.281 7.578 1 47.53 103 ILE B O 1
ATOM 2687 N N . GLN B 1 104 ? 1.627 -26 8.828 1 42 104 GLN B N 1
ATOM 2688 C CA . GLN B 1 104 ? 0.681 -27.109 8.969 1 42 104 GLN B CA 1
ATOM 2689 C C . GLN B 1 104 ? -0.678 -26.75 8.375 1 42 104 GLN B C 1
ATOM 2691 O O . GLN B 1 104 ? -1.451 -27.625 7.992 1 42 104 GLN B O 1
ATOM 2696 N N . GLY B 1 105 ? -1.076 -25.719 8.688 1 42.44 105 GLY B N 1
ATOM 2697 C CA . GLY B 1 105 ? -2.412 -25.359 8.234 1 42.44 105 GLY B CA 1
ATOM 2698 C C . GLY B 1 105 ? -2.561 -25.391 6.727 1 42.44 105 GLY B C 1
ATOM 2699 O O . GLY B 1 105 ? -3.604 -25.016 6.191 1 42.44 105 GLY B O 1
ATOM 2700 N N . PHE B 1 106 ? -1.326 -25.5 6.125 1 43.62 106 PHE B N 1
ATOM 2701 C CA . PHE B 1 106 ? -1.441 -25.641 4.676 1 43.62 106 PHE B CA 1
ATOM 2702 C C . PHE B 1 106 ? -2.148 -26.938 4.312 1 43.62 106 PHE B C 1
ATOM 2704 O O . PHE B 1 106 ? -1.886 -27.984 4.91 1 43.62 106 PHE B O 1
ATOM 2711 N N . SER B 1 107 ? -3.156 -26.75 3.832 1 44.84 107 SER B N 1
ATOM 2712 C CA . SER B 1 107 ? -3.893 -27.938 3.396 1 44.84 107 SER B CA 1
ATOM 2713 C C . SER B 1 107 ? -2.963 -28.953 2.754 1 44.84 107 SER B C 1
ATOM 2715 O O . SER B 1 107 ? -1.93 -28.594 2.186 1 44.84 107 SER B O 1
ATOM 2717 N N . PRO B 1 108 ? -3.156 -30.141 3.027 1 42.19 108 PRO B N 1
ATOM 2718 C CA . PRO B 1 108 ? -2.387 -31.266 2.494 1 42.19 108 PRO B CA 1
ATOM 2719 C C . PRO B 1 108 ? -2.035 -31.094 1.018 1 42.19 108 PRO B C 1
ATOM 2721 O O . PRO B 1 108 ? -0.94 -31.469 0.593 1 42.19 108 PRO B O 1
ATOM 2724 N N . GLU B 1 109 ? -2.9 -30.719 0.277 1 43.16 109 GLU B N 1
ATOM 2725 C CA . GLU B 1 109 ? -2.709 -30.609 -1.167 1 43.16 109 GLU B CA 1
ATOM 2726 C C . GLU B 1 109 ? -1.63 -29.594 -1.508 1 43.16 109 GLU B C 1
ATOM 2728 O O . GLU B 1 109 ? -0.845 -29.797 -2.436 1 43.16 109 GLU B O 1
ATOM 2733 N N . GLN B 1 110 ? -1.552 -28.578 -0.809 1 46.75 110 GLN B N 1
ATOM 2734 C CA . GLN B 1 110 ? -0.577 -27.516 -1.044 1 46.75 110 GLN B CA 1
ATOM 2735 C C . GLN B 1 110 ? 0.789 -27.891 -0.473 1 46.75 110 GLN B C 1
ATOM 2737 O O . GLN B 1 110 ? 1.817 -27.375 -0.931 1 46.75 110 GLN B O 1
ATOM 2742 N N . SER B 1 111 ? 0.731 -28.891 0.36 1 47.22 111 SER B N 1
ATOM 2743 C CA . SER B 1 111 ? 1.976 -29.453 0.873 1 47.22 111 SER B CA 1
ATOM 2744 C C . SER B 1 111 ? 2.816 -30.047 -0.249 1 47.22 111 SER B C 1
ATOM 2746 O O . SER B 1 111 ? 4.043 -29.938 -0.245 1 47.22 111 SER B O 1
ATOM 2748 N N . GLU B 1 112 ? 2.105 -30.594 -1.143 1 46.31 112 GLU B N 1
ATOM 2749 C CA . GLU B 1 112 ? 2.846 -31.203 -2.246 1 46.31 112 GLU B CA 1
ATOM 2750 C C . GLU B 1 112 ? 3.502 -30.141 -3.121 1 46.31 112 GLU B C 1
ATOM 2752 O O . GLU B 1 112 ? 4.641 -30.297 -3.561 1 46.31 112 GLU B O 1
ATOM 2757 N N . GLU B 1 113 ? 2.809 -29.078 -3.35 1 48.12 113 GLU B N 1
ATOM 2758 C CA . GLU B 1 113 ? 3.363 -27.984 -4.148 1 48.12 113 GLU B CA 1
ATOM 2759 C C . GLU B 1 113 ? 4.496 -27.281 -3.412 1 48.12 113 GLU B C 1
ATOM 2761 O O . GLU B 1 113 ? 5.512 -26.922 -4.016 1 48.12 113 GLU B O 1
ATOM 2766 N N . ILE B 1 114 ? 4.305 -27.281 -2.148 1 52.81 114 ILE B N 1
ATOM 2767 C CA . ILE B 1 114 ? 5.352 -26.719 -1.292 1 52.81 114 ILE B CA 1
ATOM 2768 C C . ILE B 1 114 ? 6.566 -27.641 -1.303 1 52.81 114 ILE B C 1
ATOM 2770 O O . ILE B 1 114 ? 7.707 -27.172 -1.391 1 52.81 114 ILE B O 1
ATOM 2774 N N . GLU B 1 115 ? 6.168 -28.891 -1.184 1 50.94 115 GLU B N 1
ATOM 2775 C CA . GLU B 1 115 ? 7.242 -29.875 -1.234 1 50.94 115 GLU B CA 1
ATOM 2776 C C . GLU B 1 115 ? 7.965 -29.844 -2.576 1 50.94 115 GLU B C 1
ATOM 2778 O O . GLU B 1 115 ? 9.188 -29.969 -2.631 1 50.94 115 GLU B O 1
ATOM 2783 N N . ALA B 1 116 ? 7.211 -29.703 -3.549 1 52.03 116 ALA B N 1
ATOM 2784 C CA . ALA B 1 116 ? 7.828 -29.625 -4.871 1 52.03 116 ALA B CA 1
ATOM 2785 C C . ALA B 1 116 ? 8.695 -28.375 -5 1 52.03 116 ALA B C 1
ATOM 2787 O O . ALA B 1 116 ? 9.781 -28.422 -5.574 1 52.03 116 ALA B O 1
ATOM 2788 N N . PHE B 1 117 ? 8.188 -27.344 -4.383 1 53.72 117 PHE B N 1
ATOM 2789 C CA . PHE B 1 117 ? 8.961 -26.109 -4.348 1 53.72 117 PHE B CA 1
ATOM 2790 C C . PHE B 1 117 ? 10.242 -26.297 -3.547 1 53.72 117 PHE B C 1
ATOM 2792 O O . PHE B 1 117 ? 11.312 -25.844 -3.963 1 53.72 117 PHE B O 1
ATOM 2799 N N . ASN B 1 118 ? 10.039 -26.922 -2.383 1 54.12 118 ASN B N 1
ATOM 2800 C CA . ASN B 1 118 ? 11.188 -27.203 -1.531 1 54.12 118 ASN B CA 1
ATOM 2801 C C . ASN B 1 118 ? 12.242 -28.031 -2.262 1 54.12 118 ASN B C 1
ATOM 2803 O O . ASN B 1 118 ? 13.438 -27.75 -2.164 1 54.12 118 ASN B O 1
ATOM 2807 N N . LEU B 1 119 ? 11.75 -29.016 -2.91 1 51.25 119 LEU B N 1
ATOM 2808 C CA . LEU B 1 119 ? 12.633 -29.953 -3.602 1 51.25 119 LEU B CA 1
ATOM 2809 C C . LEU B 1 119 ? 13.281 -29.297 -4.812 1 51.25 119 LEU B C 1
ATOM 2811 O O . LEU B 1 119 ? 14.461 -29.516 -5.094 1 51.25 119 LEU B O 1
ATOM 2815 N N . LEU B 1 120 ? 12.461 -28.531 -5.336 1 52.56 120 LEU B N 1
ATOM 2816 C CA . LEU B 1 120 ? 12.961 -27.969 -6.586 1 52.56 120 LEU B CA 1
ATOM 2817 C C . LEU B 1 120 ? 13.82 -26.734 -6.324 1 52.56 120 LEU B C 1
ATOM 2819 O O . LEU B 1 120 ? 14.812 -26.5 -7.012 1 52.56 120 LEU B O 1
ATOM 2823 N N . ILE B 1 121 ? 13.453 -26.031 -5.266 1 58.19 121 ILE B N 1
ATOM 2824 C CA . ILE B 1 121 ? 14.109 -24.734 -5.098 1 58.19 121 ILE B CA 1
ATOM 2825 C C . ILE B 1 121 ? 15.125 -24.828 -3.963 1 58.19 121 ILE B C 1
ATOM 2827 O O . ILE B 1 121 ? 16.078 -24.031 -3.918 1 58.19 121 ILE B O 1
ATOM 2831 N N . GLY B 1 122 ? 15.117 -25.969 -3.26 1 59.91 122 GLY B N 1
ATOM 2832 C CA . GLY B 1 122 ? 16.047 -26.141 -2.158 1 59.91 122 GLY B CA 1
ATOM 2833 C C . GLY B 1 122 ? 15.898 -25.078 -1.081 1 59.91 122 GLY B C 1
ATOM 2834 O O . GLY B 1 122 ? 16.844 -24.781 -0.354 1 59.91 122 GLY B O 1
ATOM 2835 N N . VAL B 1 123 ? 14.922 -24.266 -1.219 1 64.44 123 VAL B N 1
ATOM 2836 C CA . VAL B 1 123 ? 14.719 -23.25 -0.202 1 64.44 123 VAL B CA 1
ATOM 2837 C C . VAL B 1 123 ? 13.453 -23.547 0.594 1 64.44 123 VAL B C 1
ATOM 2839 O O . VAL B 1 123 ? 12.469 -24.062 0.042 1 64.44 123 VAL B O 1
ATOM 2842 N N . ASN B 1 124 ? 13.617 -23.422 1.85 1 72.31 124 ASN B N 1
ATOM 2843 C CA . ASN B 1 124 ? 12.484 -23.641 2.744 1 72.31 124 ASN B CA 1
ATOM 2844 C C . ASN B 1 124 ? 11.344 -22.672 2.459 1 72.31 124 ASN B C 1
ATOM 2846 O O . ASN B 1 124 ? 11.555 -21.453 2.4 1 72.31 124 ASN B O 1
ATOM 2850 N N . PHE B 1 125 ? 10.211 -23.141 2.16 1 71.62 125 PHE B N 1
ATOM 2851 C CA . PHE B 1 125 ? 9.023 -22.375 1.825 1 71.62 125 PHE B CA 1
ATOM 2852 C C . PHE B 1 125 ? 8.703 -21.344 2.916 1 71.62 125 PHE B C 1
ATOM 2854 O O . PHE B 1 125 ? 8.32 -20.219 2.621 1 71.62 125 PHE B O 1
ATOM 2861 N N . GLU B 1 126 ? 8.945 -21.766 4.137 1 76.94 126 GLU B N 1
ATOM 2862 C CA . GLU B 1 126 ? 8.68 -20.875 5.258 1 76.94 126 GLU B CA 1
ATOM 2863 C C . GLU B 1 126 ? 9.562 -19.625 5.191 1 76.94 126 GLU B C 1
ATOM 2865 O O . GLU B 1 126 ? 9.086 -18.516 5.434 1 76.94 126 GLU B O 1
ATOM 2870 N N . SER B 1 127 ? 10.812 -19.875 4.832 1 81.81 127 SER B N 1
ATOM 2871 C CA . SER B 1 127 ? 11.758 -18.766 4.746 1 81.81 127 SER B CA 1
ATOM 2872 C C . SER B 1 127 ? 11.391 -17.812 3.617 1 81.81 127 SER B C 1
ATOM 2874 O O . SER B 1 127 ? 11.57 -16.594 3.738 1 81.81 127 SER B O 1
ATOM 2876 N N . ILE B 1 128 ? 10.805 -18.344 2.615 1 80.69 128 ILE B N 1
ATOM 2877 C CA . ILE B 1 128 ? 10.414 -17.531 1.468 1 80.69 128 ILE B CA 1
ATOM 2878 C C . ILE B 1 128 ? 9.172 -16.703 1.815 1 80.69 128 ILE B C 1
ATOM 2880 O O . ILE B 1 128 ? 9.078 -15.531 1.458 1 80.69 128 ILE B O 1
ATOM 2884 N N . VAL B 1 129 ? 8.281 -17.344 2.506 1 78.81 129 VAL B N 1
ATOM 2885 C CA . VAL B 1 129 ? 7.051 -16.672 2.898 1 78.81 129 VAL B CA 1
ATOM 2886 C C . VAL B 1 129 ? 7.379 -15.5 3.826 1 78.81 129 VAL B C 1
ATOM 2888 O O . VAL B 1 129 ? 6.855 -14.398 3.654 1 78.81 129 VAL B O 1
ATOM 2891 N N . ILE B 1 130 ? 8.266 -15.734 4.715 1 85.25 130 ILE B N 1
ATOM 2892 C CA . ILE B 1 130 ? 8.672 -14.695 5.648 1 85.25 130 ILE B CA 1
ATOM 2893 C C . ILE B 1 130 ? 9.359 -13.562 4.887 1 85.25 130 ILE B C 1
ATOM 2895 O O . ILE B 1 130 ? 9.086 -12.383 5.129 1 85.25 130 ILE B O 1
ATOM 2899 N N . SER B 1 131 ? 10.227 -13.953 3.988 1 87.62 131 SER B N 1
ATOM 2900 C CA . SER B 1 131 ? 10.938 -12.969 3.182 1 87.62 131 SER B CA 1
ATOM 2901 C C . SER B 1 131 ? 9.977 -12.133 2.352 1 87.62 131 SER B C 1
ATOM 2903 O O . SER B 1 131 ? 10.133 -10.914 2.25 1 87.62 131 SER B O 1
ATOM 2905 N N . THR B 1 132 ? 9.062 -12.789 1.782 1 83.31 132 THR B N 1
ATOM 2906 C CA . THR B 1 132 ? 8.062 -12.102 0.979 1 83.31 132 THR B CA 1
ATOM 2907 C C . THR B 1 132 ? 7.266 -11.125 1.835 1 83.31 132 THR B C 1
ATOM 2909 O O . THR B 1 132 ? 6.984 -10 1.408 1 83.31 132 THR B O 1
ATOM 2912 N N . MET B 1 133 ? 6.918 -11.477 2.99 1 84.75 133 MET B N 1
ATOM 2913 C CA . MET B 1 133 ? 6.148 -10.633 3.898 1 84.75 133 MET B CA 1
ATOM 2914 C C . MET B 1 133 ? 6.965 -9.414 4.332 1 84.75 133 MET B C 1
ATOM 2916 O O . MET B 1 133 ? 6.438 -8.305 4.422 1 84.75 133 MET B O 1
ATOM 2920 N N . ILE B 1 134 ? 8.195 -9.656 4.574 1 89.25 134 ILE B N 1
ATOM 2921 C CA . ILE B 1 134 ? 9.07 -8.562 4.973 1 89.25 134 ILE B CA 1
ATOM 2922 C C . ILE B 1 134 ? 9.172 -7.547 3.838 1 89.25 134 ILE B C 1
ATOM 2924 O O . ILE B 1 134 ? 8.953 -6.348 4.047 1 89.25 134 ILE B O 1
ATOM 2928 N N . LEU B 1 135 ? 9.391 -8.016 2.715 1 88.06 135 LEU B N 1
ATOM 2929 C CA . LEU B 1 135 ? 9.555 -7.133 1.564 1 88.06 135 LEU B CA 1
ATOM 2930 C C . LEU B 1 135 ? 8.266 -6.371 1.27 1 88.06 135 LEU B C 1
ATOM 2932 O O . LEU B 1 135 ? 8.305 -5.188 0.924 1 88.06 135 LEU B O 1
ATOM 2936 N N . SER B 1 136 ? 7.211 -7.016 1.411 1 81.69 136 SER B N 1
ATOM 2937 C CA . SER B 1 136 ? 5.918 -6.41 1.117 1 81.69 136 SER B CA 1
ATOM 2938 C C . SER B 1 136 ? 5.57 -5.328 2.137 1 81.69 136 SER B C 1
ATOM 2940 O O . SER B 1 136 ? 4.816 -4.398 1.831 1 81.69 136 SER B O 1
ATOM 2942 N N . THR B 1 137 ? 6.098 -5.449 3.295 1 84.88 137 THR B N 1
ATOM 2943 C CA . THR B 1 137 ? 5.762 -4.527 4.375 1 84.88 137 THR B CA 1
ATOM 2944 C C . THR B 1 137 ? 6.652 -3.289 4.328 1 84.88 137 THR B C 1
ATOM 2946 O O . THR B 1 137 ? 6.301 -2.244 4.879 1 84.88 137 THR B O 1
ATOM 2949 N N . LEU B 1 138 ? 7.75 -3.344 3.645 1 88.69 138 LEU B N 1
ATOM 2950 C CA . LEU B 1 138 ? 8.742 -2.273 3.656 1 88.69 138 LEU B CA 1
ATOM 2951 C C . LEU B 1 138 ? 8.148 -0.974 3.125 1 88.69 138 LEU B C 1
ATOM 2953 O O . LEU B 1 138 ? 8.344 0.091 3.713 1 88.69 138 LEU B O 1
ATOM 2957 N N . GLY B 1 139 ? 7.441 -1.08 2.074 1 85.69 139 GLY B N 1
ATOM 2958 C CA . GLY B 1 139 ? 6.844 0.106 1.484 1 85.69 139 GLY B CA 1
ATOM 2959 C C . GLY B 1 139 ? 5.832 0.781 2.395 1 85.69 139 GLY B C 1
ATOM 2960 O O . GLY B 1 139 ? 5.836 2.006 2.529 1 85.69 139 GLY B O 1
ATOM 2961 N N . ALA B 1 140 ? 5.031 0.015 3.008 1 85.19 140 ALA B N 1
ATOM 2962 C CA . ALA B 1 140 ? 3.982 0.538 3.881 1 85.19 140 ALA B CA 1
ATOM 2963 C C . ALA B 1 140 ? 4.582 1.212 5.113 1 85.19 140 ALA B C 1
ATOM 2965 O O . ALA B 1 140 ? 4.094 2.254 5.559 1 85.19 140 ALA B O 1
ATOM 2966 N N . ILE B 1 141 ? 5.617 0.63 5.641 1 89.88 141 ILE B N 1
ATOM 2967 C CA . ILE B 1 141 ? 6.25 1.169 6.84 1 89.88 141 ILE B CA 1
ATOM 2968 C C . ILE B 1 141 ? 6.914 2.504 6.516 1 89.88 141 ILE B C 1
ATOM 2970 O O . ILE B 1 141 ? 6.789 3.471 7.273 1 89.88 141 ILE B O 1
ATOM 2974 N N . ALA B 1 142 ? 7.613 2.521 5.434 1 90.31 142 ALA B N 1
ATOM 2975 C CA . ALA B 1 142 ? 8.297 3.742 5.023 1 90.31 142 ALA B CA 1
ATOM 2976 C C . ALA B 1 142 ? 7.305 4.859 4.723 1 90.31 142 ALA B C 1
ATOM 2978 O O . ALA B 1 142 ? 7.52 6.012 5.109 1 90.31 142 ALA B O 1
ATOM 2979 N N . GLU B 1 143 ? 6.27 4.453 4.059 1 87.69 143 GLU B N 1
ATOM 2980 C CA . GLU B 1 143 ? 5.254 5.438 3.697 1 87.69 143 GLU B CA 1
ATOM 2981 C C . GLU B 1 143 ? 4.586 6.023 4.941 1 87.69 143 GLU B C 1
ATOM 2983 O O . GLU B 1 143 ? 4.391 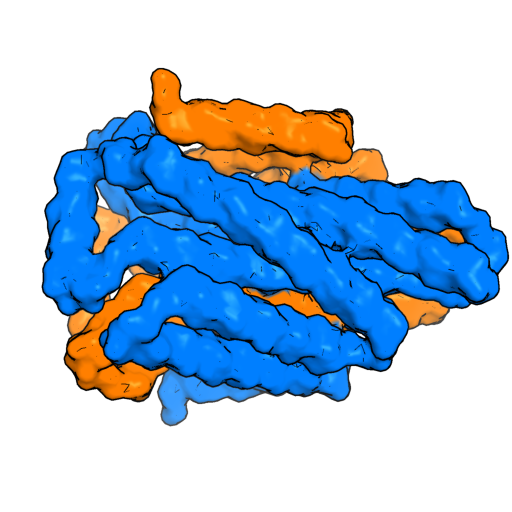7.238 5.035 1 87.69 143 GLU B O 1
ATOM 2988 N N . ALA B 1 144 ? 4.203 5.195 5.836 1 88.81 144 ALA B N 1
ATOM 2989 C CA . ALA B 1 144 ? 3.559 5.66 7.059 1 88.81 144 ALA B CA 1
ATOM 2990 C C . ALA B 1 144 ? 4.492 6.559 7.863 1 88.81 144 ALA B C 1
ATOM 2992 O O . ALA B 1 144 ? 4.07 7.586 8.398 1 88.81 144 ALA B O 1
ATOM 2993 N N . ALA B 1 145 ? 5.715 6.188 7.965 1 91.88 145 ALA B N 1
ATOM 2994 C CA . ALA B 1 145 ? 6.699 6.969 8.711 1 91.88 145 ALA B CA 1
ATOM 2995 C C . ALA B 1 145 ? 6.871 8.359 8.102 1 91.88 145 ALA B C 1
ATOM 2997 O O . ALA B 1 145 ? 6.871 9.359 8.82 1 91.88 145 ALA B O 1
ATOM 2998 N N . ILE B 1 146 ? 6.957 8.391 6.832 1 88.62 146 ILE B N 1
ATOM 2999 C CA . ILE B 1 146 ? 7.203 9.656 6.148 1 88.62 146 ILE B CA 1
ATOM 3000 C C . ILE B 1 146 ? 5.941 10.516 6.172 1 88.62 146 ILE B C 1
ATOM 3002 O O . ILE B 1 146 ? 6.012 11.734 6.301 1 88.62 146 ILE B O 1
ATOM 3006 N N . ALA B 1 147 ? 4.816 9.891 6.016 1 85.12 147 ALA B N 1
ATOM 3007 C CA . ALA B 1 147 ? 3.559 10.625 6.062 1 85.12 147 ALA B CA 1
ATOM 3008 C C . ALA B 1 147 ? 3.398 11.344 7.402 1 85.12 147 ALA B C 1
ATOM 3010 O O . ALA B 1 147 ? 3.035 12.523 7.441 1 85.12 147 ALA B O 1
ATOM 3011 N N . ILE B 1 148 ? 3.695 10.656 8.43 1 89.69 148 ILE B N 1
ATOM 3012 C CA . ILE B 1 148 ? 3.568 11.234 9.766 1 89.69 148 ILE B CA 1
ATOM 3013 C C . ILE B 1 148 ? 4.66 12.281 9.977 1 89.69 148 ILE B C 1
ATOM 3015 O O . ILE B 1 148 ? 4.387 13.391 10.453 1 89.69 148 ILE B O 1
ATOM 3019 N N . ALA B 1 149 ? 5.855 11.953 9.672 1 90.31 149 ALA B N 1
ATOM 3020 C CA . ALA B 1 149 ? 6.988 12.852 9.875 1 90.31 149 ALA B CA 1
ATOM 3021 C C . ALA B 1 149 ? 6.82 14.141 9.078 1 90.31 149 ALA B C 1
ATOM 3023 O O . ALA B 1 149 ? 7.066 15.234 9.602 1 90.31 149 ALA B O 1
ATOM 3024 N N . SER B 1 150 ? 6.426 13.961 7.852 1 86.19 150 SER B N 1
ATOM 3025 C CA . SER B 1 150 ? 6.258 15.133 7.004 1 86.19 150 SER B CA 1
ATOM 3026 C C . SER B 1 150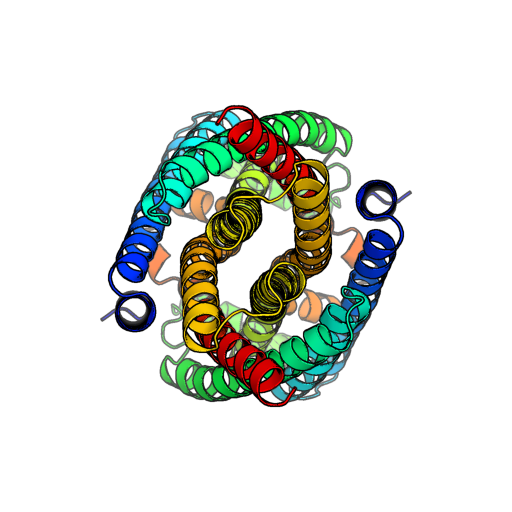 ? 5.074 15.984 7.465 1 86.19 150 SER B C 1
ATOM 3028 O O . SER B 1 150 ? 5.125 17.219 7.414 1 86.19 150 SER B O 1
ATOM 3030 N N . GLY B 1 151 ? 4 15.375 7.855 1 86.38 151 GLY B N 1
ATOM 3031 C CA . GLY B 1 151 ? 2.867 16.109 8.398 1 86.38 151 GLY B CA 1
ATOM 3032 C C . GLY B 1 151 ? 3.215 16.922 9.633 1 86.38 151 GLY B C 1
ATOM 3033 O O . GLY B 1 151 ? 2.859 18.094 9.734 1 86.38 151 GLY B O 1
ATOM 3034 N N . LEU B 1 152 ? 3.893 16.297 10.484 1 89.94 152 LEU B N 1
ATOM 3035 C CA . LEU B 1 152 ? 4.266 16.984 11.719 1 89.94 152 LEU B CA 1
ATOM 3036 C C . LEU B 1 152 ? 5.289 18.078 11.453 1 89.94 152 LEU B C 1
ATOM 3038 O O . LEU B 1 152 ? 5.273 19.125 12.109 1 89.94 152 LEU B O 1
ATOM 3042 N N . ASP B 1 153 ? 6.141 17.766 10.547 1 88.81 153 ASP B N 1
ATOM 3043 C CA . ASP B 1 153 ? 7.129 18.781 10.172 1 88.81 153 ASP B CA 1
ATOM 3044 C C . ASP B 1 153 ? 6.453 20.031 9.617 1 88.81 153 ASP B C 1
ATOM 3046 O O . ASP B 1 153 ? 6.875 21.156 9.914 1 88.81 153 ASP B O 1
ATOM 3050 N N . GLU B 1 154 ? 5.5 19.828 8.781 1 86.62 154 GLU B N 1
ATOM 3051 C CA . GLU B 1 154 ? 4.75 20.938 8.219 1 86.62 154 GLU B CA 1
ATOM 3052 C C . GLU B 1 154 ? 4.012 21.719 9.305 1 86.62 154 GLU B C 1
ATOM 3054 O O . GLU B 1 154 ? 3.906 22.938 9.234 1 86.62 154 GLU B O 1
ATOM 3059 N N . ILE B 1 155 ? 3.5 21.031 10.266 1 87 155 ILE B N 1
ATOM 3060 C CA . ILE B 1 155 ? 2.799 21.672 11.375 1 87 155 ILE B CA 1
ATOM 3061 C C . ILE B 1 155 ? 3.779 22.516 12.188 1 87 155 ILE B C 1
ATOM 3063 O O . ILE B 1 155 ? 3.471 23.641 12.562 1 87 155 ILE B O 1
ATOM 3067 N N . ILE B 1 156 ? 4.922 21.984 12.422 1 88.44 156 ILE B N 1
ATOM 3068 C CA . ILE B 1 156 ? 5.957 22.688 13.172 1 88.44 156 ILE B CA 1
ATOM 3069 C C . ILE B 1 156 ? 6.406 23.922 12.391 1 88.44 156 ILE B C 1
ATOM 3071 O O . ILE B 1 156 ? 6.652 24.984 12.984 1 88.44 156 ILE B O 1
ATOM 3075 N N . GLU B 1 157 ? 6.504 23.766 11.109 1 85.62 157 GLU B N 1
ATOM 3076 C CA . GLU B 1 157 ? 6.938 24.875 10.258 1 85.62 157 GLU B CA 1
ATOM 3077 C C . GLU B 1 157 ? 5.898 26 10.242 1 85.62 157 GLU B C 1
ATOM 3079 O O . GLU B 1 157 ? 6.254 27.172 10.227 1 85.62 157 GLU B O 1
ATOM 3084 N N . GLN B 1 158 ? 4.676 25.656 10.203 1 84.56 158 GLN B N 1
ATOM 3085 C CA . GLN B 1 158 ? 3.604 26.641 10.133 1 84.56 158 GLN B CA 1
ATOM 3086 C C . GLN B 1 158 ? 3.299 27.219 11.508 1 84.56 158 GLN B C 1
ATOM 3088 O O . GLN B 1 158 ? 2.836 28.359 11.617 1 84.56 158 GLN B O 1
ATOM 3093 N N . GLN B 1 159 ? 3.553 26.422 12.547 1 86.19 159 GLN B N 1
ATOM 3094 C CA . GLN B 1 159 ? 3.365 26.859 13.93 1 86.19 159 GLN B CA 1
ATOM 3095 C C . GLN B 1 159 ? 4.598 26.547 14.773 1 86.19 159 GLN B C 1
ATOM 3097 O O . GLN B 1 159 ? 4.57 25.656 15.625 1 86.19 159 GLN B O 1
ATOM 3102 N N . PRO B 1 160 ? 5.523 27.406 14.688 1 85.5 160 PRO B N 1
ATOM 3103 C CA . PRO B 1 160 ? 6.789 27.156 15.391 1 85.5 160 PRO B CA 1
ATOM 3104 C C . PRO B 1 160 ? 6.629 27.141 16.906 1 85.5 160 PRO B C 1
ATOM 3106 O O . PRO B 1 160 ? 7.457 26.562 17.609 1 85.5 160 PRO B O 1
ATOM 3109 N N . ASP B 1 161 ? 5.539 27.703 17.359 1 87.75 161 ASP B N 1
ATOM 3110 C CA . ASP B 1 161 ? 5.336 27.797 18.812 1 87.75 161 ASP B CA 1
ATOM 3111 C C . ASP B 1 161 ? 4.422 26.672 19.312 1 87.75 161 ASP B C 1
ATOM 3113 O O . ASP B 1 161 ? 3.924 26.734 20.438 1 87.75 161 ASP B O 1
ATOM 3117 N N . ILE B 1 162 ? 4.285 25.656 18.531 1 87.56 162 ILE B N 1
ATOM 3118 C CA . ILE B 1 162 ? 3.387 24.578 18.922 1 87.56 162 ILE B CA 1
ATOM 3119 C C . ILE B 1 162 ? 3.936 23.859 20.156 1 87.56 162 ILE B C 1
ATOM 3121 O O . ILE B 1 162 ? 5.148 23.672 20.281 1 87.56 162 ILE B O 1
ATOM 3125 N N . THR B 1 163 ? 3.043 23.547 21.062 1 90.81 163 THR B N 1
ATOM 3126 C CA . THR B 1 163 ? 3.43 22.844 22.281 1 90.81 163 THR B CA 1
ATOM 3127 C C . THR B 1 163 ? 3.578 21.344 22.016 1 90.81 163 THR B C 1
ATOM 3129 O O . THR B 1 163 ? 2.996 20.812 21.062 1 90.81 163 THR B O 1
ATOM 3132 N N . LEU B 1 164 ? 4.363 20.688 22.828 1 91.75 164 LEU B N 1
ATOM 3133 C CA . LEU B 1 164 ? 4.633 19.266 22.656 1 91.75 164 LEU B CA 1
ATOM 3134 C C . LEU B 1 164 ? 3.348 18.453 22.75 1 91.75 164 LEU B C 1
ATOM 3136 O O . LEU B 1 164 ? 3.1 17.578 21.938 1 91.75 164 LEU B O 1
ATOM 3140 N N . PRO B 1 165 ? 2.512 18.766 23.703 1 92.31 165 PRO B N 1
ATOM 3141 C CA . PRO B 1 165 ? 1.263 18.016 23.781 1 92.31 165 PRO B CA 1
ATOM 3142 C C . PRO B 1 165 ? 0.389 18.203 22.547 1 92.31 165 PRO B C 1
ATOM 3144 O O . PRO B 1 165 ? -0.264 17.25 22.094 1 92.31 165 PRO B O 1
ATOM 3147 N N . ALA B 1 166 ? 0.436 19.359 22.031 1 90.44 166 ALA B N 1
ATOM 3148 C CA . ALA B 1 166 ? -0.344 19.641 20.828 1 90.44 166 ALA B CA 1
ATOM 3149 C C . ALA B 1 166 ? 0.219 18.891 19.625 1 90.44 166 ALA B C 1
ATOM 3151 O O . ALA B 1 166 ? -0.536 18.391 18.781 1 90.44 166 ALA B O 1
ATOM 3152 N N . LEU B 1 167 ? 1.507 18.844 19.625 1 91.12 167 LEU B N 1
ATOM 3153 C CA . LEU B 1 167 ? 2.166 18.125 18.547 1 91.12 167 LEU B CA 1
ATOM 3154 C C . LEU B 1 167 ? 1.853 16.625 18.609 1 91.12 167 LEU B C 1
ATOM 3156 O O . LEU B 1 167 ? 1.562 16 17.594 1 91.12 167 LEU B O 1
ATOM 3160 N N . TYR B 1 168 ? 1.891 16.078 19.781 1 91.56 168 TYR B N 1
ATOM 3161 C CA . TYR B 1 168 ? 1.578 14.656 19.969 1 91.56 168 TYR B CA 1
ATOM 3162 C C . TYR B 1 168 ? 0.12 14.375 19.625 1 91.56 168 TYR B C 1
ATOM 3164 O O . TYR B 1 168 ? -0.2 13.32 19.062 1 91.56 168 TYR B O 1
ATOM 3172 N N . THR B 1 169 ? -0.685 15.312 19.922 1 89.75 169 THR B N 1
ATOM 3173 C CA . THR B 1 169 ? -2.098 15.164 19.594 1 89.75 169 THR B CA 1
ATOM 3174 C C . THR B 1 169 ? -2.303 15.172 18.078 1 89.75 169 THR B C 1
ATOM 3176 O O . THR B 1 169 ? -3.074 14.375 17.547 1 89.75 169 THR B O 1
ATOM 3179 N N . SER B 1 170 ? -1.599 16.078 17.469 1 88.94 170 SER B N 1
ATOM 3180 C CA . SER B 1 170 ? -1.673 16.141 16.016 1 88.94 170 SER B CA 1
ATOM 3181 C C . SER B 1 170 ? -1.141 14.859 15.375 1 88.94 170 SER B C 1
ATOM 3183 O O . SER B 1 170 ? -1.717 14.359 14.406 1 88.94 170 SER B O 1
ATOM 3185 N N . GLY B 1 171 ? 0.007 14.398 15.93 1 88.62 171 GLY B N 1
ATOM 3186 C CA . GLY B 1 171 ? 0.569 13.148 15.438 1 88.62 171 GLY B CA 1
ATOM 3187 C C . GLY B 1 171 ? -0.358 11.969 15.625 1 88.62 171 GLY B C 1
ATOM 3188 O O . GLY B 1 171 ? -0.487 11.125 14.734 1 88.62 171 GLY B O 1
ATOM 3189 N N . ARG B 1 172 ? -0.986 11.938 16.703 1 85.44 172 ARG B N 1
ATOM 3190 C CA . ARG B 1 172 ? -1.936 10.859 16.969 1 85.44 172 ARG B CA 1
ATOM 3191 C C . ARG B 1 172 ? -3.133 10.938 16.031 1 85.44 172 ARG B C 1
ATOM 3193 O O . ARG B 1 172 ? -3.592 9.914 15.523 1 85.44 172 ARG B O 1
ATOM 3200 N N . ASN B 1 173 ? -3.623 12.109 15.82 1 84.94 173 ASN B N 1
ATOM 3201 C CA . ASN B 1 173 ? -4.77 12.305 14.938 1 84.94 173 ASN B CA 1
ATOM 3202 C C . ASN B 1 173 ? -4.445 11.891 13.508 1 84.94 173 ASN B C 1
ATOM 3204 O O . ASN B 1 173 ? -5.223 11.172 12.875 1 84.94 173 ASN B O 1
ATOM 3208 N N . ILE B 1 174 ? -3.336 12.336 13.07 1 84.12 174 ILE B N 1
ATOM 3209 C CA . ILE B 1 174 ? -2.912 12 11.719 1 84.12 174 ILE B CA 1
ATOM 3210 C C . ILE B 1 174 ? -2.668 10.5 11.609 1 84.12 174 ILE B C 1
ATOM 3212 O O . ILE B 1 174 ? -3.1 9.859 10.641 1 84.12 174 ILE B O 1
ATOM 3216 N N . GLY B 1 175 ? -1.949 9.961 12.617 1 84.5 175 GLY B N 1
ATOM 3217 C CA . GLY B 1 175 ? -1.614 8.547 12.633 1 84.5 175 GLY B CA 1
ATOM 3218 C C . GLY B 1 175 ? -2.834 7.645 12.625 1 84.5 175 GLY B C 1
ATOM 3219 O O . GLY B 1 175 ? -2.861 6.637 11.914 1 84.5 175 GLY B O 1
ATOM 3220 N N . LEU B 1 176 ? -3.826 7.957 13.336 1 82.12 176 LEU B N 1
ATOM 3221 C CA . LEU B 1 176 ? -5.047 7.16 13.414 1 82.12 176 LEU B CA 1
ATOM 3222 C C . LEU B 1 176 ? -5.785 7.168 12.078 1 82.12 176 LEU B C 1
ATOM 3224 O O . LEU B 1 176 ? -6.383 6.164 11.688 1 82.12 176 LEU B O 1
ATOM 3228 N N . GLN B 1 177 ? -5.734 8.242 11.422 1 79.31 177 GLN B N 1
ATOM 3229 C CA . GLN B 1 177 ? -6.383 8.328 10.117 1 79.31 177 GLN B CA 1
ATOM 3230 C C . GLN B 1 177 ? -5.637 7.504 9.078 1 79.31 177 GLN B C 1
ATOM 3232 O O . GLN B 1 177 ? -6.254 6.82 8.258 1 79.31 177 GLN B O 1
ATOM 3237 N N . ILE B 1 178 ? -4.344 7.52 9.195 1 77.75 178 ILE B N 1
ATOM 3238 C CA . ILE B 1 178 ? -3.502 6.797 8.25 1 77.75 178 ILE B CA 1
ATOM 3239 C C . ILE B 1 178 ? -3.633 5.297 8.484 1 77.75 178 ILE B C 1
ATOM 3241 O O . ILE B 1 178 ? -3.707 4.516 7.535 1 77.75 178 ILE B O 1
ATOM 3245 N N . MET B 1 179 ? -3.635 4.906 9.703 1 78.75 179 MET B N 1
ATOM 3246 C CA . MET B 1 179 ? -3.674 3.492 10.07 1 78.75 179 MET B CA 1
ATOM 3247 C C . MET B 1 179 ? -4.918 2.818 9.5 1 78.75 179 MET B C 1
ATOM 3249 O O . MET B 1 179 ? -4.828 1.742 8.906 1 78.75 179 MET B O 1
ATOM 3253 N N . GLY B 1 180 ? -6.09 3.432 9.758 1 72.5 180 GLY B N 1
ATOM 3254 C CA . GLY B 1 180 ? -7.328 2.865 9.242 1 72.5 180 GLY B CA 1
ATOM 3255 C C . GLY B 1 180 ? -7.316 2.674 7.738 1 72.5 180 GLY B C 1
ATOM 3256 O O . GLY B 1 180 ? -7.758 1.64 7.234 1 72.5 180 GLY B O 1
ATOM 3257 N N . MET B 1 181 ? -6.695 3.514 6.949 1 78.88 181 MET B N 1
ATOM 3258 C CA . MET B 1 181 ? -6.688 3.486 5.492 1 78.88 181 MET B CA 1
ATOM 3259 C C . MET B 1 181 ? -5.645 2.502 4.973 1 78.88 181 MET B C 1
ATOM 3261 O O . MET B 1 181 ? -5.871 1.825 3.967 1 78.88 181 MET B O 1
ATOM 3265 N N . THR B 1 182 ? -4.594 2.471 5.703 1 77.88 182 THR B N 1
ATOM 3266 C CA . THR B 1 182 ? -3.516 1.593 5.258 1 77.88 182 THR B CA 1
ATOM 3267 C C . THR B 1 182 ? -3.934 0.129 5.359 1 77.88 182 THR B C 1
ATOM 3269 O O . THR B 1 182 ? -3.562 -0.688 4.512 1 77.88 182 THR B O 1
ATOM 3272 N N . PHE B 1 183 ? -4.676 -0.129 6.344 1 80.56 183 PHE B N 1
ATOM 3273 C CA . PHE B 1 183 ? -5.195 -1.485 6.477 1 80.56 183 PHE B CA 1
ATOM 3274 C C . PHE B 1 183 ? -6.02 -1.869 5.254 1 80.56 183 PHE B C 1
ATOM 3276 O O . PHE B 1 183 ? -5.875 -2.971 4.723 1 80.56 183 PHE B O 1
ATOM 3283 N N . ASN B 1 184 ? -6.805 -0.997 4.914 1 80.56 184 ASN B N 1
ATOM 3284 C CA . ASN B 1 184 ? -7.641 -1.247 3.746 1 80.56 184 ASN B CA 1
ATOM 3285 C C . ASN B 1 184 ? -6.809 -1.335 2.471 1 80.56 184 ASN B C 1
ATOM 3287 O O . ASN B 1 184 ? -7.09 -2.152 1.594 1 80.56 184 ASN B O 1
ATOM 3291 N N . THR B 1 185 ? -5.836 -0.508 2.387 1 80.38 185 THR B N 1
ATOM 3292 C CA . THR B 1 185 ? -4.941 -0.511 1.236 1 80.38 185 THR B CA 1
ATOM 3293 C C . THR B 1 185 ? -4.227 -1.853 1.11 1 80.38 185 THR B C 1
ATOM 3295 O O . THR B 1 185 ? -4.152 -2.422 0.02 1 80.38 185 THR B O 1
ATOM 3298 N N . LEU B 1 186 ? -3.699 -2.322 2.176 1 78.56 186 LEU B N 1
ATOM 3299 C CA . LEU B 1 186 ? -2.998 -3.602 2.162 1 78.56 186 LEU B CA 1
ATOM 3300 C C . LEU B 1 186 ? -3.963 -4.746 1.874 1 78.56 186 LEU B C 1
ATOM 3302 O O . LEU B 1 186 ? -3.621 -5.688 1.153 1 78.56 186 LEU B O 1
ATOM 3306 N N . PHE B 1 187 ? -5.078 -4.566 2.422 1 80.81 187 PHE B N 1
ATOM 3307 C CA . PHE B 1 187 ? -6.098 -5.594 2.227 1 80.81 187 PHE B CA 1
ATOM 3308 C C . PHE B 1 187 ? -6.469 -5.711 0.753 1 80.81 187 PHE B C 1
ATOM 3310 O O . PHE B 1 187 ? -6.453 -6.809 0.191 1 80.81 187 PHE B O 1
ATOM 3317 N N . PHE B 1 188 ? -6.711 -4.668 0.114 1 79.25 188 PHE B N 1
ATOM 3318 C CA . PHE B 1 188 ? -7.156 -4.703 -1.274 1 79.25 188 PHE B CA 1
ATOM 3319 C C . PHE B 1 188 ? -5.977 -4.926 -2.213 1 79.25 188 PHE B C 1
ATOM 3321 O O . PHE B 1 188 ? -6.137 -5.488 -3.297 1 79.25 188 PHE B O 1
ATOM 3328 N N . GLY B 1 189 ? -4.887 -4.488 -1.785 1 74 189 GLY B N 1
ATOM 3329 C CA . GLY B 1 189 ? -3.707 -4.789 -2.578 1 74 189 GLY B CA 1
ATOM 3330 C C . GLY B 1 189 ? -3.412 -6.277 -2.666 1 74 189 GLY B C 1
ATOM 3331 O O . GLY B 1 189 ? -3.049 -6.781 -3.73 1 74 189 GLY B O 1
ATOM 3332 N N . MET B 1 190 ? -3.652 -6.898 -1.628 1 71.06 190 MET B N 1
ATOM 3333 C CA . MET B 1 190 ? -3.326 -8.32 -1.564 1 71.06 190 MET B CA 1
ATOM 3334 C C . MET B 1 190 ? -4.492 -9.172 -2.057 1 71.06 190 MET B C 1
ATOM 3336 O O . MET B 1 190 ? -4.312 -10.047 -2.906 1 71.06 190 MET B O 1
ATOM 3340 N N . PHE B 1 191 ? -5.672 -8.828 -1.604 1 71.94 191 PHE B N 1
ATOM 3341 C CA . PHE B 1 191 ? -6.82 -9.648 -1.963 1 71.94 191 PHE B CA 1
ATOM 3342 C C . PHE B 1 191 ? -7.367 -9.25 -3.33 1 71.94 191 PHE B C 1
ATOM 3344 O O . PHE B 1 191 ? -7.902 -10.094 -4.055 1 71.94 191 PHE B O 1
ATOM 3351 N N . GLY B 1 192 ? -7.246 -7.988 -3.602 1 71.31 192 GLY B N 1
ATOM 3352 C CA . GLY B 1 192 ? -7.645 -7.559 -4.934 1 71.31 192 GLY B CA 1
ATOM 3353 C C . GLY B 1 192 ? -6.828 -8.203 -6.039 1 71.31 192 GLY B C 1
ATOM 3354 O O . GLY B 1 192 ? -7.352 -8.484 -7.117 1 71.31 192 GLY B O 1
ATOM 3355 N N . GLY B 1 193 ? -5.559 -8.469 -5.719 1 70.12 193 GLY B N 1
ATOM 3356 C CA . GLY B 1 193 ? -4.68 -9.133 -6.668 1 70.12 193 GLY B CA 1
ATOM 3357 C C . GLY B 1 193 ? -5.027 -10.594 -6.883 1 70.12 193 GLY B C 1
ATOM 3358 O O . GLY B 1 193 ? -4.625 -11.188 -7.887 1 70.12 193 GLY B O 1
ATOM 3359 N N . ASP B 1 194 ? -5.824 -11.141 -5.996 1 72.12 194 ASP B N 1
ATOM 3360 C CA . ASP B 1 194 ? -6.18 -12.555 -6.078 1 72.12 194 ASP B CA 1
ATOM 3361 C C . ASP B 1 194 ? -7.602 -12.734 -6.605 1 72.12 194 ASP B C 1
ATOM 3363 O O . ASP B 1 194 ? -8.195 -13.805 -6.445 1 72.12 194 ASP B O 1
ATOM 3367 N N . LEU B 1 195 ? -8.086 -11.773 -7.207 1 76.44 195 LEU B N 1
ATOM 3368 C CA . LEU B 1 195 ? -9.469 -11.805 -7.68 1 76.44 195 LEU B CA 1
ATOM 3369 C C . LEU B 1 195 ? -9.688 -12.977 -8.625 1 76.44 195 LEU B C 1
ATOM 3371 O O . LEU B 1 195 ? -10.688 -13.695 -8.516 1 76.44 195 LEU B O 1
ATOM 3375 N N . ALA B 1 196 ? -8.82 -13.156 -9.516 1 70.62 196 ALA B N 1
ATOM 3376 C CA . ALA B 1 196 ? -8.938 -14.258 -10.477 1 70.62 196 ALA B CA 1
ATOM 3377 C C . ALA B 1 196 ? -8.992 -15.602 -9.766 1 70.62 196 ALA B C 1
ATOM 3379 O O . ALA B 1 196 ? -9.773 -16.484 -10.141 1 70.62 196 ALA B O 1
ATOM 3380 N N . LEU B 1 197 ? -8.133 -15.664 -8.812 1 69.44 197 LEU B N 1
ATOM 3381 C CA . LEU B 1 197 ? -8.102 -16.891 -8.031 1 69.44 197 LEU B CA 1
ATOM 3382 C C . LEU B 1 197 ? -9.414 -17.109 -7.297 1 69.44 197 LEU B C 1
ATOM 3384 O O . LEU B 1 197 ? -9.914 -18.234 -7.227 1 69.44 197 LEU B O 1
ATOM 3388 N N . PHE B 1 198 ? -9.992 -16.109 -6.801 1 76.56 198 PHE B N 1
ATOM 3389 C CA . PHE B 1 198 ? -11.242 -16.219 -6.055 1 76.56 198 PHE B CA 1
ATOM 3390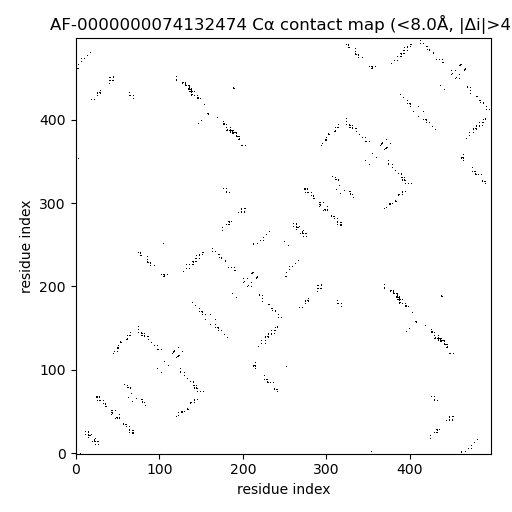 C C . PHE B 1 198 ? -12.391 -16.609 -6.973 1 76.56 198 PHE B C 1
ATOM 3392 O O . PHE B 1 198 ? -13.258 -17.406 -6.598 1 76.56 198 PHE B O 1
ATOM 3399 N N . ILE B 1 199 ? -12.359 -16.094 -8.109 1 77.5 199 ILE B N 1
ATOM 3400 C CA . ILE B 1 199 ? -13.398 -16.422 -9.078 1 77.5 199 ILE B CA 1
ATOM 3401 C C . ILE B 1 199 ? -13.297 -17.891 -9.477 1 77.5 199 ILE B C 1
ATOM 3403 O O . ILE B 1 199 ? -14.305 -18.594 -9.555 1 77.5 199 ILE B O 1
ATOM 3407 N N . LEU B 1 200 ? -12.055 -18.266 -9.695 1 72.69 200 LEU B N 1
ATOM 3408 C CA . LEU B 1 200 ? -11.812 -19.672 -10.062 1 72.69 200 LEU B CA 1
ATOM 3409 C C . LEU B 1 200 ? -12.281 -20.609 -8.953 1 72.69 200 LEU B C 1
ATOM 3411 O O . LEU B 1 200 ? -12.922 -21.625 -9.234 1 72.69 200 LEU B O 1
ATOM 3415 N N . LEU B 1 201 ? -11.969 -20.25 -7.848 1 73 201 LEU B N 1
ATOM 3416 C CA . LEU B 1 201 ? -12.328 -21.109 -6.723 1 73 201 LEU B CA 1
ATOM 3417 C C . LEU B 1 201 ? -13.836 -21.156 -6.535 1 73 201 LEU B C 1
ATOM 3419 O O . LEU B 1 201 ? -14.391 -22.203 -6.16 1 73 201 LEU B O 1
ATOM 3423 N N . TYR B 1 202 ? -14.445 -20.109 -6.75 1 76.19 202 TYR B N 1
ATOM 3424 C CA . TYR B 1 202 ? -15.906 -20.078 -6.668 1 76.19 202 TYR B CA 1
ATOM 3425 C C . TYR B 1 202 ? -16.531 -20.969 -7.723 1 76.19 202 TYR B C 1
ATOM 3427 O O . TYR B 1 202 ? -17.5 -21.688 -7.445 1 76.19 202 TYR B O 1
ATOM 3435 N N . LYS B 1 203 ? -16.016 -20.969 -8.805 1 75.69 203 LYS B N 1
ATOM 3436 C CA . LYS B 1 203 ? -16.547 -21.766 -9.906 1 75.69 203 LYS B CA 1
ATOM 3437 C C . LYS B 1 203 ? -16.312 -23.25 -9.68 1 75.69 203 LYS B C 1
ATOM 3439 O O . LYS B 1 203 ? -17.062 -24.094 -10.172 1 75.69 203 LYS B O 1
ATOM 3444 N N . LEU B 1 204 ? -15.227 -23.516 -9 1 74.56 204 LEU B N 1
ATOM 3445 C CA . LEU B 1 204 ? -14.914 -24.906 -8.711 1 74.56 204 LEU B CA 1
ATOM 3446 C C . LEU B 1 204 ? -15.719 -25.406 -7.512 1 74.56 204 LEU B C 1
ATOM 3448 O O . LEU B 1 204 ? -15.508 -26.516 -7.039 1 74.56 204 LEU B O 1
ATOM 3452 N N . ASN B 1 205 ? -16.641 -24.562 -7.074 1 75.88 205 ASN B N 1
ATOM 3453 C CA . ASN B 1 205 ? -17.547 -24.891 -5.988 1 75.88 205 ASN B CA 1
ATOM 3454 C C . ASN B 1 205 ? -16.797 -25.219 -4.703 1 75.88 205 ASN B C 1
ATOM 3456 O O . ASN B 1 205 ? -17.156 -26.156 -3.986 1 75.88 205 ASN B O 1
ATOM 3460 N N . ALA B 1 206 ? -15.688 -24.625 -4.66 1 68.75 206 ALA B N 1
ATOM 3461 C CA . ALA B 1 206 ? -14.992 -24.781 -3.387 1 68.75 206 ALA B CA 1
ATOM 3462 C C . ALA B 1 206 ? -15.773 -24.125 -2.25 1 68.75 206 ALA B C 1
ATOM 3464 O O . ALA B 1 206 ? -16.484 -23.156 -2.463 1 68.75 206 ALA B O 1
ATOM 3465 N N . THR B 1 207 ? -15.75 -24.797 -1.136 1 67 207 THR B N 1
ATOM 3466 C CA . THR B 1 207 ? -16.438 -24.234 0.022 1 67 207 THR B CA 1
ATOM 3467 C C . THR B 1 207 ? -15.703 -23 0.535 1 67 207 THR B C 1
ATOM 3469 O O . THR B 1 207 ? -14.484 -22.891 0.389 1 67 207 THR B O 1
ATOM 3472 N N . PHE B 1 208 ? -16.391 -22.078 1.044 1 70.06 208 PHE B N 1
ATOM 3473 C CA . PHE B 1 208 ? -15.844 -20.844 1.59 1 70.06 208 PHE B CA 1
ATOM 3474 C C . PHE B 1 208 ? -14.789 -21.141 2.648 1 70.06 208 PHE B C 1
ATOM 3476 O O . PHE B 1 208 ? -13.773 -20.453 2.729 1 70.06 208 PHE B O 1
ATOM 3483 N N . GLY B 1 209 ? -15.109 -22.109 3.369 1 63.5 209 GLY B N 1
ATOM 3484 C CA . GLY B 1 209 ? -14.148 -22.5 4.383 1 63.5 209 GLY B CA 1
ATOM 3485 C C . GLY B 1 209 ? -12.82 -22.953 3.797 1 63.5 209 GLY B C 1
ATOM 3486 O O . GLY B 1 209 ? -11.758 -22.641 4.336 1 63.5 209 GLY B O 1
ATOM 3487 N N . TYR B 1 210 ? -12.883 -23.609 2.725 1 64.81 210 TYR B N 1
ATOM 3488 C CA . TYR B 1 210 ? -11.672 -24.031 2.025 1 64.81 210 TYR B CA 1
ATOM 3489 C C . TYR B 1 210 ? -10.867 -22.812 1.565 1 64.81 210 TYR B C 1
ATOM 3491 O O . TYR B 1 210 ? -9.641 -22.781 1.726 1 64.81 210 TYR B O 1
ATOM 3499 N N . TYR B 1 211 ? -11.539 -21.797 1.274 1 65.56 211 TYR B N 1
ATOM 3500 C CA . TYR B 1 211 ? -10.93 -20.562 0.799 1 65.56 211 TYR B CA 1
ATOM 3501 C C . TYR B 1 211 ? -10.156 -19.875 1.916 1 65.56 211 TYR B C 1
ATOM 3503 O O . TYR B 1 211 ? -8.984 -19.531 1.746 1 65.56 211 TYR B O 1
ATOM 3511 N N . LEU B 1 212 ? -10.922 -19.828 2.926 1 66.81 212 LEU B N 1
ATOM 3512 C CA . LEU B 1 212 ? -10.414 -19.047 4.051 1 66.81 212 LEU B CA 1
ATOM 3513 C C . LEU B 1 212 ? -9.227 -19.75 4.707 1 66.81 212 LEU B C 1
ATOM 3515 O O . LEU B 1 212 ? -8.359 -19.109 5.289 1 66.81 212 LEU B O 1
ATOM 3519 N N . ASN B 1 213 ? -9.234 -21.031 4.375 1 64.56 213 ASN B N 1
ATOM 3520 C CA . ASN B 1 213 ? -8.188 -21.781 5.059 1 64.56 213 ASN B CA 1
ATOM 3521 C C . ASN B 1 213 ? -7.094 -22.219 4.09 1 64.56 213 ASN B C 1
ATOM 3523 O O . ASN B 1 213 ? -6.184 -22.953 4.473 1 64.56 213 ASN B O 1
ATOM 3527 N N . SER B 1 214 ? -7.32 -21.688 2.939 1 67.44 214 SER B N 1
ATOM 3528 C CA . SER B 1 214 ? -6.262 -22 1.982 1 67.44 214 SER B CA 1
ATOM 3529 C C . SER B 1 214 ? -4.953 -21.312 2.371 1 67.44 214 SER B C 1
ATOM 3531 O O . SER B 1 214 ? -4.957 -20.281 3.031 1 67.44 214 SER B O 1
ATOM 3533 N N . LYS B 1 215 ? -3.818 -21.891 2.09 1 66.5 215 LYS B N 1
ATOM 3534 C CA . LYS B 1 215 ? -2.49 -21.391 2.434 1 66.5 215 LYS B CA 1
ATOM 3535 C C . LYS B 1 215 ? -2.281 -19.984 1.903 1 66.5 215 LYS B C 1
ATOM 3537 O O . LYS B 1 215 ? -1.693 -19.141 2.584 1 66.5 215 LYS B O 1
ATOM 3542 N N . ILE B 1 216 ? -2.787 -19.828 0.73 1 66.56 216 ILE B N 1
ATOM 3543 C CA . ILE B 1 216 ? -2.596 -18.516 0.106 1 66.56 216 ILE B CA 1
ATOM 3544 C C . ILE B 1 216 ? -3.369 -17.453 0.885 1 66.56 216 ILE B C 1
ATOM 3546 O O . ILE B 1 216 ? -2.855 -16.359 1.129 1 66.56 216 ILE B O 1
ATOM 3550 N N . PHE B 1 217 ? -4.555 -17.828 1.313 1 71.56 217 PHE B N 1
ATOM 3551 C CA . PHE B 1 217 ? -5.379 -16.875 2.051 1 71.56 217 PHE B CA 1
ATOM 3552 C C . PHE B 1 217 ? -4.785 -16.609 3.426 1 71.56 217 PHE B C 1
ATOM 3554 O O . PHE B 1 217 ? -4.766 -15.453 3.879 1 71.56 217 PHE B O 1
ATOM 3561 N N . VAL B 1 218 ? -4.363 -17.625 4.02 1 73.88 218 VAL B N 1
ATOM 3562 C CA . VAL B 1 218 ? -3.77 -17.469 5.344 1 73.88 218 VAL B CA 1
ATOM 3563 C C . VAL B 1 218 ? -2.502 -16.625 5.254 1 73.88 218 VAL B C 1
ATOM 3565 O O . VAL B 1 218 ? -2.279 -15.742 6.082 1 73.88 218 VAL B O 1
ATOM 3568 N N . ALA B 1 219 ? -1.678 -16.891 4.242 1 73.56 219 ALA B N 1
ATOM 3569 C CA . ALA B 1 219 ? -0.44 -16.141 4.047 1 73.56 219 ALA B CA 1
ATOM 3570 C C . ALA B 1 219 ? -0.729 -14.664 3.801 1 73.56 219 ALA B C 1
ATOM 3572 O O . ALA B 1 219 ? -0.058 -13.789 4.359 1 73.56 219 ALA B O 1
ATOM 3573 N N . GLU B 1 220 ? -1.744 -14.422 3 1 74.94 220 GLU B N 1
ATOM 3574 C CA . GLU B 1 220 ? -2.121 -13.039 2.701 1 74.94 220 GLU B CA 1
ATOM 3575 C C . GLU B 1 220 ? -2.67 -12.336 3.938 1 74.94 220 GLU B C 1
ATOM 3577 O O . GLU B 1 220 ? -2.389 -11.164 4.168 1 74.94 220 GLU B O 1
ATOM 3582 N N . SER B 1 221 ? -3.42 -13.07 4.684 1 78.12 221 SER B N 1
ATOM 3583 C CA . SER B 1 221 ? -3.977 -12.508 5.906 1 78.12 221 SER B CA 1
ATOM 3584 C C . SER B 1 221 ? -2.881 -12.188 6.918 1 78.12 221 SER B C 1
ATOM 3586 O O . SER B 1 221 ? -2.93 -11.156 7.594 1 78.12 221 SER B O 1
ATOM 3588 N N . MET B 1 222 ? -1.926 -13.047 7 1 81.5 222 MET B N 1
ATOM 3589 C CA . MET B 1 222 ? -0.798 -12.812 7.898 1 81.5 222 MET B CA 1
ATOM 3590 C C . MET B 1 222 ? 0.011 -11.602 7.445 1 81.5 222 MET B C 1
ATOM 3592 O O . MET B 1 222 ? 0.48 -10.82 8.273 1 81.5 222 MET B O 1
ATOM 3596 N N . GLU B 1 223 ? 0.171 -11.516 6.16 1 80.56 223 GLU B N 1
ATOM 3597 C CA . GLU B 1 223 ? 0.888 -10.367 5.609 1 80.56 223 GLU B CA 1
ATOM 3598 C C . GLU B 1 223 ? 0.196 -9.055 5.969 1 80.56 223 GLU B C 1
ATOM 3600 O O . GLU B 1 223 ? 0.855 -8.078 6.332 1 80.56 223 GLU B O 1
ATOM 3605 N N . VAL B 1 224 ? -1.086 -9.07 5.855 1 80.88 224 VAL B N 1
ATOM 3606 C CA . VAL B 1 224 ? -1.858 -7.879 6.188 1 80.88 224 VAL B CA 1
ATOM 3607 C C . VAL B 1 224 ? -1.731 -7.582 7.68 1 80.88 224 VAL B C 1
ATOM 3609 O O . VAL B 1 224 ? -1.549 -6.43 8.078 1 80.88 224 VAL B O 1
ATOM 3612 N N . LEU B 1 225 ? -1.797 -8.594 8.438 1 82 225 LEU B N 1
ATOM 3613 C CA . LEU B 1 225 ? -1.729 -8.445 9.883 1 82 225 LEU B CA 1
ATOM 3614 C C . LEU B 1 225 ? -0.381 -7.875 10.312 1 82 225 LEU B C 1
ATOM 3616 O O . LEU B 1 225 ? -0.327 -6.895 11.055 1 82 225 LEU B O 1
ATOM 3620 N N . PHE B 1 226 ? 0.676 -8.484 9.867 1 84.81 226 PHE B N 1
ATOM 3621 C CA . PH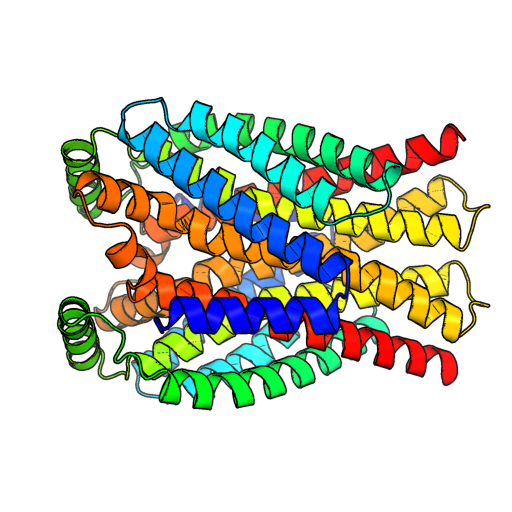E B 1 226 ? 2.004 -8.047 10.289 1 84.81 226 PHE B CA 1
ATOM 3622 C C . PHE B 1 226 ? 2.328 -6.676 9.719 1 84.81 226 PHE B C 1
ATOM 3624 O O . PHE B 1 226 ? 3.018 -5.879 10.359 1 84.81 226 PHE B O 1
ATOM 3631 N N . SER B 1 227 ? 1.874 -6.43 8.516 1 84.06 227 SER B N 1
ATOM 3632 C CA . SER B 1 227 ? 2.035 -5.09 7.953 1 84.06 227 SER B CA 1
ATOM 3633 C C . SER B 1 227 ? 1.306 -4.047 8.789 1 84.06 227 SER B C 1
ATOM 3635 O O . SER B 1 227 ? 1.824 -2.953 9.016 1 84.06 227 SER B O 1
ATOM 3637 N N . SER B 1 228 ? 0.122 -4.398 9.242 1 83 228 SER B N 1
ATOM 3638 C CA . SER B 1 228 ? -0.664 -3.484 10.07 1 83 228 SER B CA 1
ATOM 3639 C C . SER B 1 228 ? 0.022 -3.217 11.406 1 83 228 SER B C 1
ATOM 3641 O O . SER B 1 228 ? 0.056 -2.076 11.875 1 83 228 SER B O 1
ATOM 3643 N N . ILE B 1 229 ? 0.553 -4.211 11.93 1 84.5 229 ILE B N 1
ATOM 3644 C CA . ILE B 1 229 ? 1.273 -4.07 13.188 1 84.5 229 ILE B CA 1
ATOM 3645 C C . ILE B 1 229 ? 2.48 -3.154 12.992 1 84.5 229 ILE B C 1
ATOM 3647 O O . ILE B 1 229 ? 2.746 -2.281 13.82 1 84.5 229 ILE B O 1
ATOM 3651 N N . SER B 1 230 ? 3.137 -3.416 11.961 1 88.25 230 SER B N 1
ATOM 3652 C CA . SER B 1 230 ? 4.324 -2.617 11.672 1 88.25 230 SER B CA 1
ATOM 3653 C C . SER B 1 230 ? 3.969 -1.145 11.492 1 88.25 230 SER B C 1
ATOM 3655 O O . SER B 1 230 ? 4.715 -0.264 11.93 1 88.25 230 SER B O 1
ATOM 3657 N N . ILE B 1 231 ? 2.865 -0.872 10.898 1 87.81 231 ILE B N 1
ATOM 3658 C CA . ILE B 1 231 ? 2.43 0.493 10.625 1 87.81 231 ILE B CA 1
ATOM 3659 C C . ILE B 1 231 ? 2.053 1.188 11.93 1 87.81 231 ILE B C 1
ATOM 3661 O O . ILE B 1 231 ? 2.396 2.355 12.141 1 87.81 231 ILE B O 1
ATOM 3665 N N . ILE B 1 232 ? 1.358 0.507 12.75 1 85.88 232 ILE B N 1
ATOM 3666 C CA . ILE B 1 232 ? 0.975 1.062 14.039 1 85.88 232 ILE B CA 1
ATOM 3667 C C . ILE B 1 232 ? 2.227 1.431 14.836 1 85.88 232 ILE B C 1
ATOM 3669 O O . ILE B 1 232 ? 2.311 2.523 15.398 1 85.88 232 ILE B O 1
ATOM 3673 N N . LEU B 1 233 ? 3.143 0.564 14.859 1 89.62 233 LEU B N 1
ATOM 3674 C CA . LEU B 1 233 ? 4.379 0.779 15.609 1 89.62 233 LEU B CA 1
ATOM 3675 C C . LEU B 1 233 ? 5.152 1.967 15.047 1 89.62 233 LEU B C 1
ATOM 3677 O O . LEU B 1 233 ? 5.637 2.811 15.805 1 89.62 233 LEU B O 1
ATOM 3681 N N . VAL B 1 234 ? 5.227 2.025 13.758 1 93.56 234 VAL B N 1
ATOM 3682 C CA . VAL B 1 234 ? 6.047 3.066 13.148 1 93.56 234 VAL B CA 1
ATOM 3683 C C . VAL B 1 234 ? 5.387 4.43 13.352 1 93.56 234 VAL B C 1
ATOM 3685 O O . VAL B 1 234 ? 6.074 5.441 13.5 1 93.56 234 VAL B O 1
ATOM 3688 N N . ILE B 1 235 ? 4.105 4.477 13.344 1 89.81 235 ILE B N 1
ATOM 3689 C CA . ILE B 1 235 ? 3.379 5.719 13.586 1 89.81 235 ILE B CA 1
ATOM 3690 C C . ILE B 1 235 ? 3.67 6.223 15 1 89.81 235 ILE B C 1
ATOM 3692 O O . ILE B 1 235 ? 3.994 7.398 15.188 1 89.81 235 ILE B O 1
ATOM 3696 N N . TRP B 1 236 ? 3.617 5.352 15.961 1 90.38 236 TRP B N 1
ATOM 3697 C CA . TRP B 1 236 ? 3.875 5.719 17.344 1 90.38 236 TRP B CA 1
ATOM 3698 C C . TRP B 1 236 ? 5.328 6.141 17.531 1 90.38 236 TRP B C 1
ATOM 3700 O O . TRP B 1 236 ? 5.605 7.172 18.156 1 90.38 236 TRP B O 1
ATOM 3710 N N . ILE B 1 237 ? 6.207 5.418 17.016 1 94.69 237 ILE B N 1
ATOM 3711 C CA . ILE B 1 237 ? 7.633 5.672 17.203 1 94.69 237 ILE B CA 1
ATOM 3712 C C . ILE B 1 237 ? 8.016 6.969 16.484 1 94.69 237 ILE B C 1
ATOM 3714 O O . ILE B 1 237 ? 8.758 7.785 17.031 1 94.69 237 ILE B O 1
ATOM 3718 N N . THR B 1 238 ? 7.512 7.156 15.281 1 94.25 238 THR B N 1
ATOM 3719 C CA . THR B 1 238 ? 7.828 8.359 14.516 1 94.25 238 THR B CA 1
ATOM 3720 C C . THR B 1 238 ? 7.289 9.602 15.219 1 94.25 238 THR B C 1
ATOM 3722 O O . THR B 1 238 ? 7.977 10.617 15.305 1 94.25 238 THR B O 1
ATOM 3725 N N . THR B 1 239 ? 6.047 9.508 15.68 1 92.81 239 THR B N 1
ATOM 3726 C CA . THR B 1 239 ? 5.445 10.633 16.391 1 92.81 239 THR B CA 1
ATOM 3727 C C . THR B 1 239 ? 6.262 10.992 17.625 1 92.81 239 THR B C 1
ATOM 3729 O O . THR B 1 239 ? 6.539 12.164 17.875 1 92.81 239 THR B O 1
ATOM 3732 N N . TYR B 1 240 ? 6.605 9.961 18.344 1 93.81 240 TYR B N 1
ATOM 3733 C CA . TYR B 1 240 ? 7.391 10.18 19.547 1 93.81 240 TYR B CA 1
ATOM 3734 C C . TYR B 1 240 ? 8.742 10.797 19.219 1 93.81 240 TYR B C 1
ATOM 3736 O O . TYR B 1 240 ? 9.18 11.742 19.875 1 93.81 240 TYR B O 1
ATOM 3744 N N . MET B 1 241 ? 9.391 10.367 18.234 1 94.06 241 MET B N 1
ATOM 3745 C CA . MET B 1 241 ? 10.711 10.859 17.844 1 94.06 241 MET B CA 1
ATOM 3746 C C . MET B 1 241 ? 10.625 12.281 17.312 1 94.06 241 MET B C 1
ATOM 3748 O O . MET B 1 241 ? 11.547 13.078 17.5 1 94.06 241 MET B O 1
ATOM 3752 N N . MET B 1 242 ? 9.562 12.602 16.609 1 91.81 242 MET B N 1
ATOM 3753 C CA . MET B 1 242 ? 9.359 13.969 16.125 1 91.81 242 MET B CA 1
ATOM 3754 C C . MET B 1 242 ? 9.164 14.938 17.281 1 91.81 242 MET B C 1
ATOM 3756 O O . MET B 1 242 ? 9.648 16.062 17.234 1 91.81 242 MET B O 1
ATOM 3760 N N . GLY B 1 243 ? 8.391 14.57 18.234 1 90.56 243 GLY B N 1
ATOM 3761 C CA . GLY B 1 243 ? 8.211 15.398 19.422 1 90.56 243 GLY B CA 1
ATOM 3762 C C . GLY B 1 243 ? 9.508 15.672 20.172 1 90.56 243 GLY B C 1
ATOM 3763 O O . GLY B 1 243 ? 9.734 16.781 20.641 1 90.56 243 GLY B O 1
ATOM 3764 N N . LY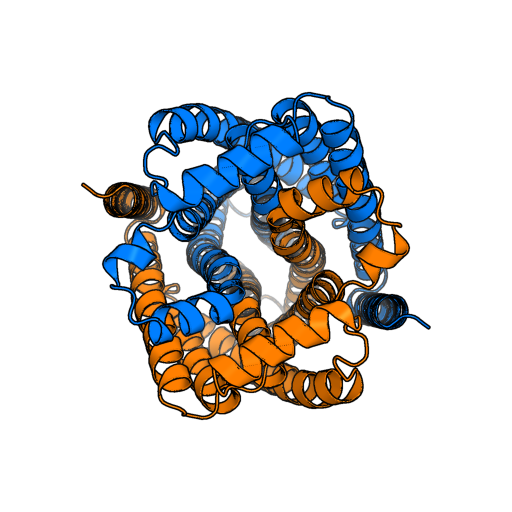S B 1 244 ? 10.297 14.633 20.266 1 88.88 244 LYS B N 1
ATOM 3765 C CA . LYS B 1 244 ? 11.578 14.781 20.953 1 88.88 244 LYS B CA 1
ATOM 3766 C C . LYS B 1 244 ? 12.484 15.773 20.234 1 88.88 244 LYS B C 1
ATOM 3768 O O . LYS B 1 244 ? 13.281 16.469 20.859 1 88.88 244 LYS B O 1
ATOM 3773 N N . LYS B 1 245 ? 12.383 15.844 19 1 79.06 245 LYS B N 1
ATOM 3774 C CA . LYS B 1 245 ? 13.195 16.75 18.188 1 79.06 245 LYS B CA 1
ATOM 3775 C C . LYS B 1 245 ? 12.82 18.203 18.469 1 79.06 245 LYS B C 1
ATOM 3777 O O . LYS B 1 245 ? 13.688 19.078 18.484 1 79.06 245 LYS B O 1
ATOM 3782 N N . VAL B 1 246 ? 11.617 18.5 18.656 1 77.06 246 VAL B N 1
ATOM 3783 C CA . VAL B 1 246 ? 11.156 19.859 18.922 1 77.06 246 VAL B CA 1
ATOM 3784 C C . VAL B 1 246 ? 11.531 20.25 20.344 1 77.06 246 VAL B C 1
ATOM 3786 O O . VAL B 1 246 ? 11.82 21.422 20.609 1 77.06 246 VAL B O 1
ATOM 3789 N N . SER B 1 247 ? 11.469 19.297 21.141 1 71.06 247 SER B N 1
ATOM 3790 C CA . SER B 1 247 ? 11.812 19.609 22.531 1 71.06 247 SER B CA 1
ATOM 3791 C C . SER B 1 247 ? 13.289 19.938 22.672 1 71.06 247 SER B C 1
ATOM 3793 O O . SER B 1 247 ? 13.68 20.719 23.531 1 71.06 247 SER B O 1
ATOM 3795 N N . ARG B 1 248 ? 14.07 19.344 21.859 1 63.72 248 ARG B N 1
ATOM 3796 C CA . ARG B 1 248 ? 15.516 19.562 21.969 1 63.72 248 ARG B CA 1
ATOM 3797 C C . ARG B 1 248 ? 15.914 20.859 21.266 1 63.72 248 ARG B C 1
ATOM 3799 O O . ARG B 1 248 ? 17.031 21.344 21.469 1 63.72 248 ARG B O 1
ATOM 3806 N N . THR B 1 249 ? 15.047 21.25 20.391 1 50.97 249 THR B N 1
ATOM 3807 C CA . THR B 1 249 ? 15.414 22.547 19.844 1 50.97 249 THR B CA 1
ATOM 3808 C C . THR B 1 249 ? 14.867 23.672 20.719 1 50.97 249 THR B C 1
ATOM 3810 O O . THR B 1 249 ? 13.734 23.594 21.203 1 50.97 249 THR B O 1
#

Secondary structure (DSSP, 8-state):
--HHHHHHHHHHHHHHHHHTHHHHHHHHHHHHHHHHHHHHHHHHHTT--HHHHHHHHHHHHHHHHHHHH---HHHHHHHHHHHHHHHHHHHHHHHHHHHHHGGGSS-HHHHHHHHHHHHHH-S-HHHHHHHHHHHHHHHHHHHHHHHHHHHHHHHHHH-TT--HHHHHHHHHHHHHHHHHHHHHHHHHHHHHTTHHHHHHHHHTT--HHHHHTSHHHHHHHHHHHHHHHHHHHHHHHHHHHHHHHHHH-/--HHHHHHHHHHHHHHHHHTHHHHHHHHHHHHHHHHHHHHHHHHHTT--HHHHHHHHHHHHHHHHHHHH---HHHHHHHHHHHHHHHHHHHHHHHHHHHHHGGGSS-HHHHHHHHHHHHHH-S-HHHHHHHHHHHHHHHHHHHHHHHHHHHHHHHHHH-TT--HHHHHHHHHHHHHHHHHHHHHHHHHHHHHTTHHHHHHHHHTT--HHHHHTSHHHHHHHHHHHHHHHHHHHHHHHHHHHHHHHHHH-

pLDDT: mean 80.11, std 12.7, range [42.0, 96.38]

Organism: Ligilactobacillus salivarius (strain UCC118) (NCBI:txid362948)

InterPro domains:
  IPR012507 YibE/F-like [PF07907] (7-246)
  IPR012507 YibE/F-like [PTHR41771] (4-242)
  IPR014564 Uncharacterised conserved protein UCP031503, transmembrane [PIRSF031503] (1-247)